Protein AF-A0A815Z3L0-F1 (afdb_monomer_lite)

Secondary structure (DSSP, 8-state):
------------SS--PPP-EEEPPSSEEEEESSGGGEEEEEES--SHHHHHHHHHHSTT--EEEEETTTTEEEEES--TTSEEEEE--TTEEEEEE---GGGGTTTTSBGGGSTT-TT-EEETTTTEEEPPTTEEE-SSSEEEPB-TT-B-SSGGGB-GGGTEEEETTEEEE--------------PPPP--STT-TT--SSEEEPPTTGGG-EEESEEEEEGGGS-TT-GGGGG-SSSSEEEEEGGGPPEEEE-TT---B--SEEEEEESSBSSEEEEEEEEETTEEEEEEEEEEBBTB-EEEE-TT--SBSEEEEEEEE-PBPTT-------EEEE---SS--S-TT-TTGGGGSTTGGGGGT--GGGEEEE--SSS---EEEETTEEEEEHHHHHHHTHHHHHHHHTT--SSHHHHHHHHHHHHHHHHHHHHHTTT--S-SHHHHHHHHHHHHHTHHHHHHHHHTT---

Organism: Adineta ricciae (NCBI:txid249248)

Foldseek 3Di:
DQPPPPPPQDDDDPDPPPFRKDKDAFQKDWFAPDPVFWDDKDFPAQDPVVLVVVQVVDLQFFKKKAFNVRRMIITGSDHCVRTPIDGHPRRMMMMGTDDDLVLCPQFFPALVVCVVRSQWHQDPVSRGTHGDPQWHDPPRGTDGAHEFFDFADFQSSHDVVQCWGQDPRGTHNDPDDPPPPPPPDPDADDFDAPQPQPPDDCAKAQRDDCVVQKGKDQKMKGQLVPDDPPWLSVLVDFDDRIWIKGHPLDKMKIFHPVLFWDFAQKKKKAWSFFQWWKKKKWFAHPNHTQDIDIDTHGRSDIDMDRGPRRGGGRMMIIDTDDGHGDPVDDDDGRMMIMGSDPLDDTHDDPLRVCSCLDVLLVVLVPQDSVLEEEDADPPDPDQWAADPSRIYGHVVVCCPPQVVVCPCVVVPNPPRHLVSVVVVSVVVLLVVLLRCLCVPDVDPDPVSVSSSSHSSSVSVVVSVVSSVSSVDD

Radius of gyration: 27.07 Å; chains: 1; bounding box: 58×69×71 Å

pLDDT: mean 82.39, std 17.9, range [27.69, 97.75]

Sequence (473 aa):
MKIIILLCYFLTTTSFQGEHFALSGQGNRFQPIDNIQLLSNFSNVDVTASCAMYCLQNTFCRTFDFDSISHQCHLYEGSVDTGMIIPANSSNIVGWIEIIPSMFHLYNASADQCKD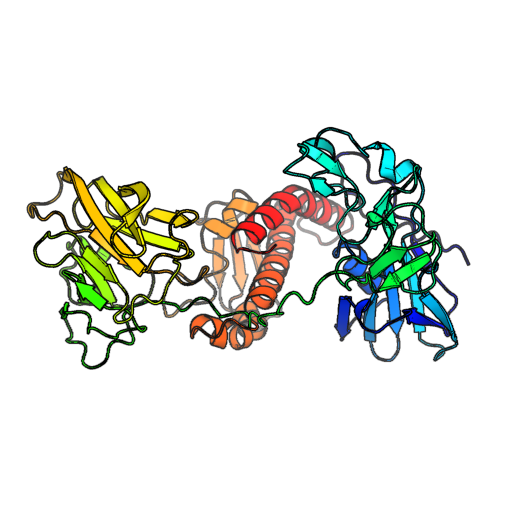NRYLSSDIVSNRCQCPDRTFWNGSMCLNQRFIGDTCQENNWCRNDLNIGCILSICSISPTTTISSTTTTATCTTLINYNDIENQTNTSGDIPNGYKNLLWTNAEYINVSSTPIDSGYRSAVSNGVFVMQNKNNNNITISTANGTRFSFDSLLLYSAWYDSLSVRVVTYRTGQFTSSGTFTTKFRIGLRISCNFCTNSDTMTFEITNGIMNNSRTQNTTQFLMKLPPFDAELNSKSNGVIFMDGTYLKVFAIPIETVHLFRDIESARIAFNSNGSLFYNLRYFEQVYWDDLKPFLNGNCSSSIEIVRRLINFYYMVTCHELSHNIDSNHDLNFINRLERVSARFMDQRDSFISTFGFQ

Structure (mmCIF, N/CA/C/O backbone):
data_AF-A0A815Z3L0-F1
#
_entry.id   AF-A0A815Z3L0-F1
#
loop_
_atom_site.group_PDB
_atom_site.id
_atom_site.type_symbol
_atom_site.label_atom_id
_atom_site.label_alt_id
_atom_site.label_comp_id
_atom_site.label_asym_id
_atom_site.label_entity_id
_atom_site.label_seq_id
_atom_site.pdbx_PDB_ins_code
_atom_site.Cartn_x
_atom_site.Cartn_y
_atom_site.Cartn_z
_atom_site.occupancy
_atom_site.B_iso_or_equiv
_atom_site.auth_seq_id
_atom_site.auth_comp_id
_atom_site.auth_asym_id
_atom_site.auth_atom_id
_atom_site.pdbx_PDB_model_num
ATOM 1 N N . MET A 1 1 ? 18.370 -14.194 -29.442 1.00 35.47 1 MET A N 1
ATOM 2 C CA . MET A 1 1 ? 19.555 -13.315 -29.327 1.00 35.47 1 MET A CA 1
ATOM 3 C C . MET A 1 1 ? 19.722 -13.003 -27.851 1.00 35.47 1 MET A C 1
ATOM 5 O O . MET A 1 1 ? 18.817 -12.400 -27.297 1.00 35.47 1 MET A O 1
ATOM 9 N N . LYS A 1 2 ? 20.782 -13.479 -27.180 1.00 27.69 2 LYS A N 1
ATOM 10 C CA . LYS A 1 2 ? 21.028 -13.111 -25.776 1.00 27.69 2 LYS A CA 1
ATOM 11 C C . LYS A 1 2 ? 21.555 -11.676 -25.762 1.00 27.69 2 LYS A C 1
ATOM 13 O O . LYS A 1 2 ? 22.752 -11.462 -25.919 1.00 27.69 2 LYS A O 1
ATOM 18 N N . ILE A 1 3 ? 20.655 -10.699 -25.688 1.00 31.17 3 ILE A N 1
ATOM 19 C CA . ILE A 1 3 ? 21.050 -9.320 -25.413 1.00 31.17 3 ILE A CA 1
ATOM 20 C C . ILE A 1 3 ? 21.353 -9.276 -23.920 1.00 31.17 3 ILE A C 1
ATOM 22 O O . ILE A 1 3 ? 20.440 -9.332 -23.103 1.00 31.17 3 ILE A O 1
ATOM 26 N N . ILE A 1 4 ? 22.632 -9.206 -23.561 1.00 32.22 4 ILE A N 1
ATOM 27 C CA . ILE A 1 4 ? 23.015 -8.782 -22.216 1.00 32.22 4 ILE A CA 1
ATOM 28 C C . ILE A 1 4 ? 22.717 -7.286 -22.176 1.00 32.22 4 ILE A C 1
ATOM 30 O O . ILE A 1 4 ? 23.525 -6.473 -22.623 1.00 32.22 4 ILE A O 1
ATOM 34 N N . ILE A 1 5 ? 21.522 -6.920 -21.715 1.00 38.50 5 ILE A N 1
ATOM 35 C CA . ILE A 1 5 ? 21.254 -5.538 -21.336 1.00 38.50 5 ILE A CA 1
ATOM 36 C C . ILE A 1 5 ? 22.027 -5.328 -20.037 1.00 38.50 5 ILE A C 1
ATOM 38 O O . ILE A 1 5 ? 21.557 -5.671 -18.955 1.00 38.50 5 ILE A O 1
ATOM 42 N N . LEU A 1 6 ? 23.253 -4.818 -20.153 1.00 34.31 6 LEU A N 1
ATOM 43 C CA . LEU A 1 6 ? 24.014 -4.332 -19.011 1.00 34.31 6 LEU A CA 1
ATOM 44 C C . LEU A 1 6 ? 23.365 -3.007 -18.575 1.00 34.31 6 LEU A C 1
ATOM 46 O O . LEU A 1 6 ? 23.805 -1.923 -18.952 1.00 34.31 6 LEU A O 1
ATOM 50 N N . LEU A 1 7 ? 22.245 -3.101 -17.858 1.00 41.03 7 LEU A N 1
ATOM 51 C CA . LEU A 1 7 ? 21.636 -1.972 -17.164 1.00 41.03 7 LEU A CA 1
ATOM 52 C C . LEU A 1 7 ? 22.566 -1.612 -16.000 1.00 41.03 7 LEU A C 1
ATOM 54 O O . LEU A 1 7 ? 22.437 -2.124 -14.893 1.00 41.03 7 LEU A O 1
ATOM 58 N N . CYS A 1 8 ? 23.557 -0.765 -16.278 1.00 32.06 8 CYS A N 1
ATOM 59 C CA . CYS A 1 8 ? 24.337 -0.088 -15.249 1.00 32.06 8 CYS A CA 1
ATOM 60 C C . CYS A 1 8 ? 23.432 0.929 -14.545 1.00 32.06 8 CYS A C 1
ATOM 62 O O . CYS A 1 8 ? 23.447 2.106 -14.884 1.00 32.06 8 CYS A O 1
ATOM 64 N N . TYR A 1 9 ? 22.637 0.454 -13.592 1.00 36.75 9 TYR A N 1
ATOM 65 C CA . TYR A 1 9 ? 22.062 1.267 -12.526 1.00 36.75 9 TYR A CA 1
ATOM 66 C C . TYR A 1 9 ? 22.705 0.769 -11.229 1.00 36.75 9 TYR A C 1
ATOM 68 O O . TYR A 1 9 ? 22.557 -0.399 -10.862 1.00 36.75 9 TYR A O 1
ATOM 76 N N . PHE A 1 10 ? 23.528 1.605 -10.593 1.00 32.66 10 PHE A N 1
ATOM 77 C CA . PHE A 1 10 ? 24.367 1.201 -9.461 1.00 32.66 10 PHE A CA 1
ATOM 78 C C . PHE A 1 10 ? 23.669 1.500 -8.135 1.00 32.66 10 PHE A C 1
ATOM 80 O O . PHE A 1 10 ? 23.742 2.625 -7.641 1.00 32.66 10 PHE A O 1
ATOM 87 N N . LEU A 1 11 ? 23.099 0.473 -7.495 1.00 35.62 11 LEU A N 1
ATOM 88 C CA . LEU A 1 11 ? 22.761 0.504 -6.068 1.00 35.62 11 LEU A CA 1
ATOM 89 C C . LEU A 1 11 ? 23.731 -0.382 -5.285 1.00 35.62 11 LEU A C 1
ATOM 91 O O . LEU A 1 11 ? 23.838 -1.587 -5.499 1.00 35.62 11 LEU A O 1
ATOM 95 N N . THR A 1 12 ? 24.479 0.247 -4.381 1.00 40.88 12 THR A N 1
ATOM 96 C CA . THR A 1 12 ? 25.428 -0.397 -3.474 1.00 40.88 12 THR A CA 1
ATOM 97 C C . THR A 1 12 ? 24.776 -0.636 -2.114 1.00 40.88 12 THR A C 1
ATOM 99 O O . THR A 1 12 ? 24.898 0.225 -1.252 1.00 40.88 12 THR A O 1
ATOM 102 N N . THR A 1 13 ? 24.150 -1.797 -1.918 1.00 35.72 13 THR A N 1
ATOM 103 C CA . THR A 1 13 ? 24.243 -2.625 -0.696 1.00 35.72 13 THR A CA 1
ATOM 104 C C . THR A 1 13 ? 23.710 -4.032 -0.998 1.00 35.72 13 THR A C 1
ATOM 106 O O . THR A 1 13 ? 22.662 -4.181 -1.607 1.00 35.72 13 THR A O 1
ATOM 109 N N . THR A 1 14 ? 24.505 -5.039 -0.613 1.00 33.41 14 THR A N 1
ATOM 110 C CA . THR A 1 14 ? 24.252 -6.497 -0.638 1.00 33.41 14 THR A CA 1
ATOM 111 C C . THR A 1 14 ? 23.728 -7.104 -1.949 1.00 33.41 14 THR A C 1
ATOM 113 O O . THR A 1 14 ? 22.535 -7.254 -2.164 1.00 33.41 14 THR A O 1
ATOM 116 N N . SER A 1 15 ? 24.669 -7.543 -2.795 1.00 32.59 15 SER A N 1
ATOM 117 C CA . SER A 1 15 ? 24.487 -8.606 -3.801 1.00 32.59 15 SER A CA 1
ATOM 118 C C . SER A 1 15 ? 23.242 -8.518 -4.695 1.00 32.59 15 SER A C 1
ATOM 120 O O . SER A 1 15 ? 22.457 -9.462 -4.748 1.00 32.59 15 SER A O 1
ATOM 122 N N . PHE A 1 16 ? 23.098 -7.449 -5.479 1.00 40.31 16 PHE A N 1
ATOM 123 C CA . PHE A 1 16 ? 22.273 -7.541 -6.685 1.00 40.31 16 PHE A CA 1
ATOM 124 C C . PHE A 1 16 ? 23.021 -8.429 -7.691 1.00 40.31 16 PHE A C 1
ATOM 126 O O . PHE A 1 16 ? 23.968 -7.994 -8.350 1.00 40.31 16 PHE A O 1
ATOM 133 N N . GLN A 1 17 ? 22.663 -9.713 -7.757 1.00 49.19 17 GLN A N 1
ATOM 134 C CA . GLN A 1 17 ? 22.981 -10.510 -8.938 1.00 49.19 17 GLN A CA 1
ATOM 135 C C . GLN A 1 17 ? 22.198 -9.872 -10.085 1.00 49.19 17 GLN A C 1
ATOM 137 O O . GLN A 1 17 ? 20.991 -9.693 -9.951 1.00 49.19 17 GLN A O 1
ATOM 142 N N . GLY A 1 18 ? 22.878 -9.441 -11.153 1.00 53.53 18 GLY A N 1
ATOM 143 C CA . GLY A 1 18 ? 22.206 -8.814 -12.290 1.00 53.53 18 GLY A CA 1
ATOM 144 C C . GLY A 1 18 ? 21.051 -9.700 -12.746 1.00 53.53 18 GLY A C 1
ATOM 145 O O . GLY A 1 18 ? 21.274 -10.859 -13.088 1.00 53.53 18 GLY A O 1
ATOM 146 N N . GLU A 1 19 ? 19.821 -9.191 -12.679 1.00 66.81 19 GLU A N 1
ATOM 147 C CA . GLU A 1 19 ? 18.673 -9.980 -13.106 1.00 66.81 19 GLU A CA 1
ATOM 148 C C . GLU A 1 19 ? 18.747 -10.154 -14.620 1.00 66.81 19 GLU A C 1
ATOM 150 O O . GLU A 1 19 ? 18.785 -9.192 -15.393 1.00 66.81 19 GLU A O 1
ATOM 155 N N . HIS A 1 20 ? 18.835 -11.409 -15.044 1.00 79.62 20 HIS A N 1
ATOM 156 C CA . HIS A 1 20 ? 18.948 -11.755 -16.445 1.00 79.62 20 HIS A CA 1
ATOM 157 C C . HIS A 1 20 ? 17.548 -11.795 -17.050 1.00 79.62 20 HIS A C 1
ATOM 159 O O . HIS A 1 20 ? 16.767 -12.708 -16.791 1.00 79.62 20 HIS A O 1
ATOM 165 N N . PHE A 1 21 ? 17.237 -10.803 -17.881 1.00 88.25 21 PHE A N 1
ATOM 166 C CA . PHE A 1 21 ? 16.103 -10.895 -18.788 1.00 88.25 21 PHE A CA 1
ATOM 167 C C . PHE A 1 21 ? 16.521 -11.599 -20.064 1.00 88.25 21 PHE A C 1
ATOM 169 O O . PHE A 1 21 ? 17.488 -11.210 -20.724 1.00 88.25 21 PHE A O 1
ATOM 176 N N . ALA A 1 22 ? 15.739 -12.593 -20.454 1.00 92.69 22 ALA A N 1
ATOM 177 C CA . ALA A 1 22 ? 15.764 -13.098 -21.810 1.00 92.69 22 ALA A CA 1
ATOM 178 C C . ALA A 1 22 ? 14.636 -12.433 -22.605 1.00 92.69 22 ALA A C 1
ATOM 180 O O . ALA A 1 22 ? 13.540 -12.214 -22.094 1.00 92.69 22 ALA A O 1
ATOM 181 N N . LEU A 1 23 ? 14.935 -12.075 -23.855 1.00 94.69 23 LEU A N 1
ATOM 182 C CA . LEU A 1 23 ? 13.984 -11.471 -24.783 1.00 94.69 23 LEU A CA 1
ATOM 183 C C . LEU A 1 23 ? 13.775 -12.401 -25.978 1.00 94.69 23 LEU A C 1
ATOM 185 O O . LEU A 1 23 ? 14.729 -12.986 -26.510 1.00 94.69 23 LEU A O 1
ATOM 189 N N . SER A 1 24 ? 12.530 -12.504 -26.432 1.00 94.81 24 SER A N 1
ATOM 190 C CA . SER A 1 24 ? 12.193 -13.139 -27.700 1.00 94.81 24 SER A CA 1
ATOM 191 C C . SER A 1 24 ? 12.707 -12.305 -28.878 1.00 94.81 24 SER A C 1
ATOM 193 O O . SER A 1 24 ? 13.133 -11.157 -28.736 1.00 94.81 24 SER A O 1
ATOM 195 N N . GLY A 1 25 ? 12.624 -12.862 -30.088 1.00 90.75 25 GLY A N 1
ATOM 196 C CA . GLY A 1 25 ? 12.634 -12.020 -31.285 1.00 90.75 25 GLY A CA 1
ATOM 197 C C . GLY A 1 25 ? 11.407 -11.101 -31.316 1.00 90.75 25 GLY A C 1
ATOM 198 O O . GLY A 1 25 ? 10.406 -11.377 -30.647 1.00 90.75 25 GLY A O 1
ATOM 199 N N . GLN A 1 26 ? 11.476 -10.043 -32.121 1.00 89.31 26 GLN A N 1
ATOM 200 C CA . GLN A 1 26 ? 10.295 -9.277 -32.528 1.00 89.31 26 GLN A CA 1
ATOM 201 C C . GLN A 1 26 ? 9.263 -10.185 -33.210 1.00 89.31 26 GLN A C 1
ATOM 203 O O . GLN A 1 26 ? 9.630 -11.211 -33.790 1.00 89.31 26 GLN A O 1
ATOM 208 N N . GLY A 1 27 ? 7.987 -9.805 -33.167 1.00 90.50 27 GLY A N 1
ATOM 209 C CA . GLY A 1 27 ? 6.928 -10.602 -33.784 1.00 90.50 27 GLY A CA 1
ATOM 210 C C . GLY A 1 27 ? 6.321 -11.654 -32.870 1.00 90.50 27 GLY A C 1
ATOM 211 O O . GLY A 1 27 ? 5.783 -12.628 -33.384 1.00 90.50 27 GLY A O 1
ATOM 212 N N . ASN A 1 28 ? 6.437 -11.520 -31.548 1.00 94.25 28 ASN A N 1
ATOM 213 C CA . ASN A 1 28 ? 5.967 -12.540 -30.610 1.00 94.25 28 ASN A CA 1
ATOM 214 C C . ASN A 1 28 ? 5.160 -11.933 -29.464 1.00 94.25 28 ASN A C 1
ATOM 216 O O . ASN A 1 28 ? 5.509 -10.867 -28.969 1.00 94.25 28 ASN A O 1
ATOM 220 N N . ARG A 1 29 ? 4.139 -12.654 -28.997 1.00 96.00 29 ARG A N 1
ATOM 221 C CA . ARG A 1 29 ? 3.380 -12.343 -27.776 1.00 96.00 29 ARG A CA 1
ATOM 222 C C . ARG A 1 29 ? 3.397 -13.527 -26.822 1.00 96.00 29 ARG A C 1
ATOM 224 O O . ARG A 1 29 ? 3.553 -14.673 -27.251 1.00 96.00 29 ARG A O 1
ATOM 231 N N . PHE A 1 30 ? 3.195 -13.253 -25.541 1.00 97.06 30 PHE A N 1
ATOM 232 C CA . PHE A 1 30 ? 3.001 -14.311 -24.564 1.00 97.06 30 PHE A CA 1
ATOM 233 C C . PHE A 1 30 ? 1.522 -14.696 -24.514 1.00 97.06 30 PHE A C 1
ATOM 235 O O . PHE A 1 30 ? 0.636 -13.842 -24.473 1.00 97.06 30 PHE A O 1
ATOM 242 N N . GLN A 1 31 ? 1.255 -15.995 -24.560 1.00 96.06 31 GLN A N 1
ATOM 243 C CA . GLN A 1 31 ? -0.065 -16.572 -24.372 1.00 96.06 31 GLN A CA 1
ATOM 244 C C . GLN A 1 31 ? -0.021 -17.411 -23.090 1.00 96.06 31 GLN A C 1
ATOM 246 O O . GLN A 1 31 ? 0.531 -18.517 -23.117 1.00 96.06 31 GLN A O 1
ATOM 251 N N . PRO A 1 32 ? -0.562 -16.908 -21.966 1.00 93.25 32 PRO A N 1
ATOM 252 C CA . PRO A 1 32 ? -0.678 -17.712 -20.757 1.00 93.25 32 PRO A CA 1
ATOM 253 C C . PRO A 1 32 ? -1.664 -18.868 -20.978 1.00 93.25 32 PRO A C 1
ATOM 255 O O . PRO A 1 32 ? -2.503 -18.816 -21.887 1.00 93.25 32 PRO A O 1
ATOM 258 N N . ILE A 1 33 ? -1.571 -19.903 -20.137 1.00 88.06 33 ILE A N 1
ATOM 259 C CA . ILE A 1 33 ? -2.471 -21.068 -20.202 1.00 88.06 33 ILE A CA 1
ATOM 260 C C . ILE A 1 33 ? -3.931 -20.684 -19.926 1.00 88.06 33 ILE A C 1
ATOM 262 O O . ILE A 1 33 ? -4.853 -21.321 -20.431 1.00 88.06 33 ILE A O 1
ATOM 266 N N . ASP A 1 34 ? -4.132 -19.618 -19.149 1.00 85.75 34 ASP A N 1
ATOM 267 C CA . ASP A 1 34 ? -5.424 -19.055 -18.803 1.00 85.75 34 ASP A CA 1
ATOM 268 C C . ASP A 1 34 ? -5.340 -17.530 -18.628 1.00 85.75 34 ASP A C 1
ATOM 270 O O . ASP A 1 34 ? -4.268 -16.924 -18.632 1.00 85.75 34 ASP A O 1
ATOM 274 N N . ASN A 1 35 ? -6.499 -16.894 -18.469 1.00 84.00 35 ASN A N 1
ATOM 275 C CA . ASN A 1 35 ? -6.591 -15.445 -18.293 1.00 84.00 35 ASN A CA 1
ATOM 276 C C . ASN A 1 35 ? -6.263 -14.982 -16.861 1.00 84.00 35 ASN A C 1
ATOM 278 O O . ASN A 1 35 ? -6.187 -13.779 -16.627 1.00 84.00 35 ASN A O 1
ATOM 282 N N . ILE A 1 36 ? -6.094 -15.902 -15.904 1.00 83.00 36 ILE A N 1
ATOM 283 C CA . ILE A 1 36 ? -5.847 -15.584 -14.488 1.00 83.00 36 ILE A CA 1
ATOM 284 C C . ILE A 1 36 ? -4.407 -15.098 -14.303 1.00 83.00 36 ILE A C 1
ATOM 286 O O . ILE A 1 36 ? -4.126 -14.299 -13.414 1.00 83.00 36 ILE A O 1
ATOM 290 N N . GLN A 1 37 ? -3.498 -15.528 -15.176 1.00 89.19 37 GLN A N 1
ATOM 291 C CA . GLN A 1 37 ? -2.089 -15.146 -15.113 1.00 89.19 37 GLN A CA 1
ATOM 292 C C . GLN A 1 37 ? -1.795 -13.700 -15.545 1.00 89.19 37 GLN A C 1
ATOM 294 O O . GLN A 1 37 ? -0.658 -13.264 -15.375 1.00 89.19 37 GLN A O 1
ATOM 299 N N . LEU A 1 38 ? -2.748 -12.953 -16.120 1.00 94.62 38 LEU A N 1
ATOM 300 C CA . LEU A 1 38 ? -2.538 -11.538 -16.447 1.00 94.62 38 LEU A CA 1
ATOM 301 C C . LEU A 1 38 ? -2.560 -10.705 -15.157 1.00 94.62 38 LEU A C 1
ATOM 303 O O . LEU A 1 38 ? -3.604 -10.538 -14.533 1.00 94.62 38 LEU A O 1
ATOM 307 N N . LEU A 1 39 ? -1.406 -10.156 -14.781 1.00 92.81 39 LEU A N 1
ATOM 308 C CA . LEU A 1 39 ? -1.241 -9.382 -13.550 1.00 92.81 39 LEU A CA 1
ATOM 309 C C . LEU A 1 39 ? -1.635 -7.918 -13.733 1.00 92.81 39 LEU A C 1
ATOM 311 O O . LEU A 1 39 ? -2.254 -7.320 -12.855 1.00 92.81 39 LEU A O 1
ATOM 315 N N . SER A 1 40 ? -1.215 -7.296 -14.834 1.00 94.50 40 SER A N 1
ATOM 316 C CA . SER A 1 40 ? -1.408 -5.862 -15.070 1.00 94.50 40 SER A CA 1
ATOM 317 C C . SER A 1 40 ? -1.289 -5.524 -16.551 1.00 94.50 40 SER A C 1
ATOM 319 O O . SER A 1 40 ? -0.588 -6.213 -17.293 1.00 94.50 40 SER A O 1
ATOM 321 N N . ASN A 1 41 ? -1.951 -4.440 -16.956 1.00 96.88 41 ASN A N 1
ATOM 322 C CA . ASN A 1 41 ? -1.832 -3.849 -18.283 1.00 96.88 41 ASN A CA 1
ATOM 323 C C . ASN A 1 41 ? -1.499 -2.358 -18.151 1.00 96.88 41 ASN A C 1
ATOM 325 O O . ASN A 1 41 ? -2.227 -1.620 -17.484 1.00 96.88 41 ASN A O 1
ATOM 329 N N . PHE A 1 42 ? -0.415 -1.926 -18.787 1.00 91.88 42 PHE A N 1
ATOM 330 C CA . PHE A 1 42 ? 0.052 -0.547 -18.788 1.00 91.88 42 PHE A CA 1
ATOM 331 C C . PHE A 1 42 ? 0.001 0.030 -20.201 1.00 91.88 42 PHE A C 1
ATOM 333 O O . PHE A 1 42 ? 0.519 -0.563 -21.144 1.00 91.88 42 PHE A O 1
ATOM 340 N N . SER A 1 43 ? -0.565 1.228 -20.322 1.00 95.94 43 SER A N 1
ATOM 341 C CA . SER A 1 43 ? -0.559 2.036 -21.544 1.00 95.94 43 SER A CA 1
ATOM 342 C C . SER A 1 43 ? 0.499 3.138 -21.484 1.00 95.94 43 SER A C 1
ATOM 344 O O . SER A 1 43 ? 0.855 3.583 -20.393 1.00 95.94 43 SER A O 1
ATOM 346 N N . ASN A 1 44 ? 0.896 3.666 -22.644 1.00 92.75 44 ASN A N 1
ATOM 347 C CA . ASN A 1 44 ? 1.896 4.736 -22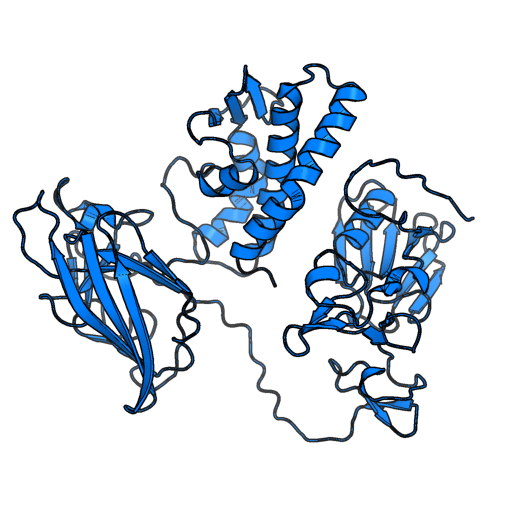.779 1.00 92.75 44 ASN A CA 1
ATOM 348 C C . ASN A 1 44 ? 3.280 4.322 -22.252 1.00 92.75 44 ASN A C 1
ATOM 350 O O . ASN A 1 44 ? 3.977 5.101 -21.607 1.00 92.75 44 ASN A O 1
ATOM 354 N N . VAL A 1 45 ? 3.661 3.067 -22.494 1.00 91.62 45 VAL A N 1
ATOM 355 C CA . VAL A 1 45 ? 4.998 2.562 -22.183 1.00 91.62 45 VAL A CA 1
ATOM 356 C C . VAL A 1 45 ? 5.900 2.799 -23.393 1.00 91.62 45 VAL A C 1
ATOM 358 O O . VAL A 1 45 ? 5.654 2.277 -24.479 1.00 91.62 45 VAL A O 1
ATOM 361 N N . ASP A 1 46 ? 6.939 3.615 -23.227 1.00 89.75 46 ASP A N 1
ATOM 362 C CA . ASP A 1 46 ? 7.749 4.075 -24.366 1.00 89.75 46 ASP A CA 1
ATOM 363 C C . ASP A 1 46 ? 8.737 3.022 -24.875 1.00 89.75 46 ASP A C 1
ATOM 365 O O . ASP A 1 46 ? 9.002 2.929 -26.073 1.00 89.75 46 ASP A O 1
ATOM 369 N N . VAL A 1 47 ? 9.299 2.219 -23.969 1.00 92.44 47 VAL A N 1
ATOM 370 C CA . VAL A 1 47 ? 10.374 1.274 -24.287 1.00 92.44 47 VAL A CA 1
ATOM 371 C C . VAL A 1 47 ? 10.207 -0.046 -23.542 1.00 92.44 47 VAL A C 1
ATOM 373 O O . VAL A 1 47 ? 9.733 -0.087 -22.407 1.00 92.44 47 VAL A O 1
ATOM 376 N N . THR A 1 48 ? 10.691 -1.133 -24.150 1.00 92.44 48 THR A N 1
ATOM 377 C CA . THR A 1 48 ? 10.678 -2.488 -23.569 1.00 92.44 48 THR A CA 1
ATOM 378 C C . THR A 1 48 ? 11.316 -2.533 -22.179 1.00 92.44 48 THR A C 1
ATOM 380 O O . THR A 1 48 ? 10.842 -3.258 -21.310 1.00 92.44 48 THR A O 1
ATOM 383 N N . ALA A 1 49 ? 12.360 -1.728 -21.945 1.00 89.56 49 ALA A N 1
ATOM 384 C CA . ALA A 1 49 ? 13.030 -1.641 -20.650 1.00 89.56 49 ALA A CA 1
ATOM 385 C C . ALA A 1 49 ? 12.083 -1.176 -19.530 1.00 89.56 49 ALA A C 1
ATOM 387 O O . ALA A 1 49 ? 12.131 -1.725 -18.435 1.00 89.56 49 ALA A O 1
ATOM 388 N N . SER A 1 50 ? 11.172 -0.238 -19.804 1.00 90.38 50 SER A N 1
ATOM 389 C CA . SER A 1 50 ? 10.170 0.207 -18.827 1.00 90.38 50 SER A CA 1
ATOM 390 C C . SER A 1 50 ? 9.195 -0.919 -18.476 1.00 90.38 50 SER A C 1
ATOM 392 O O . SER A 1 50 ? 8.866 -1.102 -17.309 1.00 90.38 50 SER A O 1
ATOM 394 N N . CYS A 1 51 ? 8.798 -1.729 -19.462 1.00 94.69 51 CYS A N 1
ATOM 395 C CA . CYS A 1 51 ? 7.950 -2.900 -19.229 1.00 94.69 51 CYS A CA 1
ATOM 396 C C . CYS A 1 51 ? 8.658 -3.961 -18.365 1.00 94.69 51 CYS A C 1
ATOM 398 O O . CYS A 1 51 ? 8.077 -4.482 -17.411 1.00 94.69 51 CYS A O 1
ATOM 400 N N . ALA A 1 52 ? 9.949 -4.203 -18.622 1.00 92.75 52 ALA A N 1
ATOM 401 C CA . ALA A 1 52 ? 10.779 -5.059 -17.776 1.00 92.75 52 ALA A CA 1
ATOM 402 C C . ALA A 1 52 ? 10.866 -4.529 -16.335 1.00 92.75 52 ALA A C 1
ATOM 404 O O . ALA A 1 52 ? 10.721 -5.302 -15.392 1.00 92.75 52 ALA A O 1
ATOM 405 N N . MET A 1 53 ? 11.023 -3.212 -16.151 1.00 85.75 53 MET A N 1
ATOM 406 C CA . MET A 1 53 ? 11.036 -2.583 -14.824 1.00 85.75 53 MET A CA 1
ATOM 407 C C . MET A 1 53 ? 9.707 -2.751 -14.082 1.00 85.75 53 MET A C 1
ATOM 409 O O . MET A 1 53 ? 9.718 -3.070 -12.895 1.00 85.75 53 MET A O 1
ATOM 413 N N . TYR A 1 54 ? 8.564 -2.605 -14.760 1.00 91.25 54 TYR A N 1
ATOM 414 C CA . TYR A 1 54 ? 7.268 -2.892 -14.139 1.00 91.25 54 TYR A CA 1
ATOM 415 C C . TYR A 1 54 ? 7.164 -4.358 -13.706 1.00 91.25 54 TYR A C 1
ATOM 417 O O . TYR A 1 54 ? 6.667 -4.648 -12.617 1.00 91.25 54 TYR A O 1
ATOM 425 N N . CYS A 1 55 ? 7.706 -5.285 -14.503 1.00 94.69 55 CYS A N 1
ATOM 426 C CA . CYS A 1 55 ? 7.801 -6.686 -14.107 1.00 94.69 55 CYS A CA 1
ATOM 427 C C . CYS A 1 55 ? 8.685 -6.865 -12.859 1.00 94.69 55 CYS A C 1
ATOM 429 O O . CYS A 1 55 ? 8.249 -7.494 -11.897 1.00 94.69 55 CYS A O 1
ATOM 431 N N . LEU A 1 56 ? 9.873 -6.247 -12.812 1.00 89.56 56 LEU A N 1
ATOM 432 C CA . LEU A 1 56 ? 10.786 -6.273 -11.655 1.00 89.56 56 LEU A CA 1
ATOM 433 C C . LEU A 1 56 ? 10.199 -5.699 -10.366 1.00 89.56 56 LEU A C 1
ATOM 435 O O . LEU A 1 56 ? 10.619 -6.084 -9.277 1.00 89.56 56 LEU A O 1
ATOM 439 N N . GLN A 1 57 ? 9.240 -4.787 -10.467 1.00 86.25 57 GLN A N 1
ATOM 440 C CA . GLN A 1 57 ? 8.576 -4.204 -9.303 1.00 86.25 57 GLN A CA 1
ATOM 441 C C . GLN A 1 57 ? 7.432 -5.081 -8.781 1.00 86.25 57 GLN A C 1
ATOM 443 O O . GLN A 1 57 ? 7.093 -5.014 -7.604 1.00 86.25 57 GLN A O 1
ATOM 448 N N . ASN A 1 58 ? 6.853 -5.940 -9.624 1.00 88.31 58 ASN A N 1
ATOM 449 C CA . ASN A 1 58 ? 5.785 -6.856 -9.232 1.00 88.31 58 ASN A CA 1
ATOM 450 C C . ASN A 1 58 ? 6.362 -8.241 -8.916 1.00 88.31 58 ASN A C 1
ATOM 452 O O . ASN A 1 58 ? 6.735 -8.951 -9.845 1.00 88.31 58 ASN A O 1
ATOM 456 N N . THR A 1 59 ? 6.447 -8.641 -7.644 1.00 88.06 59 THR A N 1
ATOM 457 C CA . THR A 1 59 ? 7.090 -9.898 -7.186 1.00 88.06 59 THR A CA 1
ATOM 458 C C . THR A 1 59 ? 6.532 -11.174 -7.828 1.00 88.06 59 THR A C 1
ATOM 460 O O . THR A 1 59 ? 7.258 -12.167 -7.939 1.00 88.06 59 THR A O 1
ATOM 463 N N . PHE A 1 60 ? 5.293 -11.147 -8.324 1.00 91.19 60 PHE A N 1
ATOM 464 C CA . PHE A 1 60 ? 4.654 -12.264 -9.025 1.00 91.19 60 PHE A CA 1
ATOM 465 C C . PHE A 1 60 ? 4.953 -12.296 -10.524 1.00 91.19 60 PHE A C 1
ATOM 467 O O . PHE A 1 60 ? 4.786 -13.337 -11.152 1.00 91.19 60 PHE A O 1
ATOM 474 N N . CYS A 1 61 ? 5.414 -11.193 -11.117 1.00 95.12 61 CYS A N 1
ATOM 475 C CA . CYS A 1 61 ? 5.693 -11.153 -12.548 1.00 95.12 61 CYS A CA 1
ATOM 476 C C . CYS A 1 61 ? 6.890 -12.043 -12.913 1.00 95.12 61 CYS A C 1
ATOM 478 O O . CYS A 1 61 ? 7.932 -12.047 -12.244 1.00 95.12 61 CYS A O 1
ATOM 480 N N . ARG A 1 62 ? 6.727 -12.812 -13.989 1.00 94.69 62 ARG A N 1
ATOM 481 C CA . ARG A 1 62 ? 7.747 -13.712 -14.547 1.00 94.69 62 ARG A CA 1
ATOM 482 C C . ARG A 1 62 ? 7.990 -13.446 -16.022 1.00 94.69 62 ARG A C 1
ATOM 484 O O . ARG A 1 62 ? 9.135 -13.515 -16.462 1.00 94.69 62 ARG A O 1
ATOM 491 N N . THR A 1 63 ? 6.934 -13.100 -16.749 1.00 97.00 63 THR A N 1
ATOM 492 C CA . THR A 1 63 ? 6.973 -12.789 -18.177 1.00 97.00 63 THR A CA 1
ATOM 493 C C . THR A 1 63 ? 6.233 -11.484 -18.423 1.00 97.00 63 THR A C 1
ATOM 495 O O . THR A 1 63 ? 5.263 -11.174 -17.740 1.00 97.00 63 THR A O 1
ATOM 498 N N . PHE A 1 64 ? 6.664 -10.719 -19.411 1.00 97.62 64 PHE A N 1
ATOM 499 C CA . PHE A 1 64 ? 5.946 -9.562 -19.915 1.00 97.62 64 PHE A CA 1
ATOM 500 C C . PHE A 1 64 ? 5.916 -9.598 -21.439 1.00 97.62 64 PHE A C 1
ATOM 502 O O . PHE A 1 64 ? 6.802 -10.176 -22.073 1.00 97.62 64 PHE A O 1
ATOM 509 N N . ASP A 1 65 ? 4.922 -8.956 -22.035 1.00 96.88 65 ASP A N 1
ATOM 510 C CA . ASP A 1 65 ? 4.956 -8.610 -23.448 1.00 96.88 65 ASP A CA 1
ATOM 511 C C . ASP A 1 65 ? 4.847 -7.092 -23.625 1.00 96.88 65 ASP A C 1
ATOM 513 O O . ASP A 1 65 ? 4.259 -6.374 -22.819 1.00 96.88 65 ASP A O 1
ATOM 517 N N . PHE A 1 66 ? 5.511 -6.586 -24.655 1.00 97.62 66 PHE A N 1
ATOM 518 C CA . PHE A 1 66 ? 5.550 -5.168 -24.971 1.00 97.62 66 PHE A CA 1
ATOM 519 C C . PHE A 1 66 ? 5.295 -4.973 -26.457 1.00 97.62 66 PHE A C 1
ATOM 521 O O . PHE A 1 66 ? 5.983 -5.575 -27.282 1.00 97.62 66 PHE A O 1
ATOM 528 N N . ASP A 1 67 ? 4.334 -4.119 -26.790 1.00 97.19 67 ASP A N 1
ATOM 529 C CA . ASP A 1 67 ? 4.041 -3.706 -28.158 1.00 97.19 67 ASP A CA 1
ATOM 530 C C . ASP A 1 67 ? 4.526 -2.274 -28.393 1.00 97.19 67 ASP A C 1
ATOM 532 O O . ASP A 1 67 ? 3.947 -1.310 -27.886 1.00 97.19 67 ASP A O 1
ATOM 536 N N . SER A 1 68 ? 5.567 -2.129 -29.214 1.00 95.69 68 SER A N 1
ATOM 537 C CA . SER A 1 68 ? 6.166 -0.825 -29.496 1.00 95.69 68 SER A CA 1
ATOM 538 C C . SER A 1 68 ? 5.294 0.107 -30.346 1.00 95.69 68 SER A C 1
ATOM 540 O O . SER A 1 68 ? 5.641 1.275 -30.470 1.00 95.69 68 SER A O 1
ATOM 542 N N . ILE A 1 69 ? 4.222 -0.382 -30.986 1.00 95.62 69 ILE A N 1
ATOM 543 C CA . ILE A 1 69 ? 3.311 0.458 -31.788 1.00 95.62 69 ILE A CA 1
ATOM 544 C C . ILE A 1 69 ? 2.172 0.990 -30.922 1.00 95.62 69 ILE A C 1
ATOM 546 O O . ILE A 1 69 ? 1.849 2.173 -30.985 1.00 95.62 69 ILE A O 1
ATOM 550 N N . SER A 1 70 ? 1.547 0.122 -30.125 1.00 96.31 70 SER A N 1
ATOM 551 C CA . SER A 1 70 ? 0.432 0.519 -29.256 1.00 96.31 70 SER A CA 1
ATOM 552 C C . SER A 1 70 ? 0.879 1.082 -27.904 1.00 96.31 70 SER A C 1
ATOM 554 O O . SER A 1 70 ? 0.038 1.557 -27.135 1.00 96.31 70 SER A O 1
ATOM 556 N N . HIS A 1 71 ? 2.185 1.041 -27.612 1.00 95.88 71 HIS A N 1
ATOM 557 C CA . HIS A 1 71 ? 2.766 1.436 -26.328 1.00 95.88 71 HIS A CA 1
ATOM 558 C C . HIS A 1 71 ? 2.101 0.716 -25.145 1.00 95.88 71 HIS A C 1
ATOM 560 O O . HIS A 1 71 ? 1.894 1.306 -24.081 1.00 95.88 71 HIS A O 1
ATOM 566 N N . GLN A 1 72 ? 1.718 -0.548 -25.351 1.00 97.75 72 GLN A N 1
ATOM 567 C CA . GLN A 1 72 ? 1.105 -1.400 -24.334 1.00 97.75 72 GLN A CA 1
ATOM 568 C C . GLN A 1 72 ? 2.138 -2.366 -23.756 1.00 97.75 72 GLN A C 1
ATOM 570 O O . GLN A 1 72 ? 2.984 -2.900 -24.477 1.00 97.75 72 GLN A O 1
ATOM 575 N N . CYS A 1 73 ? 2.036 -2.607 -22.456 1.00 97.75 73 CYS A N 1
ATOM 576 C CA . CYS A 1 73 ? 2.845 -3.559 -21.711 1.00 97.75 73 CYS A CA 1
ATOM 577 C C . CYS A 1 73 ? 1.926 -4.425 -20.852 1.00 97.75 73 CYS A C 1
ATOM 579 O O . CYS A 1 73 ? 1.241 -3.895 -19.973 1.00 97.75 73 CYS A O 1
ATOM 581 N N . HIS A 1 74 ? 1.941 -5.741 -21.055 1.00 97.69 74 HIS A N 1
ATOM 582 C CA . HIS A 1 74 ? 1.225 -6.668 -20.184 1.00 97.69 74 HIS A CA 1
ATOM 583 C C . HIS A 1 74 ? 2.212 -7.468 -19.341 1.00 97.69 74 HIS A C 1
ATOM 585 O O . HIS A 1 74 ? 3.231 -7.954 -19.832 1.00 97.69 74 HIS A O 1
ATOM 591 N N . LEU A 1 75 ? 1.896 -7.610 -18.057 1.00 97.56 75 LEU A N 1
ATOM 592 C CA . LEU A 1 75 ? 2.675 -8.400 -17.110 1.00 97.56 75 LEU A CA 1
ATOM 593 C C . LEU A 1 75 ? 1.954 -9.704 -16.800 1.00 97.56 75 LEU A C 1
ATOM 595 O O . LEU A 1 75 ? 0.753 -9.696 -16.527 1.00 97.56 75 LEU A O 1
ATOM 599 N N . TYR A 1 76 ? 2.696 -10.803 -16.765 1.00 96.88 76 TYR A N 1
ATOM 600 C CA . TYR A 1 76 ? 2.165 -12.137 -16.537 1.00 96.88 76 TYR A CA 1
ATOM 601 C C . TYR A 1 76 ? 2.872 -12.842 -15.380 1.00 96.88 76 TYR A C 1
ATOM 603 O O . TYR A 1 76 ? 4.095 -12.774 -15.225 1.00 96.88 76 TYR A O 1
ATOM 611 N N . GLU A 1 77 ? 2.081 -13.567 -14.591 1.00 94.38 77 GLU A N 1
ATOM 612 C CA . GLU A 1 77 ? 2.561 -14.490 -13.557 1.00 94.38 77 GLU A CA 1
ATOM 613 C C . GLU A 1 77 ? 3.252 -15.708 -14.186 1.00 94.38 77 GLU A C 1
ATOM 615 O O . GLU A 1 77 ? 4.225 -16.236 -13.652 1.00 94.38 77 GLU A O 1
ATOM 620 N N . GLY A 1 78 ? 2.768 -16.145 -15.352 1.00 91.50 78 GLY A N 1
ATOM 621 C CA . GLY A 1 78 ? 3.309 -17.284 -16.083 1.00 91.50 78 GLY A CA 1
ATOM 622 C C . GLY A 1 78 ? 4.756 -17.102 -16.508 1.00 91.50 78 GLY A C 1
ATOM 623 O O . GLY A 1 78 ? 5.147 -16.036 -16.978 1.00 91.50 78 GLY A O 1
ATOM 624 N N . SER A 1 79 ? 5.541 -18.170 -16.406 1.00 90.38 79 SER A N 1
ATOM 625 C CA . SER A 1 79 ? 6.821 -18.303 -17.096 1.00 90.38 79 SER A CA 1
ATOM 626 C C . SER A 1 79 ? 6.614 -18.934 -18.476 1.00 90.38 79 SER A C 1
ATOM 628 O O . SER A 1 79 ? 5.543 -19.470 -18.784 1.00 90.38 79 SER A O 1
ATOM 630 N N . VAL A 1 80 ? 7.674 -18.937 -19.283 1.00 90.19 80 VAL A N 1
ATOM 631 C CA . VAL A 1 80 ? 7.726 -19.644 -20.572 1.00 90.19 80 VAL A CA 1
ATOM 632 C C . VAL A 1 80 ? 7.473 -21.155 -20.468 1.00 90.19 80 VAL A C 1
ATOM 634 O O . VAL A 1 80 ? 7.135 -21.761 -21.476 1.00 90.19 80 VAL A O 1
ATOM 637 N N . ASP A 1 81 ? 7.572 -21.749 -19.273 1.00 85.75 81 ASP A N 1
ATOM 638 C CA . ASP A 1 81 ? 7.273 -23.171 -19.038 1.00 85.75 81 ASP A CA 1
ATOM 639 C C . ASP A 1 81 ? 5.785 -23.426 -18.743 1.00 85.75 81 ASP A C 1
ATOM 641 O O . ASP A 1 81 ? 5.303 -24.546 -18.878 1.00 85.75 81 ASP A O 1
ATOM 645 N N . THR A 1 82 ? 5.050 -22.387 -18.331 1.00 88.62 82 THR A N 1
ATOM 646 C CA . THR A 1 82 ? 3.615 -22.447 -17.981 1.00 88.62 82 THR A CA 1
ATOM 647 C C . THR A 1 82 ? 2.710 -21.784 -19.024 1.00 88.62 82 THR A C 1
ATOM 649 O O . THR A 1 82 ? 1.508 -21.640 -18.812 1.00 88.62 82 THR A O 1
ATOM 652 N N . GLY A 1 83 ? 3.284 -21.330 -20.137 1.00 91.38 83 GLY A N 1
ATOM 653 C CA . GLY A 1 83 ? 2.583 -20.665 -21.229 1.00 91.38 83 GLY A CA 1
ATOM 654 C C . GLY A 1 83 ? 3.293 -20.902 -22.556 1.00 91.38 83 GLY A C 1
ATOM 655 O O . GLY A 1 83 ? 4.168 -21.755 -22.665 1.00 91.38 83 GLY A O 1
ATOM 656 N N . MET A 1 84 ? 2.914 -20.150 -23.585 1.00 94.75 84 MET A N 1
ATOM 657 C CA . MET A 1 84 ? 3.533 -20.254 -24.906 1.00 94.75 84 MET A CA 1
ATOM 658 C C . MET A 1 84 ? 3.903 -18.880 -25.448 1.00 94.75 84 MET A C 1
ATOM 660 O O . MET A 1 84 ? 3.133 -17.927 -25.352 1.00 94.75 84 MET A O 1
ATOM 664 N N . ILE A 1 85 ? 5.070 -18.790 -26.082 1.00 95.88 85 ILE A N 1
ATOM 665 C CA . ILE A 1 85 ? 5.411 -17.657 -26.942 1.00 95.88 85 ILE A CA 1
ATOM 666 C C . ILE A 1 85 ? 4.854 -17.973 -28.328 1.00 95.88 85 ILE A C 1
ATOM 668 O O . ILE A 1 85 ? 5.282 -18.938 -28.962 1.00 95.88 85 ILE A O 1
ATOM 672 N N . ILE A 1 86 ? 3.888 -17.179 -28.785 1.00 95.75 86 ILE A N 1
ATOM 673 C CA . ILE A 1 86 ? 3.233 -17.371 -30.082 1.00 95.75 86 ILE A CA 1
ATOM 674 C C . ILE A 1 86 ? 3.544 -16.203 -31.026 1.00 95.75 86 ILE A C 1
ATOM 676 O O . ILE A 1 86 ? 3.748 -15.077 -30.556 1.00 95.75 86 ILE A O 1
ATOM 680 N N . PRO A 1 87 ? 3.552 -16.432 -32.353 1.00 96.06 87 PRO A N 1
ATOM 681 C CA . PRO A 1 87 ? 3.707 -15.357 -33.326 1.00 96.06 87 PRO A CA 1
ATOM 682 C C . PRO A 1 87 ? 2.636 -14.264 -33.165 1.00 96.06 87 PRO A C 1
ATOM 684 O O . PRO A 1 87 ? 1.467 -14.553 -32.904 1.00 96.06 87 PRO A O 1
ATOM 687 N N . ALA A 1 88 ? 3.038 -13.009 -33.340 1.00 94.19 88 ALA A N 1
ATOM 688 C CA . ALA A 1 88 ? 2.221 -11.801 -33.232 1.00 94.19 88 ALA A CA 1
ATOM 689 C C . ALA A 1 88 ? 2.657 -10.750 -34.271 1.00 94.19 88 ALA A C 1
ATOM 691 O O . ALA A 1 88 ? 3.405 -11.050 -35.204 1.00 94.19 88 ALA A O 1
ATOM 692 N N . ASN A 1 89 ? 2.201 -9.503 -34.113 1.00 85.62 89 ASN A N 1
ATOM 693 C CA . ASN A 1 89 ? 2.657 -8.393 -34.946 1.00 85.62 89 ASN A CA 1
ATOM 694 C C . ASN A 1 89 ? 4.152 -8.143 -34.730 1.00 85.62 89 ASN A C 1
ATOM 696 O O . ASN A 1 89 ? 4.668 -8.320 -33.627 1.00 85.62 89 ASN A O 1
ATOM 700 N N . SER A 1 90 ? 4.844 -7.667 -35.768 1.00 88.56 90 SER A N 1
ATOM 701 C CA . SER A 1 90 ? 6.295 -7.429 -35.750 1.00 88.56 90 SER A CA 1
ATOM 702 C C . SER A 1 90 ? 6.769 -6.441 -34.675 1.00 88.56 90 SER A C 1
ATOM 704 O O . SER A 1 90 ? 7.964 -6.366 -34.415 1.00 88.56 90 SER A O 1
ATOM 706 N N . SER A 1 91 ? 5.867 -5.684 -34.049 1.00 92.81 91 SER A N 1
ATOM 707 C CA . SER A 1 91 ? 6.167 -4.749 -32.960 1.00 92.81 91 SER A CA 1
ATOM 708 C C . SER A 1 91 ? 6.206 -5.383 -31.569 1.00 92.81 91 SER A C 1
ATOM 710 O O . SER A 1 91 ? 6.714 -4.756 -30.640 1.00 92.81 91 SER A O 1
ATOM 712 N N . ASN A 1 92 ? 5.689 -6.605 -31.404 1.00 96.00 92 ASN A N 1
ATOM 713 C CA . ASN A 1 92 ? 5.637 -7.257 -30.102 1.00 96.00 92 ASN A CA 1
ATOM 714 C C . ASN A 1 92 ? 6.966 -7.944 -29.750 1.00 96.00 92 ASN A C 1
ATOM 716 O O . ASN A 1 92 ? 7.561 -8.644 -30.578 1.00 96.00 92 ASN A O 1
ATOM 720 N N . ILE A 1 93 ? 7.401 -7.777 -28.502 1.00 96.56 93 ILE A N 1
ATOM 721 C CA . ILE A 1 93 ? 8.537 -8.473 -27.889 1.00 96.56 93 ILE A CA 1
ATOM 722 C C . ILE A 1 93 ? 8.067 -9.070 -26.563 1.00 96.56 93 ILE A C 1
ATOM 724 O O . ILE A 1 93 ? 7.434 -8.381 -25.767 1.00 96.56 93 ILE A O 1
ATOM 728 N N . VAL A 1 94 ? 8.422 -10.327 -26.306 1.00 97.69 94 VAL A N 1
ATOM 729 C CA . VAL A 1 94 ? 8.224 -10.988 -25.012 1.00 97.69 94 VAL A CA 1
ATOM 730 C C . VAL A 1 94 ? 9.538 -10.968 -24.247 1.00 97.69 94 VAL A C 1
ATOM 732 O O . VAL A 1 94 ? 10.578 -11.320 -24.806 1.00 97.69 94 VAL A O 1
ATOM 735 N N . GLY A 1 95 ? 9.503 -10.585 -22.976 1.00 96.62 95 GLY A N 1
ATOM 736 C CA . GLY A 1 95 ? 10.630 -10.728 -22.063 1.00 96.62 95 GLY A CA 1
ATOM 737 C C . GLY A 1 95 ? 10.266 -11.570 -20.850 1.00 96.62 95 GLY A C 1
ATOM 738 O O . GLY A 1 95 ? 9.120 -11.565 -20.417 1.00 96.62 95 GLY A O 1
ATOM 739 N N . TRP A 1 96 ? 11.225 -12.303 -20.296 1.00 96.50 96 TRP A N 1
ATOM 740 C CA . TRP A 1 96 ? 11.020 -13.084 -19.077 1.00 96.50 96 TRP A CA 1
ATOM 741 C C . TRP A 1 96 ? 12.257 -13.076 -18.187 1.00 96.50 96 TRP A C 1
ATOM 743 O O . TRP A 1 96 ? 13.383 -12.909 -18.665 1.00 96.50 96 TRP A O 1
ATOM 753 N N . ILE A 1 97 ? 12.026 -13.250 -16.888 1.00 92.88 97 ILE A N 1
ATOM 754 C CA . ILE A 1 97 ? 13.075 -13.350 -15.873 1.00 92.88 97 ILE A CA 1
ATOM 755 C C . ILE A 1 97 ? 13.659 -14.766 -15.932 1.00 92.88 97 ILE A C 1
ATOM 757 O O . ILE A 1 97 ? 12.934 -15.751 -15.771 1.00 92.88 97 ILE A O 1
ATOM 761 N N . GLU A 1 98 ? 14.964 -14.884 -16.177 1.00 91.56 98 GLU A N 1
ATOM 762 C CA . GLU A 1 98 ? 15.669 -16.167 -16.157 1.00 91.56 98 GLU A CA 1
ATOM 763 C C . GLU A 1 98 ? 15.927 -16.581 -14.702 1.00 91.56 98 GLU A C 1
ATOM 765 O O . GLU A 1 98 ? 16.834 -16.083 -14.037 1.00 91.56 98 GLU A O 1
ATOM 770 N N . ILE A 1 99 ? 15.093 -17.492 -14.198 1.00 89.88 99 ILE A N 1
ATOM 771 C CA . ILE A 1 99 ? 15.200 -18.022 -12.839 1.00 89.88 99 ILE A CA 1
ATOM 772 C C . ILE A 1 99 ? 16.246 -19.138 -12.814 1.00 89.88 99 ILE A C 1
ATOM 774 O O . ILE A 1 99 ? 16.099 -20.150 -13.500 1.00 89.88 99 ILE A O 1
ATOM 778 N N . ILE A 1 100 ? 17.288 -18.974 -11.995 1.00 91.75 100 ILE A N 1
ATOM 779 C CA . ILE A 1 100 ? 18.357 -19.969 -11.827 1.00 91.75 100 ILE A CA 1
ATOM 780 C C . ILE A 1 100 ? 18.498 -20.412 -10.360 1.00 91.75 100 ILE A C 1
ATOM 782 O O . ILE A 1 100 ? 18.289 -19.602 -9.454 1.00 91.75 100 ILE A O 1
ATOM 786 N N . PRO A 1 101 ? 18.920 -21.665 -10.084 1.00 94.94 101 PRO A N 1
ATOM 787 C CA . PRO A 1 101 ? 19.008 -22.194 -8.717 1.00 94.94 101 PRO A CA 1
ATOM 788 C C . PRO A 1 101 ? 19.838 -21.356 -7.733 1.00 94.94 101 PRO A C 1
ATOM 790 O O . PRO A 1 101 ? 19.508 -21.281 -6.553 1.00 94.94 101 PRO A O 1
ATOM 793 N N . SER A 1 102 ? 20.898 -20.679 -8.192 1.00 92.75 102 SER A N 1
ATOM 794 C CA . SER A 1 102 ? 21.765 -19.871 -7.317 1.00 92.75 102 SER A CA 1
ATOM 795 C C . SER A 1 102 ? 21.054 -18.679 -6.663 1.00 92.75 102 SER A C 1
ATOM 797 O O . SER A 1 102 ? 21.514 -18.185 -5.630 1.00 92.75 102 SER A O 1
ATOM 799 N N . MET A 1 103 ? 19.922 -18.235 -7.219 1.00 91.50 103 MET A N 1
ATOM 800 C CA . MET A 1 103 ? 19.113 -17.144 -6.663 1.00 91.50 103 MET A CA 1
ATOM 801 C C . MET A 1 103 ? 18.380 -17.547 -5.370 1.00 91.50 103 MET A C 1
ATOM 803 O O . MET A 1 103 ? 18.010 -16.680 -4.583 1.00 91.50 103 MET A O 1
ATOM 807 N N . PHE A 1 104 ? 18.234 -18.850 -5.094 1.00 95.06 104 PHE A N 1
ATOM 808 C CA . PHE A 1 104 ? 17.453 -19.382 -3.968 1.00 95.06 104 PHE A CA 1
ATOM 809 C C . PHE A 1 104 ? 18.310 -19.914 -2.814 1.00 95.06 104 PHE A C 1
ATOM 811 O O . PHE A 1 104 ? 17.843 -20.704 -1.996 1.00 95.06 104 PHE A O 1
ATOM 818 N N . HIS A 1 105 ? 19.567 -19.480 -2.708 1.00 95.12 105 HIS A N 1
ATOM 819 C CA . HIS A 1 105 ? 20.483 -19.927 -1.649 1.00 95.12 105 HIS A CA 1
ATOM 820 C C . HIS A 1 105 ? 20.012 -19.578 -0.222 1.00 95.12 105 HIS A C 1
ATOM 822 O O . HIS A 1 105 ? 20.525 -20.142 0.741 1.00 95.12 105 HIS A O 1
ATOM 828 N N . LEU A 1 106 ? 19.040 -18.668 -0.082 1.00 96.12 106 LEU A N 1
ATOM 829 C CA . LEU A 1 106 ? 18.412 -18.301 1.191 1.00 96.12 106 LEU A CA 1
ATOM 830 C C . LEU A 1 106 ? 17.143 -19.109 1.502 1.00 96.12 106 LEU A C 1
ATOM 832 O O . LEU A 1 106 ? 16.497 -18.842 2.511 1.00 96.12 106 LEU A O 1
ATOM 836 N N . TYR A 1 107 ? 16.742 -20.078 0.672 1.00 97.25 107 TYR A N 1
ATOM 837 C CA . TYR A 1 107 ? 15.579 -20.910 0.980 1.00 97.25 107 TYR A CA 1
ATOM 838 C C . TYR A 1 107 ? 15.780 -21.619 2.328 1.00 97.25 107 TYR A C 1
ATOM 840 O O . TYR A 1 107 ? 16.847 -22.174 2.592 1.00 97.25 107 TYR A O 1
ATOM 848 N N . ASN A 1 108 ? 14.757 -21.603 3.188 1.00 97.38 108 ASN A N 1
ATOM 849 C CA . ASN A 1 108 ? 14.782 -22.142 4.552 1.00 97.38 108 ASN A CA 1
ATOM 850 C C . ASN A 1 108 ? 15.729 -21.413 5.537 1.00 97.38 108 ASN A C 1
ATOM 852 O O . ASN A 1 108 ? 15.920 -21.889 6.660 1.00 97.38 108 ASN A O 1
ATOM 856 N N . ALA A 1 109 ? 16.309 -20.274 5.143 1.00 97.06 109 ALA A N 1
ATOM 857 C CA . ALA A 1 109 ? 17.058 -19.384 6.030 1.00 97.06 109 ALA A CA 1
ATOM 858 C C . ALA A 1 109 ? 16.114 -18.619 6.985 1.00 97.06 109 ALA A C 1
ATOM 860 O O . ALA A 1 109 ? 14.893 -18.767 6.905 1.00 97.06 109 ALA A O 1
ATOM 861 N N . SER A 1 110 ? 16.657 -17.816 7.908 1.00 97.12 110 SER A N 1
ATOM 862 C CA . SER A 1 110 ? 15.832 -16.992 8.812 1.00 97.12 110 SER A CA 1
ATOM 863 C C . SER A 1 110 ? 15.018 -15.975 8.010 1.00 97.12 110 SER A C 1
ATOM 865 O O . SER A 1 110 ? 15.573 -15.354 7.106 1.00 97.12 110 SER A O 1
ATOM 867 N N . ALA A 1 111 ? 13.743 -15.764 8.356 1.00 93.94 111 ALA A N 1
ATOM 868 C CA . ALA A 1 111 ? 12.840 -14.847 7.646 1.00 93.94 111 ALA A CA 1
ATOM 869 C C . ALA A 1 111 ? 13.425 -13.437 7.426 1.00 93.94 111 ALA A C 1
ATOM 871 O O . ALA A 1 111 ? 13.192 -12.828 6.385 1.00 93.94 111 ALA A O 1
ATOM 872 N N . ASP A 1 112 ? 14.235 -12.936 8.362 1.00 92.69 112 ASP A N 1
ATOM 873 C CA . ASP A 1 112 ? 14.898 -11.632 8.238 1.00 92.69 112 ASP A CA 1
ATOM 874 C C . ASP A 1 112 ? 15.889 -11.548 7.065 1.00 92.69 112 ASP A C 1
ATOM 876 O O . ASP A 1 112 ? 16.186 -10.454 6.597 1.00 92.69 112 ASP A O 1
ATOM 880 N N . GLN A 1 113 ? 16.406 -12.680 6.580 1.00 94.06 113 GLN A N 1
ATOM 881 C CA . GLN A 1 113 ? 17.433 -12.719 5.534 1.00 94.06 113 GLN A CA 1
ATOM 882 C C . GLN A 1 113 ? 16.860 -12.570 4.120 1.00 94.06 113 GLN A C 1
ATOM 884 O O . GLN A 1 113 ? 17.609 -12.236 3.208 1.00 94.06 113 GLN A O 1
ATOM 889 N N . CYS A 1 114 ? 15.561 -12.812 3.923 1.00 92.31 114 CYS A N 1
ATOM 890 C CA . CYS A 1 114 ? 14.892 -12.721 2.619 1.00 92.31 114 CYS A CA 1
ATOM 891 C C . CYS A 1 114 ? 13.854 -11.598 2.537 1.00 92.31 114 CYS A C 1
ATOM 893 O O . CYS A 1 114 ? 13.088 -11.579 1.581 1.00 92.31 114 CYS A O 1
ATOM 895 N N . LYS A 1 115 ? 13.823 -10.662 3.495 1.00 85.94 115 LYS A N 1
ATOM 896 C CA . LYS A 1 115 ? 12.873 -9.533 3.477 1.00 85.94 115 LYS A CA 1
ATOM 897 C C . LYS A 1 115 ? 12.915 -8.734 2.173 1.00 85.94 115 LYS A C 1
ATOM 899 O O . LYS A 1 115 ? 11.865 -8.355 1.669 1.00 85.94 115 LYS A O 1
ATOM 904 N N . ASP A 1 116 ? 14.107 -8.593 1.600 1.00 83.06 116 ASP A N 1
ATOM 905 C CA . ASP A 1 116 ? 14.337 -7.845 0.360 1.00 83.06 116 ASP A CA 1
ATOM 906 C C . ASP A 1 116 ? 14.556 -8.774 -0.851 1.00 83.06 116 ASP A C 1
ATOM 908 O O . ASP A 1 116 ? 15.028 -8.353 -1.908 1.00 83.06 116 ASP A O 1
ATOM 912 N N . ASN A 1 117 ? 14.264 -10.073 -0.710 1.00 86.88 117 ASN A N 1
ATOM 913 C CA . ASN A 1 117 ? 14.456 -11.049 -1.775 1.00 86.88 117 ASN A CA 1
ATOM 914 C C . ASN A 1 117 ? 13.171 -11.200 -2.599 1.00 86.88 117 ASN A C 1
ATOM 916 O O . ASN A 1 117 ? 12.135 -11.615 -2.100 1.00 86.88 117 ASN A O 1
ATOM 920 N N . ARG A 1 118 ? 13.242 -10.931 -3.902 1.00 89.88 118 ARG A N 1
ATOM 921 C CA . ARG A 1 118 ? 12.100 -11.091 -4.818 1.00 89.88 118 ARG A CA 1
ATOM 922 C C . ARG A 1 118 ? 11.663 -12.552 -5.017 1.00 89.88 118 ARG A C 1
ATOM 924 O O . ARG A 1 118 ? 10.507 -12.821 -5.338 1.00 89.88 118 ARG A O 1
ATOM 931 N N . TYR A 1 119 ? 12.594 -13.489 -4.887 1.00 92.94 119 TYR A N 1
ATOM 932 C CA . TYR A 1 119 ? 12.416 -14.909 -5.189 1.00 92.94 119 TYR A CA 1
ATOM 933 C C . TYR A 1 119 ? 11.962 -15.738 -3.986 1.00 92.94 119 TYR A C 1
ATOM 935 O O . TYR A 1 119 ? 11.598 -16.900 -4.161 1.00 92.94 119 TYR A O 1
ATOM 943 N N . LEU A 1 120 ? 12.000 -15.169 -2.780 1.00 95.06 120 LEU A N 1
ATOM 944 C CA . LEU A 1 120 ? 11.667 -15.833 -1.524 1.00 95.06 120 LEU A CA 1
ATOM 945 C C . LEU A 1 120 ? 10.818 -14.904 -0.658 1.00 95.06 120 LEU A C 1
ATOM 947 O O . LEU A 1 120 ? 11.124 -13.728 -0.542 1.00 95.06 120 LEU A O 1
ATOM 951 N N . SER A 1 121 ? 9.783 -15.431 -0.013 1.00 94.00 121 SER A N 1
ATOM 952 C CA . SER A 1 121 ? 8.957 -14.689 0.940 1.00 94.00 121 SER A CA 1
ATOM 953 C C . SER A 1 121 ? 9.329 -15.042 2.380 1.00 94.00 121 SER A C 1
ATOM 955 O O . SER A 1 121 ? 9.720 -16.171 2.690 1.00 94.00 121 SER A O 1
ATOM 957 N N . SER A 1 122 ? 9.199 -14.076 3.289 1.00 93.38 122 SER A N 1
ATOM 958 C CA . SER A 1 122 ? 9.299 -14.325 4.727 1.00 93.38 122 SER A CA 1
ATOM 959 C C . SER A 1 122 ? 7.985 -14.918 5.244 1.00 93.38 122 SER A C 1
ATOM 961 O O . SER A 1 122 ? 6.995 -14.195 5.375 1.00 93.38 122 SER A O 1
ATOM 963 N N . ASP A 1 123 ? 7.961 -16.211 5.568 1.00 90.44 123 ASP A N 1
ATOM 964 C CA . ASP A 1 123 ? 6.798 -16.821 6.214 1.00 90.44 123 ASP A CA 1
ATOM 965 C C . ASP A 1 123 ? 6.807 -16.508 7.716 1.00 90.44 123 ASP A C 1
ATOM 967 O O . ASP A 1 123 ? 7.693 -16.933 8.462 1.00 90.44 123 ASP A O 1
ATOM 971 N N . ILE A 1 124 ? 5.788 -15.772 8.160 1.00 83.75 124 ILE A N 1
ATOM 972 C CA . ILE A 1 124 ? 5.616 -15.330 9.548 1.00 83.75 124 ILE A CA 1
ATOM 973 C C . ILE A 1 124 ? 5.363 -16.524 10.480 1.00 83.75 124 ILE A C 1
ATOM 975 O O . ILE A 1 124 ? 5.734 -16.478 11.652 1.00 83.75 124 ILE A O 1
ATOM 979 N N . VAL A 1 125 ? 4.750 -17.602 9.978 1.00 88.62 125 VAL A N 1
ATOM 980 C CA . VAL A 1 125 ? 4.379 -18.763 10.796 1.00 88.62 125 VAL A CA 1
ATOM 981 C C . VAL A 1 125 ? 5.597 -19.631 11.085 1.00 88.62 125 VAL A C 1
ATOM 983 O O . VAL A 1 125 ? 5.854 -19.966 12.241 1.00 88.62 125 VAL A O 1
ATOM 986 N N . SER A 1 126 ? 6.368 -19.991 10.057 1.00 92.06 126 SER A N 1
ATOM 987 C CA . SER A 1 126 ? 7.597 -20.773 10.249 1.00 92.06 126 SER A CA 1
ATOM 988 C C . SER A 1 126 ? 8.801 -19.933 10.683 1.00 92.06 126 SER A C 1
ATOM 990 O O . SER A 1 126 ? 9.787 -20.501 11.158 1.00 92.06 126 SER A O 1
ATOM 992 N N . ASN A 1 127 ? 8.733 -18.605 10.536 1.00 94.88 127 ASN A N 1
ATOM 993 C CA . ASN A 1 127 ? 9.855 -17.676 10.679 1.00 94.88 127 ASN A CA 1
ATOM 994 C C . ASN A 1 127 ? 11.040 -18.035 9.759 1.00 94.88 127 ASN A C 1
ATOM 996 O O . ASN A 1 127 ? 12.211 -17.919 10.139 1.00 94.88 127 ASN A O 1
ATOM 1000 N N . ARG A 1 128 ? 10.739 -18.515 8.545 1.00 97.44 128 ARG A N 1
ATOM 1001 C CA . ARG A 1 128 ? 11.736 -18.917 7.546 1.00 97.44 128 ARG A CA 1
ATOM 1002 C C . ARG A 1 128 ? 11.441 -18.336 6.173 1.00 97.44 128 ARG A C 1
ATOM 1004 O O . ARG A 1 128 ? 10.302 -18.024 5.843 1.00 97.44 128 ARG A O 1
ATOM 1011 N N . CYS A 1 129 ? 12.486 -18.245 5.364 1.00 96.94 129 CYS A N 1
ATOM 1012 C CA . CYS A 1 129 ? 12.374 -17.933 3.948 1.00 96.94 129 CYS A CA 1
ATOM 1013 C C . CYS A 1 129 ? 11.754 -19.106 3.192 1.00 96.94 129 CYS A C 1
ATOM 1015 O O . CYS A 1 129 ? 12.288 -20.217 3.222 1.00 96.94 129 CYS A O 1
ATOM 1017 N N . GLN A 1 130 ? 10.644 -18.858 2.509 1.00 96.88 130 GLN A N 1
ATOM 1018 C CA . GLN A 1 130 ? 9.914 -19.845 1.725 1.00 96.88 130 GLN A CA 1
ATOM 1019 C C . GLN A 1 130 ? 9.691 -19.351 0.299 1.00 96.88 130 GLN A C 1
ATOM 1021 O O . GLN A 1 130 ? 10.075 -18.243 -0.069 1.00 96.88 130 GLN A O 1
ATOM 1026 N N . CYS A 1 131 ? 9.105 -20.208 -0.526 1.00 95.88 131 CYS A N 1
ATOM 1027 C CA . CYS A 1 131 ? 8.678 -19.803 -1.850 1.00 95.88 131 CYS A CA 1
ATOM 1028 C C . CYS A 1 131 ? 7.520 -18.794 -1.758 1.00 95.88 131 CYS A C 1
ATOM 1030 O O . CYS A 1 131 ? 6.632 -18.995 -0.929 1.00 95.88 131 CYS A O 1
ATOM 1032 N N . PRO A 1 132 ? 7.511 -17.735 -2.591 1.00 93.44 132 PRO A N 1
ATOM 1033 C CA . PRO A 1 132 ? 6.401 -16.792 -2.664 1.00 93.44 132 PRO A CA 1
ATOM 1034 C C . PRO A 1 132 ? 5.067 -17.485 -2.946 1.00 93.44 132 PRO A C 1
ATOM 1036 O O . PRO A 1 132 ? 5.030 -18.594 -3.492 1.00 93.44 132 PRO A O 1
ATOM 1039 N N . ASP A 1 133 ? 3.965 -16.802 -2.644 1.00 91.06 133 ASP A N 1
ATOM 1040 C CA . ASP A 1 133 ? 2.634 -17.314 -2.960 1.00 91.06 133 ASP A CA 1
ATOM 1041 C C . ASP A 1 133 ? 2.524 -17.701 -4.442 1.00 91.06 133 ASP A C 1
ATOM 1043 O O . ASP A 1 133 ? 3.115 -17.068 -5.320 1.00 91.06 133 ASP A O 1
ATOM 1047 N N . ARG A 1 134 ? 1.760 -18.768 -4.710 1.00 91.81 134 ARG A N 1
ATOM 1048 C CA . ARG A 1 134 ? 1.567 -19.370 -6.046 1.00 91.81 134 ARG A CA 1
ATOM 1049 C C . ARG A 1 134 ? 2.825 -19.968 -6.677 1.00 91.81 134 ARG A C 1
ATOM 1051 O O . ARG A 1 134 ? 2.846 -20.292 -7.865 1.00 91.81 134 ARG A O 1
ATOM 1058 N N . THR A 1 135 ? 3.862 -20.194 -5.878 1.00 94.19 135 THR A N 1
ATOM 1059 C CA . THR A 1 135 ? 5.044 -20.956 -6.282 1.00 94.19 135 THR A CA 1
ATOM 1060 C C . THR A 1 135 ? 5.273 -22.141 -5.342 1.00 94.19 135 THR A C 1
ATOM 1062 O O . THR A 1 135 ? 4.689 -22.220 -4.263 1.00 94.19 135 THR A O 1
ATOM 1065 N N . PHE A 1 136 ? 6.086 -23.107 -5.762 1.00 95.25 136 PHE A N 1
ATOM 1066 C CA . PHE A 1 136 ? 6.445 -24.275 -4.963 1.00 95.25 136 PHE A CA 1
ATOM 1067 C C . PHE A 1 136 ? 7.939 -24.565 -5.058 1.00 95.25 136 PHE A C 1
ATOM 1069 O O . PHE A 1 136 ? 8.580 -24.301 -6.077 1.00 95.25 136 PHE A O 1
ATOM 1076 N N . TRP A 1 137 ? 8.495 -25.143 -3.995 1.00 96.94 137 TRP A N 1
ATOM 1077 C CA . TRP A 1 137 ? 9.890 -25.564 -3.964 1.00 96.94 137 TRP A CA 1
ATOM 1078 C C . TRP A 1 137 ? 10.060 -26.909 -4.669 1.00 96.94 137 TRP A C 1
ATOM 1080 O O . TRP A 1 137 ? 9.501 -27.912 -4.232 1.00 96.94 137 TRP A O 1
ATOM 1090 N N . ASN A 1 138 ? 10.867 -26.959 -5.729 1.00 95.38 138 ASN A N 1
ATOM 1091 C CA . ASN A 1 138 ? 11.131 -28.205 -6.461 1.00 95.38 138 ASN A CA 1
ATOM 1092 C C . ASN A 1 138 ? 12.364 -28.982 -5.951 1.00 95.38 138 ASN A C 1
ATOM 1094 O O . ASN A 1 138 ? 12.824 -29.908 -6.617 1.00 95.38 138 ASN A O 1
ATOM 1098 N N . GLY A 1 139 ? 12.955 -28.561 -4.828 1.00 96.44 139 GLY A N 1
ATOM 1099 C CA . GLY A 1 139 ? 14.235 -29.073 -4.323 1.00 96.44 139 GLY A CA 1
ATOM 1100 C C . GLY A 1 139 ? 15.444 -28.181 -4.633 1.00 96.44 139 GLY A C 1
ATOM 1101 O O . GLY A 1 139 ? 16.477 -28.332 -3.987 1.00 96.44 139 GLY A O 1
ATOM 1102 N N . SER A 1 140 ? 15.322 -27.245 -5.580 1.00 96.56 140 SER A N 1
ATOM 1103 C CA . SER A 1 140 ? 16.424 -26.374 -6.026 1.00 96.56 140 SER A CA 1
ATOM 1104 C C . SER A 1 140 ? 16.049 -24.901 -6.199 1.00 96.56 140 SER A C 1
ATOM 1106 O O . SER A 1 140 ? 16.894 -24.032 -5.999 1.00 96.56 140 SER A O 1
ATOM 1108 N N . MET A 1 141 ? 14.806 -24.614 -6.581 1.00 95.88 141 MET A N 1
ATOM 1109 C CA . MET A 1 141 ? 14.287 -23.269 -6.805 1.00 95.88 141 MET A CA 1
ATOM 1110 C C . MET A 1 141 ? 12.770 -23.241 -6.626 1.00 95.88 141 MET A C 1
ATOM 1112 O O . MET A 1 141 ? 12.111 -24.288 -6.637 1.00 95.88 141 MET A O 1
ATOM 1116 N N . CYS A 1 142 ? 12.218 -22.038 -6.479 1.00 95.00 142 CYS A N 1
ATOM 1117 C CA . CYS A 1 142 ? 10.776 -21.840 -6.490 1.00 95.00 142 CYS A CA 1
ATOM 1118 C C . CYS A 1 142 ? 10.276 -21.731 -7.929 1.00 95.00 142 CYS A C 1
ATOM 1120 O O . CYS A 1 142 ? 10.698 -20.849 -8.677 1.00 95.00 142 CYS A O 1
ATOM 1122 N N . LEU A 1 143 ? 9.374 -22.632 -8.307 1.00 93.38 143 LEU A N 1
ATOM 1123 C CA . LEU A 1 143 ? 8.717 -22.652 -9.611 1.00 93.38 143 LEU A CA 1
ATOM 1124 C C . LEU A 1 143 ? 7.250 -22.263 -9.469 1.00 93.38 143 LEU A C 1
ATOM 1126 O O . LEU A 1 143 ? 6.654 -22.485 -8.420 1.00 93.38 143 LEU A O 1
ATOM 1130 N N . ASN A 1 144 ? 6.653 -21.727 -10.531 1.00 93.81 144 ASN A N 1
ATOM 1131 C CA . ASN A 1 144 ? 5.218 -21.459 -10.556 1.00 93.81 144 ASN A CA 1
ATOM 1132 C C . ASN A 1 144 ? 4.423 -22.738 -10.280 1.00 93.81 144 ASN A C 1
ATOM 1134 O O . ASN A 1 144 ? 4.749 -23.807 -10.801 1.00 93.81 144 ASN A O 1
ATOM 1138 N N . GLN A 1 145 ? 3.368 -22.616 -9.478 1.00 94.25 145 GLN A N 1
ATOM 1139 C CA . GLN A 1 145 ? 2.407 -23.692 -9.292 1.00 94.25 145 GLN A CA 1
ATOM 1140 C C . GLN A 1 145 ? 1.763 -24.089 -10.622 1.00 94.25 145 GLN A C 1
ATOM 1142 O O . GLN A 1 145 ? 1.567 -23.279 -11.528 1.00 94.25 145 GLN A O 1
ATOM 1147 N N . ARG A 1 146 ? 1.454 -25.375 -10.714 1.00 93.50 146 ARG A N 1
ATOM 1148 C CA . ARG A 1 146 ? 1.037 -26.086 -11.913 1.00 93.50 146 ARG A CA 1
ATOM 1149 C C . ARG A 1 146 ? -0.479 -26.084 -12.079 1.00 93.50 146 ARG A C 1
ATOM 1151 O O . ARG A 1 146 ? -1.231 -26.003 -11.100 1.00 93.50 146 ARG A O 1
ATOM 1158 N N . PHE A 1 147 ? -0.914 -26.186 -13.327 1.00 93.06 147 PHE A N 1
ATOM 1159 C CA . PHE A 1 147 ? -2.317 -26.120 -13.724 1.00 93.06 147 PHE A CA 1
ATOM 1160 C C . PHE A 1 147 ? -2.897 -27.517 -13.948 1.00 93.06 147 PHE A C 1
ATOM 1162 O O . PHE A 1 147 ? -2.214 -28.531 -13.810 1.00 93.06 147 PHE A O 1
ATOM 1169 N N . ILE A 1 148 ? -4.194 -27.587 -14.251 1.00 93.69 148 ILE A N 1
ATOM 1170 C CA . ILE A 1 148 ? -4.887 -28.859 -14.484 1.00 93.69 148 ILE A CA 1
ATOM 1171 C C . ILE A 1 148 ? -4.193 -29.640 -15.609 1.00 93.69 148 ILE A C 1
ATOM 1173 O O . ILE A 1 148 ? -3.987 -29.114 -16.698 1.00 93.69 148 ILE A O 1
ATOM 1177 N N . GLY A 1 149 ? -3.895 -30.915 -15.355 1.00 93.50 149 GLY A N 1
ATOM 1178 C CA . GLY A 1 149 ? -3.261 -31.832 -16.305 1.00 93.50 149 GLY A CA 1
ATOM 1179 C C . GLY A 1 149 ? -1.741 -31.941 -16.169 1.00 93.50 149 GLY A C 1
ATOM 1180 O O . GLY A 1 149 ? -1.166 -32.914 -16.657 1.00 93.50 149 GLY A O 1
ATOM 1181 N N . ASP A 1 150 ? -1.094 -31.015 -15.463 1.00 93.75 150 ASP A N 1
ATOM 1182 C CA . ASP A 1 150 ? 0.348 -31.070 -15.227 1.00 93.75 150 ASP A CA 1
ATOM 1183 C C . ASP A 1 150 ? 0.724 -32.159 -14.215 1.00 93.75 150 ASP A C 1
ATOM 1185 O O . ASP A 1 150 ? -0.030 -32.468 -13.293 1.00 93.75 150 ASP A O 1
ATOM 1189 N N . THR A 1 151 ? 1.930 -32.720 -14.330 1.00 95.75 151 THR A N 1
ATOM 1190 C CA . THR A 1 151 ? 2.436 -33.697 -13.353 1.00 95.75 151 THR A CA 1
ATOM 1191 C C . THR A 1 151 ? 2.785 -33.036 -12.021 1.00 95.75 151 THR A C 1
ATOM 1193 O O . THR A 1 151 ? 3.281 -31.913 -11.992 1.00 95.75 151 THR A O 1
ATOM 1196 N N . CYS A 1 152 ? 2.579 -33.720 -10.902 1.00 96.44 152 CYS A N 1
ATOM 1197 C CA . CYS A 1 152 ? 2.878 -33.189 -9.571 1.00 96.44 152 CYS A CA 1
ATOM 1198 C C . CYS A 1 152 ? 3.347 -34.286 -8.610 1.00 96.44 152 CYS A C 1
ATOM 1200 O O . CYS A 1 152 ? 3.060 -35.469 -8.806 1.00 96.44 152 CYS A O 1
ATOM 1202 N N . GLN A 1 153 ? 4.079 -33.888 -7.568 1.00 96.88 153 GLN A N 1
ATOM 1203 C CA . GLN A 1 153 ? 4.501 -34.788 -6.486 1.00 96.88 153 GLN A CA 1
ATOM 1204 C C . GLN A 1 153 ? 3.773 -34.495 -5.172 1.00 96.88 153 GLN A C 1
ATOM 1206 O O . GLN A 1 153 ? 3.438 -35.422 -4.440 1.00 96.88 153 GLN A O 1
ATOM 1211 N N . GLU A 1 154 ? 3.488 -33.224 -4.898 1.00 95.88 154 GLU A N 1
ATOM 1212 C CA . GLU A 1 154 ? 2.833 -32.766 -3.675 1.00 95.88 154 GLU A CA 1
ATOM 1213 C C . GLU A 1 154 ? 1.681 -31.808 -4.010 1.00 95.88 154 GLU A C 1
ATOM 1215 O O . GLU A 1 154 ? 1.664 -31.178 -5.068 1.00 95.88 154 GLU A O 1
ATOM 1220 N N . ASN A 1 155 ? 0.706 -31.673 -3.106 1.00 94.25 155 ASN A N 1
ATOM 1221 C CA . ASN A 1 155 ? -0.466 -30.813 -3.331 1.00 94.25 155 ASN A CA 1
ATOM 1222 C C . ASN A 1 155 ? -0.105 -29.338 -3.539 1.00 94.25 155 ASN A C 1
ATOM 1224 O O . ASN A 1 155 ? -0.713 -28.671 -4.364 1.00 94.25 155 ASN A O 1
ATOM 1228 N N . ASN A 1 156 ? 0.903 -28.836 -2.828 1.00 94.00 156 ASN A N 1
ATOM 1229 C CA . ASN A 1 156 ? 1.407 -27.467 -2.970 1.00 94.00 156 ASN A CA 1
ATOM 1230 C C . ASN A 1 156 ? 2.075 -27.189 -4.328 1.00 94.00 156 ASN A C 1
ATOM 1232 O O . ASN A 1 156 ? 2.382 -26.031 -4.593 1.00 94.00 156 ASN A O 1
ATOM 1236 N N . TRP A 1 157 ? 2.295 -28.199 -5.181 1.00 95.56 157 TRP A N 1
ATOM 1237 C CA . TRP A 1 157 ? 2.778 -27.988 -6.547 1.00 95.56 157 TRP A CA 1
ATOM 1238 C C . TRP A 1 157 ? 1.678 -27.486 -7.473 1.00 95.56 157 TRP A C 1
ATOM 1240 O O . TRP A 1 157 ? 1.999 -26.933 -8.517 1.00 95.56 157 TRP A O 1
ATOM 1250 N N . CYS A 1 158 ? 0.409 -27.683 -7.123 1.00 95.62 158 CYS A N 1
ATOM 1251 C CA . CYS A 1 158 ? -0.733 -27.267 -7.926 1.00 95.62 158 CYS A CA 1
ATOM 1252 C C . CYS A 1 158 ? -1.298 -25.926 -7.437 1.00 95.62 158 CYS A C 1
ATOM 1254 O O . CYS A 1 158 ? -1.073 -25.521 -6.295 1.00 95.62 158 CYS A O 1
ATOM 1256 N N . ARG A 1 159 ? -2.037 -25.233 -8.310 1.00 92.94 159 ARG A N 1
ATOM 1257 C CA . ARG A 1 159 ? -2.718 -23.961 -8.017 1.00 92.94 159 ARG A CA 1
ATOM 1258 C C . ARG A 1 159 ? -3.871 -24.141 -7.023 1.00 92.94 159 ARG A C 1
ATOM 1260 O O . ARG A 1 159 ? -5.043 -24.250 -7.393 1.00 92.94 159 ARG A O 1
ATOM 1267 N N . ASN A 1 160 ? -3.522 -24.165 -5.739 1.00 89.56 160 ASN A N 1
ATOM 1268 C CA . ASN A 1 160 ? -4.473 -24.334 -4.639 1.00 89.56 160 ASN A CA 1
ATOM 1269 C C . ASN A 1 160 ? -5.518 -23.207 -4.584 1.00 89.56 160 ASN A C 1
ATOM 1271 O O . ASN A 1 160 ? -6.657 -23.454 -4.200 1.00 89.56 160 ASN A O 1
ATOM 1275 N N . ASP A 1 161 ? -5.159 -21.992 -5.006 1.00 86.81 161 ASP A N 1
ATOM 1276 C CA . ASP A 1 161 ? -6.069 -20.845 -5.122 1.00 86.81 161 ASP A CA 1
ATOM 1277 C C . ASP A 1 161 ? -7.197 -21.069 -6.145 1.00 86.81 161 ASP A C 1
ATOM 1279 O O . ASP A 1 161 ? -8.245 -20.432 -6.066 1.00 86.81 161 ASP A O 1
ATOM 1283 N N . LEU A 1 162 ? -7.009 -22.017 -7.067 1.00 88.94 162 LEU A N 1
ATOM 1284 C CA . LEU A 1 162 ? -7.998 -22.451 -8.054 1.00 88.94 162 LEU A CA 1
ATOM 1285 C C . LEU A 1 162 ? -8.677 -23.775 -7.668 1.00 88.94 162 LEU A C 1
ATOM 1287 O O . LEU A 1 162 ? -9.336 -24.397 -8.502 1.00 88.94 162 LEU A O 1
ATOM 1291 N N . ASN A 1 163 ? -8.519 -24.226 -6.418 1.00 90.94 163 ASN A N 1
ATOM 1292 C CA . ASN A 1 163 ? -8.965 -25.538 -5.934 1.00 90.94 163 ASN A CA 1
ATOM 1293 C C . ASN A 1 163 ? -8.382 -26.723 -6.732 1.00 90.94 163 ASN A C 1
ATOM 1295 O O . ASN A 1 163 ? -9.021 -27.773 -6.865 1.00 90.94 163 ASN A O 1
ATOM 1299 N N . ILE A 1 164 ? -7.165 -26.576 -7.261 1.00 93.25 164 ILE A N 1
ATOM 1300 C CA . ILE A 1 164 ? -6.441 -27.644 -7.956 1.00 93.25 164 ILE A CA 1
ATOM 1301 C C . ILE A 1 164 ? -5.458 -28.275 -6.967 1.00 93.25 164 ILE A C 1
ATOM 1303 O O . ILE A 1 164 ? -4.640 -27.576 -6.380 1.00 93.25 164 ILE A O 1
ATOM 1307 N N . GLY A 1 165 ? -5.533 -29.594 -6.788 1.00 94.88 165 GLY A N 1
ATOM 1308 C CA . GLY A 1 165 ? -4.633 -30.376 -5.937 1.00 94.88 165 GLY A CA 1
ATOM 1309 C C . GLY A 1 165 ? -3.933 -31.492 -6.710 1.00 94.88 165 GLY A C 1
ATOM 1310 O O . GLY A 1 165 ? -4.274 -31.781 -7.857 1.00 94.88 165 GLY A O 1
ATOM 1311 N N . CYS A 1 166 ? -2.951 -32.138 -6.083 1.00 96.44 166 CYS A N 1
ATOM 1312 C CA . CYS A 1 166 ? -2.188 -33.211 -6.706 1.00 96.44 166 CYS A CA 1
ATOM 1313 C C . CYS A 1 166 ? -2.867 -34.568 -6.486 1.00 96.44 166 CYS A C 1
ATOM 1315 O O . CYS A 1 166 ? -2.823 -35.139 -5.397 1.00 96.44 166 CYS A O 1
ATOM 1317 N N . ILE A 1 167 ? -3.496 -35.106 -7.531 1.00 95.12 167 ILE A N 1
ATOM 1318 C CA . ILE A 1 167 ? -4.270 -36.350 -7.479 1.00 95.12 167 ILE A CA 1
ATOM 1319 C C . ILE A 1 167 ? -3.669 -37.339 -8.457 1.00 95.12 167 ILE A C 1
ATOM 1321 O O . ILE A 1 167 ? -3.613 -37.082 -9.654 1.00 95.12 167 ILE A O 1
ATOM 1325 N N . LEU A 1 168 ? -3.229 -38.492 -7.945 1.00 95.12 168 LEU A N 1
ATOM 1326 C CA . LEU A 1 168 ? -2.573 -39.522 -8.759 1.00 95.12 168 LEU A CA 1
ATOM 1327 C C . LEU A 1 168 ? -1.389 -38.950 -9.566 1.00 95.12 168 LEU A C 1
ATOM 1329 O O . LEU A 1 168 ? -1.201 -39.282 -10.733 1.00 95.12 168 LEU A O 1
ATOM 1333 N N . SER A 1 169 ? -0.609 -38.065 -8.933 1.00 96.56 169 SER A N 1
ATOM 1334 C CA . SER A 1 169 ? 0.537 -37.370 -9.538 1.00 96.56 169 SER A CA 1
ATOM 1335 C C . SER A 1 169 ? 0.200 -36.458 -10.723 1.00 96.56 169 SER A C 1
ATOM 1337 O O . SER A 1 169 ? 1.084 -36.123 -11.513 1.00 96.56 169 SER A O 1
ATOM 1339 N N . ILE A 1 170 ? -1.057 -36.027 -10.836 1.00 96.69 170 ILE A N 1
ATOM 1340 C CA . ILE A 1 170 ? -1.523 -35.044 -11.814 1.00 96.69 170 ILE A CA 1
ATOM 1341 C C . ILE A 1 170 ? -2.303 -33.949 -11.079 1.00 96.69 170 ILE A C 1
ATOM 1343 O O . ILE A 1 170 ? -3.120 -34.229 -10.202 1.00 96.69 170 ILE A O 1
ATOM 1347 N N . CYS A 1 171 ? -2.064 -32.689 -11.424 1.00 95.75 171 CYS A N 1
ATOM 1348 C CA . CYS A 1 171 ? -2.851 -31.576 -10.925 1.00 95.75 171 CYS A CA 1
ATOM 1349 C C . CYS A 1 171 ? -4.275 -31.680 -11.478 1.00 95.75 171 CYS A C 1
ATOM 1351 O O . CYS A 1 171 ? -4.504 -31.635 -12.685 1.00 95.75 171 CYS A O 1
ATOM 1353 N N . SER A 1 172 ? -5.245 -31.848 -10.591 1.00 95.88 172 SER A N 1
ATOM 1354 C CA . SER A 1 172 ? -6.659 -31.992 -10.926 1.00 95.88 172 SER A CA 1
ATOM 1355 C C . SER A 1 172 ? -7.490 -31.198 -9.931 1.00 95.88 172 SER A C 1
ATOM 1357 O O . SER A 1 172 ? -7.050 -30.923 -8.817 1.00 95.88 172 SER A O 1
ATOM 1359 N N . ILE A 1 173 ? -8.709 -30.833 -10.322 1.00 92.19 173 ILE A N 1
ATOM 1360 C CA . ILE A 1 173 ? -9.669 -30.217 -9.404 1.00 92.19 173 ILE A CA 1
ATOM 1361 C C . ILE A 1 173 ? -9.842 -31.164 -8.217 1.00 92.19 173 ILE A C 1
ATOM 1363 O O . ILE A 1 173 ? -10.194 -32.332 -8.408 1.00 92.19 173 ILE A O 1
ATOM 1367 N N . SER A 1 174 ? -9.546 -30.675 -7.012 1.00 81.25 174 SER A N 1
ATOM 1368 C CA . SER A 1 174 ? -9.631 -31.486 -5.803 1.00 81.25 174 SER A CA 1
ATOM 1369 C C . SER A 1 174 ? -11.092 -31.842 -5.523 1.00 81.25 174 SER A C 1
ATOM 1371 O O . SER A 1 174 ? -11.903 -30.936 -5.323 1.00 81.25 174 SER A O 1
ATOM 1373 N N . PRO A 1 175 ? -11.471 -33.134 -5.489 1.00 71.00 175 PRO A N 1
ATOM 1374 C CA . PRO A 1 175 ? -12.807 -33.560 -5.122 1.00 71.00 175 PRO A CA 1
ATOM 1375 C C . PRO A 1 175 ? -12.922 -33.510 -3.598 1.00 71.00 175 PRO A C 1
ATOM 1377 O O . PRO A 1 175 ? -12.991 -34.538 -2.932 1.00 71.00 175 PRO A O 1
ATOM 1380 N N . THR A 1 176 ? -12.922 -32.314 -3.017 1.00 53.38 176 THR A N 1
ATOM 1381 C CA . THR A 1 176 ? -13.171 -32.172 -1.584 1.00 53.38 176 THR A CA 1
ATOM 1382 C C . THR A 1 176 ? -14.027 -30.962 -1.289 1.00 53.38 176 THR A C 1
ATOM 1384 O O . THR A 1 176 ? -13.608 -29.819 -1.434 1.00 53.38 176 THR A O 1
ATOM 1387 N N . THR A 1 177 ? -15.213 -31.296 -0.776 1.00 43.50 177 THR A N 1
ATOM 1388 C CA . THR A 1 177 ? -16.159 -30.465 -0.030 1.00 43.50 177 THR A CA 1
ATOM 1389 C C . THR A 1 177 ? -16.657 -29.229 -0.761 1.00 43.50 177 THR A C 1
ATOM 1391 O O . THR A 1 177 ? -15.955 -28.242 -0.919 1.00 43.50 177 THR A O 1
ATOM 1394 N N . THR A 1 178 ? -17.945 -29.262 -1.101 1.00 38.75 178 THR A N 1
ATOM 1395 C CA . THR A 1 178 ? -18.826 -28.095 -1.194 1.00 38.75 178 THR A CA 1
ATOM 1396 C C . THR A 1 178 ? -18.641 -27.197 0.033 1.00 38.75 178 THR A C 1
ATOM 1398 O O . THR A 1 178 ? -19.387 -27.279 1.007 1.00 38.75 178 THR A O 1
ATOM 1401 N N . ILE A 1 179 ? -17.611 -26.362 0.013 1.00 43.28 179 ILE A N 1
ATOM 1402 C CA . ILE A 1 179 ? -17.506 -25.190 0.859 1.00 43.28 179 ILE A CA 1
ATOM 1403 C C . ILE A 1 179 ? -18.437 -24.192 0.189 1.00 43.28 179 ILE A C 1
ATOM 1405 O O . ILE A 1 179 ? -18.188 -23.768 -0.939 1.00 43.28 179 ILE A O 1
ATOM 1409 N N . SER A 1 180 ? -19.553 -23.885 0.852 1.00 39.72 180 SER A N 1
ATOM 1410 C CA . SER A 1 180 ? -20.416 -22.769 0.477 1.00 39.72 180 SER A CA 1
ATOM 1411 C C . SER A 1 180 ? -19.551 -21.521 0.369 1.00 39.72 180 SER A C 1
ATOM 1413 O O . SER A 1 180 ? -19.183 -20.921 1.377 1.00 39.72 180 SER A O 1
ATOM 1415 N N . SER A 1 181 ? -19.204 -21.149 -0.859 1.00 36.59 181 SER A N 1
ATOM 1416 C CA . SER A 1 181 ? -18.551 -19.893 -1.172 1.00 36.59 181 SER A CA 1
ATOM 1417 C C . SER A 1 181 ? -19.558 -18.781 -0.905 1.00 36.59 181 SER A C 1
ATOM 1419 O O . SER A 1 181 ? -20.327 -18.386 -1.782 1.00 36.59 181 SER A O 1
ATOM 1421 N N . THR A 1 182 ? -19.596 -18.280 0.326 1.00 35.66 182 THR A N 1
ATOM 1422 C CA . THR A 1 182 ? -20.110 -16.937 0.562 1.00 35.66 182 THR A CA 1
ATOM 1423 C C . THR A 1 182 ? -19.151 -15.998 -0.146 1.00 35.66 182 THR A C 1
ATOM 1425 O O . THR A 1 182 ? -18.039 -15.774 0.325 1.00 35.66 182 THR A O 1
ATOM 1428 N N . THR A 1 183 ? -19.561 -15.503 -1.310 1.00 31.36 183 THR A N 1
ATOM 1429 C CA . THR A 1 183 ? -18.958 -14.357 -1.984 1.00 31.36 183 THR A CA 1
ATOM 1430 C C . THR A 1 183 ? -18.861 -13.208 -0.986 1.00 31.36 183 THR A C 1
ATOM 1432 O O . THR A 1 183 ? -19.828 -12.479 -0.771 1.00 31.36 183 THR A O 1
ATOM 1435 N N . THR A 1 184 ? -17.706 -13.055 -0.344 1.00 34.97 184 THR A N 1
ATOM 1436 C CA . THR A 1 184 ? -17.349 -11.830 0.361 1.00 34.97 184 THR A CA 1
ATOM 1437 C C . THR A 1 184 ? -17.047 -10.795 -0.705 1.00 34.97 184 THR A C 1
ATOM 1439 O O . THR A 1 184 ? -15.918 -10.654 -1.168 1.00 34.97 184 THR A O 1
ATOM 1442 N N . THR A 1 185 ? -18.088 -10.090 -1.138 1.00 35.53 185 THR A N 1
ATOM 1443 C CA . THR A 1 185 ? -17.933 -8.768 -1.737 1.00 35.53 185 THR A CA 1
ATOM 1444 C C . THR A 1 185 ? -17.061 -7.945 -0.799 1.00 35.53 185 THR A C 1
ATOM 1446 O O . THR A 1 185 ? -17.413 -7.803 0.372 1.00 35.53 185 THR A O 1
ATOM 1449 N N . ALA A 1 186 ? -15.929 -7.443 -1.291 1.00 38.88 186 ALA A N 1
ATOM 1450 C CA . ALA A 1 186 ? -15.093 -6.501 -0.564 1.00 38.88 186 ALA A CA 1
ATOM 1451 C C . ALA A 1 186 ? -15.954 -5.295 -0.156 1.00 38.88 186 ALA A C 1
ATOM 1453 O O . ALA A 1 186 ? -16.310 -4.451 -0.979 1.00 38.88 186 ALA A O 1
ATOM 1454 N N . THR A 1 187 ? -16.374 -5.254 1.105 1.00 44.16 187 THR A N 1
ATOM 1455 C CA . THR A 1 187 ? -17.133 -4.138 1.659 1.00 44.16 187 THR A CA 1
ATOM 1456 C C . THR A 1 187 ? -16.147 -3.029 1.982 1.00 44.16 187 THR A C 1
ATOM 1458 O O . THR A 1 187 ? -15.298 -3.206 2.852 1.00 44.16 187 THR A O 1
ATOM 1461 N N . CYS A 1 188 ? -16.246 -1.899 1.278 1.00 49.09 188 CYS A N 1
ATOM 1462 C CA . CYS A 1 188 ? -15.482 -0.700 1.607 1.00 49.09 188 CYS A CA 1
ATOM 1463 C C . CYS A 1 188 ? -15.713 -0.317 3.074 1.00 49.09 188 CYS A C 1
ATOM 1465 O O . CYS A 1 188 ? -16.860 -0.166 3.512 1.00 49.09 188 CYS A O 1
ATOM 1467 N N . THR A 1 189 ? -14.623 -0.124 3.812 1.00 63.47 189 THR A N 1
ATOM 1468 C CA . THR A 1 189 ? -14.645 0.452 5.155 1.00 63.47 189 THR A CA 1
ATOM 1469 C C . THR A 1 189 ? -15.397 1.778 5.112 1.00 63.47 189 THR A C 1
ATOM 1471 O O . THR A 1 189 ? -15.057 2.690 4.359 1.00 63.47 189 THR A O 1
ATOM 1474 N N . THR A 1 190 ? -16.467 1.879 5.897 1.00 73.44 190 THR A N 1
ATOM 1475 C CA . THR A 1 190 ? -17.309 3.076 5.927 1.00 73.44 190 THR A CA 1
ATOM 1476 C C . THR A 1 190 ? -16.688 4.125 6.842 1.00 73.44 190 THR A C 1
ATOM 1478 O O . THR A 1 190 ? -16.522 3.892 8.038 1.00 73.44 190 THR A O 1
ATOM 1481 N N . LEU A 1 191 ? -16.386 5.302 6.291 1.00 78.69 191 LEU A N 1
ATOM 1482 C CA . LEU A 1 191 ? -15.920 6.449 7.064 1.00 78.69 191 LEU A CA 1
ATOM 1483 C C . LEU A 1 191 ? -17.038 7.026 7.951 1.00 78.69 191 LEU A C 1
ATOM 1485 O O . LEU A 1 191 ? -18.133 7.317 7.464 1.00 78.69 191 LEU A O 1
ATOM 1489 N N . ILE A 1 192 ? -16.729 7.289 9.225 1.00 84.69 192 I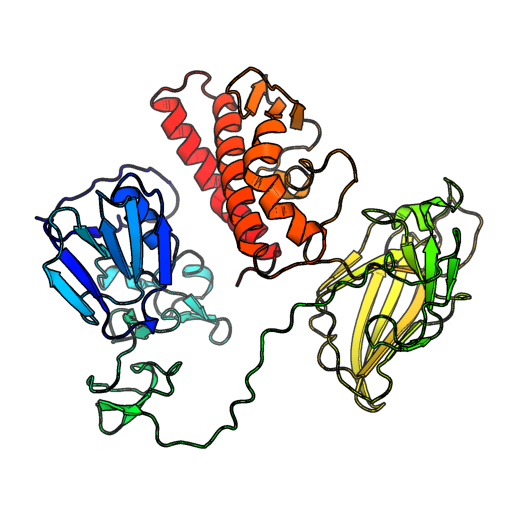LE A N 1
ATOM 1490 C CA . ILE A 1 192 ? -17.603 8.013 10.158 1.00 84.69 192 ILE A CA 1
ATOM 1491 C C . ILE A 1 192 ? -16.911 9.309 10.602 1.00 84.69 192 ILE A C 1
ATOM 1493 O O . ILE A 1 192 ? -16.068 9.323 11.500 1.00 84.69 192 ILE A O 1
ATOM 1497 N N . ASN A 1 193 ? -17.270 10.415 9.948 1.00 81.75 193 ASN A N 1
ATOM 1498 C CA . ASN A 1 193 ? -16.691 11.738 10.203 1.00 81.75 193 ASN A CA 1
ATOM 1499 C C . ASN A 1 193 ? -17.692 12.749 10.791 1.00 81.75 193 ASN A C 1
ATOM 1501 O O . ASN A 1 193 ? -17.329 13.908 10.964 1.00 81.75 193 ASN A O 1
ATOM 1505 N N . TYR A 1 194 ? -18.925 12.314 11.073 1.00 87.81 194 TYR A N 1
ATOM 1506 C CA . TYR A 1 194 ? -20.020 13.076 11.688 1.00 87.81 194 TYR A CA 1
ATOM 1507 C C . TYR A 1 194 ? -20.500 14.315 10.929 1.00 87.81 194 TYR A C 1
ATOM 1509 O O . TYR A 1 194 ? -21.505 14.883 11.339 1.00 87.81 194 TYR A O 1
ATOM 1517 N N . ASN A 1 195 ? -19.847 14.723 9.834 1.00 82.75 195 ASN A N 1
ATOM 1518 C CA . ASN A 1 195 ? -20.234 15.902 9.055 1.00 82.75 195 ASN A CA 1
ATOM 1519 C C . ASN A 1 195 ? -21.502 15.660 8.220 1.00 82.75 195 ASN A C 1
ATOM 1521 O O . ASN A 1 195 ? -22.122 16.620 7.784 1.00 82.75 195 ASN A O 1
ATOM 1525 N N . ASP A 1 196 ? -21.911 14.407 8.034 1.00 84.88 196 ASP A N 1
ATOM 1526 C CA . ASP A 1 196 ? -23.098 13.978 7.287 1.00 84.88 196 ASP A CA 1
ATOM 1527 C C . ASP A 1 196 ? -24.303 13.629 8.184 1.00 84.88 196 ASP A C 1
ATOM 1529 O O . ASP A 1 196 ? -25.250 12.991 7.730 1.00 84.88 196 ASP A O 1
ATOM 1533 N N . ILE A 1 197 ? -24.289 14.033 9.460 1.00 86.50 197 ILE A N 1
ATOM 1534 C CA . ILE A 1 197 ? -25.474 13.942 10.325 1.00 86.50 197 ILE A CA 1
ATOM 1535 C C . ILE A 1 197 ? -26.509 14.980 9.860 1.00 86.50 197 ILE A C 1
ATOM 1537 O O . ILE A 1 197 ? -26.243 16.180 9.829 1.00 86.50 197 ILE A O 1
ATOM 1541 N N . GLU A 1 198 ? -27.713 14.528 9.514 1.00 75.50 198 GLU A N 1
ATOM 1542 C CA . GLU A 1 198 ? -28.818 15.419 9.150 1.00 75.50 198 GLU A CA 1
ATOM 1543 C C . GLU A 1 198 ? -29.269 16.274 10.349 1.00 75.50 198 GLU A C 1
ATOM 1545 O O . GLU A 1 198 ? -29.300 15.805 11.486 1.00 75.50 198 GLU A O 1
ATOM 1550 N N . ASN A 1 199 ? -29.667 17.526 10.095 1.00 63.28 199 ASN A N 1
ATOM 1551 C CA . ASN A 1 199 ? -30.142 18.479 11.113 1.00 63.28 199 ASN A CA 1
ATOM 1552 C C . ASN A 1 199 ? -29.113 18.842 12.199 1.00 63.28 199 ASN A C 1
ATOM 1554 O O . ASN A 1 199 ? -29.478 19.102 13.349 1.00 63.28 199 ASN A O 1
ATOM 1558 N N . GLN A 1 200 ? -27.829 18.896 11.843 1.00 71.06 200 GLN A N 1
ATOM 1559 C CA . GLN A 1 200 ? -26.800 19.431 12.731 1.00 71.06 200 GLN A CA 1
ATOM 1560 C C . GLN A 1 200 ? -27.141 20.851 13.196 1.00 71.06 200 GLN A C 1
ATOM 1562 O O . GLN A 1 200 ? -27.420 21.741 12.389 1.00 71.06 200 GLN A O 1
ATOM 1567 N N . THR A 1 201 ? -27.066 21.085 14.506 1.00 78.44 201 THR A N 1
ATOM 1568 C CA . THR A 1 201 ? -27.000 22.451 15.028 1.00 78.44 201 THR A CA 1
ATOM 1569 C C . THR A 1 201 ? -25.596 23.014 14.801 1.00 78.44 201 THR A C 1
ATOM 1571 O O . THR A 1 201 ? -24.621 22.277 14.638 1.00 78.44 201 THR A O 1
ATOM 1574 N N . ASN A 1 202 ? -25.456 24.340 14.851 1.00 77.81 202 ASN A N 1
ATOM 1575 C CA . ASN A 1 202 ? -24.147 24.979 14.710 1.00 77.81 202 ASN A CA 1
ATOM 1576 C C . ASN A 1 202 ? -23.197 24.707 15.893 1.00 77.81 202 ASN A C 1
ATOM 1578 O O . ASN A 1 202 ? -22.056 25.153 15.820 1.00 77.81 202 ASN A O 1
ATOM 1582 N N . THR A 1 203 ? -23.628 24.017 16.958 1.00 85.19 203 THR A N 1
ATOM 1583 C CA . THR A 1 203 ? -22.872 23.868 18.213 1.00 85.19 203 THR A CA 1
ATOM 1584 C C . THR A 1 203 ? -22.644 22.419 18.632 1.00 85.19 203 THR A C 1
ATOM 1586 O O . THR A 1 203 ? -21.503 21.975 18.636 1.00 85.19 203 THR A O 1
ATOM 1589 N N . SER A 1 204 ? -23.683 21.674 18.998 1.00 90.69 204 SER A N 1
ATOM 1590 C CA . SER A 1 204 ? -23.590 20.273 19.432 1.00 90.69 204 SER A CA 1
ATOM 1591 C C . SER A 1 204 ? -24.968 19.612 19.449 1.00 90.69 204 SER A C 1
ATOM 1593 O O . SER A 1 204 ? -25.994 20.297 19.501 1.00 90.69 204 SER A O 1
ATOM 1595 N N . GLY A 1 205 ? -25.007 18.282 19.453 1.00 92.50 205 GLY A N 1
ATOM 1596 C CA . GLY A 1 205 ? -26.248 17.527 19.602 1.00 92.50 205 GLY A CA 1
ATOM 1597 C C . GLY A 1 205 ? -26.024 16.024 19.701 1.00 92.50 205 GLY A C 1
ATOM 1598 O O . GLY A 1 205 ? -24.922 15.532 19.476 1.00 92.50 205 GLY A O 1
ATOM 1599 N N . ASP A 1 206 ? -27.078 15.287 20.037 1.00 93.94 206 ASP A N 1
ATOM 1600 C CA . ASP A 1 206 ? -27.020 13.827 20.111 1.00 93.94 206 ASP A CA 1
ATOM 1601 C C . ASP A 1 206 ? -26.745 13.216 18.729 1.00 93.94 206 ASP A C 1
ATOM 1603 O O . ASP A 1 206 ? -27.287 13.672 17.719 1.00 93.94 206 ASP A O 1
ATOM 1607 N N . ILE A 1 207 ? -25.919 12.165 18.680 1.00 93.69 207 ILE A N 1
ATOM 1608 C CA . ILE A 1 207 ? -25.743 11.382 17.451 1.00 93.69 207 ILE A CA 1
ATOM 1609 C C . ILE A 1 207 ? -27.001 10.520 17.254 1.00 93.69 207 ILE A C 1
ATOM 1611 O O . ILE A 1 207 ? -27.332 9.735 18.146 1.00 93.69 207 ILE A O 1
ATOM 1615 N N . PRO A 1 208 ? -27.718 10.630 16.118 1.00 93.88 208 PRO A N 1
ATOM 1616 C CA . PRO A 1 208 ? -28.948 9.874 15.914 1.00 93.88 208 PRO A CA 1
ATOM 1617 C C . PRO A 1 208 ? -28.712 8.360 15.912 1.00 93.88 208 PRO A C 1
ATOM 1619 O O . PRO A 1 208 ? -27.820 7.851 15.230 1.00 93.88 208 PRO A O 1
ATOM 1622 N N . ASN A 1 209 ? -29.569 7.616 16.611 1.00 93.69 209 ASN A N 1
ATOM 1623 C CA . ASN A 1 209 ? -29.611 6.162 16.483 1.00 93.69 209 ASN A CA 1
ATOM 1624 C C . ASN A 1 209 ? -29.969 5.773 15.043 1.00 93.69 209 ASN A C 1
ATOM 1626 O O . ASN A 1 209 ? -30.943 6.269 14.483 1.00 93.69 209 ASN A O 1
ATOM 1630 N N . GLY A 1 210 ? -29.171 4.885 14.452 1.00 89.12 210 GLY A N 1
ATOM 1631 C CA . GLY A 1 210 ? -29.238 4.527 13.036 1.00 89.12 210 GLY A CA 1
ATOM 1632 C C . GLY A 1 210 ? -28.200 5.245 12.170 1.00 89.12 210 GLY A C 1
ATOM 1633 O O . GLY A 1 210 ? -27.966 4.812 11.041 1.00 89.12 210 GLY A O 1
ATOM 1634 N N . TYR A 1 211 ? -27.514 6.277 12.681 1.00 91.06 211 TYR A N 1
ATOM 1635 C CA . TYR A 1 211 ? -26.398 6.894 11.965 1.00 91.06 211 TYR A CA 1
ATOM 1636 C C . TYR A 1 211 ? -25.315 5.844 11.680 1.00 91.06 211 TYR A C 1
ATOM 1638 O O . TYR A 1 211 ? -24.788 5.209 12.597 1.00 91.06 211 TYR A O 1
ATOM 1646 N N . LYS A 1 212 ? -25.036 5.631 10.385 1.00 88.50 212 LYS A N 1
ATOM 1647 C CA . LYS A 1 212 ? -24.157 4.568 9.859 1.00 88.50 212 LYS A CA 1
ATOM 1648 C C . LYS A 1 212 ? -24.545 3.154 10.319 1.00 88.50 212 LYS A C 1
ATOM 1650 O O . LYS A 1 212 ? -23.681 2.303 10.490 1.00 88.50 212 LYS A O 1
ATOM 1655 N N . ASN A 1 213 ? -25.846 2.895 10.482 1.00 89.25 213 ASN A N 1
ATOM 1656 C CA . ASN A 1 213 ? -26.409 1.624 10.959 1.00 89.25 213 ASN A CA 1
ATOM 1657 C C . ASN A 1 213 ? -25.970 1.232 12.383 1.00 89.25 213 ASN A C 1
ATOM 1659 O O . ASN A 1 213 ? -26.040 0.060 12.757 1.00 89.25 213 ASN A O 1
ATOM 1663 N N . LEU A 1 214 ? -25.538 2.211 13.180 1.00 93.31 214 LEU A N 1
ATOM 1664 C CA . LEU A 1 214 ? -25.110 2.028 14.561 1.00 93.31 214 LEU A CA 1
ATOM 1665 C C . LEU A 1 214 ? -26.072 2.731 15.525 1.00 93.31 214 LEU A C 1
ATOM 1667 O O . LEU A 1 214 ? -26.712 3.732 15.198 1.00 93.31 214 LEU A O 1
ATOM 1671 N N . LEU A 1 215 ? -26.170 2.181 16.726 1.00 96.06 215 LEU A N 1
ATOM 1672 C CA . LEU A 1 215 ? -26.816 2.770 17.886 1.00 96.06 215 LEU A CA 1
ATOM 1673 C C . LEU A 1 215 ? -25.752 3.416 18.767 1.00 96.06 215 LEU A C 1
ATOM 1675 O O . LEU A 1 215 ? -24.696 2.824 19.006 1.00 96.06 215 LEU A O 1
ATOM 1679 N N . TRP A 1 216 ? -26.060 4.603 19.272 1.00 95.81 216 TRP A N 1
ATOM 1680 C CA . TRP A 1 216 ? -25.136 5.476 19.976 1.00 95.81 216 TRP A CA 1
ATOM 1681 C C . TRP A 1 216 ? -25.720 5.838 21.342 1.00 95.81 216 TRP A C 1
ATOM 1683 O O . TRP A 1 216 ? -26.760 6.487 21.441 1.00 95.81 216 TRP A O 1
ATOM 1693 N N . THR A 1 217 ? -25.039 5.435 22.412 1.00 96.75 217 THR A N 1
ATOM 1694 C CA . THR A 1 217 ? -25.438 5.743 23.791 1.00 96.75 217 THR A CA 1
ATOM 1695 C C . THR A 1 217 ? -24.370 6.604 24.446 1.00 96.75 217 THR A C 1
ATOM 1697 O O . THR A 1 217 ? -23.188 6.258 24.419 1.00 96.75 217 THR A O 1
ATOM 1700 N N . ASN A 1 218 ? -24.795 7.712 25.064 1.00 96.38 218 ASN A N 1
ATOM 1701 C CA . ASN A 1 218 ? -23.927 8.730 25.669 1.00 96.38 218 ASN A CA 1
ATOM 1702 C C . ASN A 1 218 ? -22.912 9.359 24.697 1.00 96.38 218 ASN A C 1
ATOM 1704 O O . ASN A 1 218 ? -21.862 9.825 25.133 1.00 96.38 218 ASN A O 1
ATOM 1708 N N . ALA A 1 219 ? -23.216 9.389 23.401 1.00 94.31 219 ALA A N 1
ATOM 1709 C CA . ALA A 1 219 ? -22.385 10.028 22.390 1.00 94.31 219 ALA A CA 1
ATOM 1710 C C . ALA A 1 219 ? -23.109 11.233 21.786 1.00 94.31 219 ALA A C 1
ATOM 1712 O O . ALA A 1 219 ? -24.271 11.141 21.388 1.00 94.31 219 ALA A O 1
ATOM 1713 N N . GLU A 1 220 ? -22.406 12.353 21.693 1.00 94.00 220 GLU A N 1
ATOM 1714 C CA . GLU A 1 220 ? -22.896 13.575 21.062 1.00 94.00 220 GLU A CA 1
ATOM 1715 C C . GLU A 1 220 ? -21.859 14.076 20.054 1.00 94.00 220 GLU A C 1
ATOM 1717 O O . GLU A 1 220 ? -20.660 13.857 20.224 1.00 94.00 220 GLU A O 1
ATOM 1722 N N . TYR A 1 221 ? -22.307 14.718 18.979 1.00 92.44 221 TYR A N 1
ATOM 1723 C CA . TYR A 1 221 ? -21.417 15.441 18.084 1.00 92.44 221 TYR A CA 1
ATOM 1724 C C . TYR A 1 221 ? -21.215 16.867 18.607 1.00 92.44 221 TYR A C 1
ATOM 1726 O O . TYR A 1 221 ? -22.125 17.473 19.177 1.00 92.44 221 TYR A O 1
ATOM 1734 N N . ILE A 1 222 ? -20.039 17.440 18.364 1.00 90.25 222 ILE A N 1
ATOM 1735 C CA . ILE A 1 222 ? -19.735 18.840 18.670 1.00 90.25 222 ILE A CA 1
ATOM 1736 C C . ILE A 1 222 ? -19.084 19.527 17.473 1.00 90.25 222 ILE A C 1
ATOM 1738 O O . ILE A 1 222 ? -18.136 19.005 16.886 1.00 90.25 222 ILE A O 1
ATOM 1742 N N . ASN A 1 223 ? -19.591 20.712 17.127 1.00 89.31 223 ASN A N 1
ATOM 1743 C CA . ASN A 1 223 ? -18.982 21.613 16.164 1.00 89.31 223 ASN A CA 1
ATOM 1744 C C . ASN A 1 223 ? -17.797 22.333 16.805 1.00 89.31 223 ASN A C 1
ATOM 1746 O O . ASN A 1 223 ? -17.934 23.393 17.423 1.00 89.31 223 ASN A O 1
ATOM 1750 N N . VAL A 1 224 ? -16.608 21.799 16.599 1.00 85.31 224 VAL A N 1
ATOM 1751 C CA . VAL A 1 224 ? -15.351 22.333 17.130 1.00 85.31 224 VAL A CA 1
ATOM 1752 C C . VAL A 1 224 ? -15.082 23.786 16.731 1.00 85.31 224 VAL A C 1
ATOM 1754 O O . VAL A 1 224 ? -14.491 24.533 17.510 1.00 85.31 224 VAL A O 1
ATOM 1757 N N . SER A 1 225 ? -15.546 24.231 15.557 1.00 83.25 225 SER A N 1
ATOM 1758 C CA . SER A 1 225 ? -15.342 25.612 15.097 1.00 83.25 225 SER A CA 1
ATOM 1759 C C . SER A 1 225 ? -16.178 26.629 15.870 1.00 83.25 225 SER A C 1
ATOM 1761 O O . SER A 1 225 ? -15.770 27.787 15.975 1.00 83.25 225 SER A O 1
ATOM 1763 N N . SER A 1 226 ? -17.301 26.187 16.441 1.00 85.81 226 SER A N 1
ATOM 1764 C CA . SER A 1 226 ? -18.189 27.010 17.266 1.00 85.81 226 SER A CA 1
ATOM 1765 C C . SER A 1 226 ? -17.703 27.146 18.711 1.00 85.81 226 SER A C 1
ATOM 1767 O O . SER A 1 226 ? -18.137 28.040 19.435 1.00 85.81 226 SER A O 1
ATOM 1769 N N . THR A 1 227 ? -16.784 26.276 19.140 1.00 84.25 227 THR A N 1
ATOM 1770 C CA . THR A 1 227 ? -16.250 26.292 20.506 1.00 84.25 227 THR A CA 1
ATOM 1771 C C . THR A 1 227 ? -15.280 27.464 20.716 1.00 84.25 227 THR A C 1
ATOM 1773 O O . THR A 1 227 ? -14.643 27.910 19.753 1.00 84.25 227 THR A O 1
ATOM 1776 N N . PRO A 1 228 ? -15.112 27.984 21.947 1.00 84.62 228 PRO A N 1
ATOM 1777 C CA . PRO A 1 228 ? -14.112 29.014 22.244 1.00 84.62 228 PRO A CA 1
ATOM 1778 C C . PRO A 1 228 ? -12.705 28.650 21.739 1.00 84.62 228 PRO A C 1
ATOM 1780 O O . PRO A 1 228 ? -12.349 27.475 21.667 1.00 84.62 228 PRO A O 1
ATOM 1783 N N . ILE A 1 229 ? -11.890 29.646 21.366 1.00 77.38 229 ILE A N 1
ATOM 1784 C CA . ILE A 1 229 ? -10.523 29.430 20.834 1.00 77.38 229 ILE A CA 1
ATOM 1785 C C . ILE A 1 229 ? -9.630 28.646 21.799 1.00 77.38 229 ILE A C 1
ATOM 1787 O O . ILE A 1 229 ? -8.759 27.882 21.386 1.00 77.38 229 ILE A O 1
ATOM 1791 N N . ASP A 1 230 ? -9.853 28.825 23.090 1.00 76.81 230 ASP A N 1
ATOM 1792 C CA . ASP A 1 230 ? -9.131 28.162 24.160 1.00 76.81 230 ASP A CA 1
ATOM 1793 C C . ASP A 1 230 ? -9.729 26.798 24.542 1.00 76.81 230 ASP A C 1
ATOM 1795 O O . ASP A 1 230 ? -9.155 26.096 25.380 1.00 76.81 230 ASP A O 1
ATOM 1799 N N . SER A 1 231 ? -10.823 26.389 23.898 1.00 82.75 231 SER A N 1
ATOM 1800 C CA . SER A 1 231 ? -11.470 25.117 24.164 1.00 82.75 231 SER A CA 1
ATOM 1801 C C . SER A 1 231 ? -10.595 23.925 23.785 1.00 82.75 231 SER A C 1
ATOM 1803 O O . SER A 1 231 ? -9.945 23.891 22.739 1.00 82.75 231 SER A O 1
ATOM 1805 N N . GLY A 1 232 ? -10.633 22.901 24.630 1.00 79.06 232 GLY A N 1
ATOM 1806 C CA . GLY A 1 232 ? -9.951 21.637 24.449 1.00 79.06 232 GLY A CA 1
ATOM 1807 C C . GLY A 1 232 ? -10.420 20.878 23.216 1.00 79.06 232 GLY A C 1
ATOM 1808 O O . GLY A 1 232 ? -9.637 20.172 22.582 1.00 79.06 232 GLY A O 1
ATOM 1809 N N . TYR A 1 233 ? -11.665 21.113 22.800 1.00 83.38 233 TYR A N 1
ATOM 1810 C CA . TYR A 1 233 ? -12.258 20.515 21.607 1.00 83.38 233 TYR A CA 1
ATOM 1811 C C . TYR A 1 233 ? -11.590 20.949 20.308 1.00 83.38 233 TYR A C 1
ATOM 1813 O O . TYR A 1 233 ? -11.502 20.157 19.372 1.00 83.38 233 TYR A O 1
ATOM 1821 N N . ARG A 1 234 ? -11.036 22.168 20.256 1.00 78.94 234 ARG A N 1
ATOM 1822 C CA . ARG A 1 234 ? -10.313 22.656 19.070 1.00 78.94 234 ARG A CA 1
ATOM 1823 C C . ARG A 1 234 ? -9.051 21.868 18.762 1.00 78.94 234 ARG A C 1
ATOM 1825 O O . ARG A 1 234 ? -8.524 21.969 17.661 1.00 78.94 234 ARG A O 1
ATOM 1832 N N . SER A 1 235 ? -8.567 21.097 19.726 1.00 69.25 235 SER A N 1
ATOM 1833 C CA . SER A 1 235 ? -7.397 20.256 19.534 1.00 69.25 235 SER A CA 1
ATOM 1834 C C . SER A 1 235 ? -7.681 18.962 18.767 1.00 69.25 235 SER A C 1
ATOM 1836 O O . SER A 1 235 ? -6.748 18.374 18.231 1.00 69.25 235 SER A O 1
ATOM 1838 N N . ALA A 1 236 ? -8.951 18.557 18.651 1.00 64.00 236 ALA A N 1
ATOM 1839 C CA . ALA A 1 236 ? -9.368 17.383 17.880 1.00 64.00 236 ALA A CA 1
ATOM 1840 C C . ALA A 1 236 ? -9.661 17.684 16.401 1.00 64.00 236 ALA A C 1
ATOM 1842 O O . ALA A 1 236 ? -10.277 16.876 15.709 1.00 64.00 236 ALA A O 1
ATOM 1843 N N . VAL A 1 237 ? -9.259 18.861 15.912 1.00 59.03 237 VAL A N 1
ATOM 1844 C CA . VAL A 1 237 ? -9.602 19.341 14.570 1.00 59.03 237 VAL A CA 1
ATOM 1845 C C . VAL A 1 237 ? -8.405 19.221 13.653 1.00 59.03 237 VAL A C 1
ATOM 1847 O O . VAL A 1 237 ? -7.435 19.963 13.766 1.00 59.03 237 VAL A O 1
ATOM 1850 N N . SER A 1 238 ? -8.516 18.307 12.708 1.00 52.91 238 SER A N 1
ATOM 1851 C CA . SER A 1 238 ? -7.556 18.080 11.626 1.00 52.91 238 SER A CA 1
ATOM 1852 C C . SER A 1 238 ? -8.229 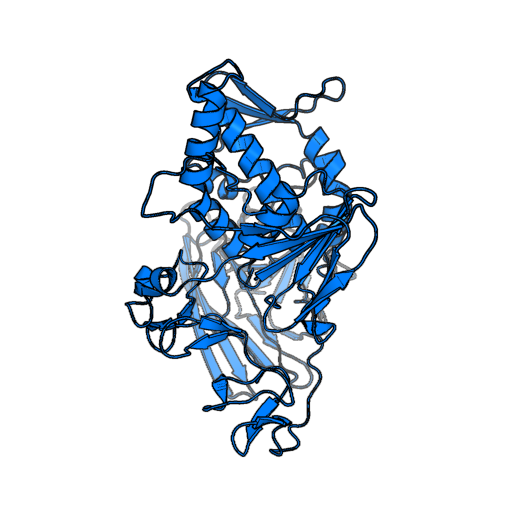18.166 10.245 1.00 52.91 238 SER A C 1
ATOM 1854 O O . SER A 1 238 ? -7.612 18.615 9.280 1.00 52.91 238 SER A O 1
ATOM 1856 N N . ASN A 1 239 ? -9.512 17.778 10.147 1.00 47.00 239 ASN A N 1
ATOM 1857 C CA . ASN A 1 239 ? -10.375 17.930 8.969 1.00 47.00 239 ASN A CA 1
ATOM 1858 C C . ASN A 1 239 ? -11.861 17.739 9.356 1.00 47.00 239 ASN A C 1
ATOM 1860 O O . ASN A 1 239 ? -12.183 16.763 10.039 1.00 47.00 239 ASN A O 1
ATOM 1864 N N . GLY A 1 240 ? -12.756 18.626 8.910 1.00 59.62 240 GLY A N 1
ATOM 1865 C CA . GLY A 1 240 ? -14.176 18.651 9.301 1.00 59.62 240 GLY A CA 1
ATOM 1866 C C . GLY A 1 240 ? -14.471 19.515 10.533 1.00 59.62 240 GLY A C 1
ATOM 1867 O O . GLY A 1 240 ? -13.567 19.908 11.269 1.00 59.62 240 GLY A O 1
ATOM 1868 N N . VAL A 1 241 ? -15.748 19.843 10.733 1.00 77.56 241 VAL A N 1
ATOM 1869 C CA . VAL A 1 241 ? -16.207 20.695 11.844 1.00 77.56 241 VAL A CA 1
ATOM 1870 C C . VAL A 1 241 ? -16.769 19.886 13.003 1.00 77.56 241 VAL A C 1
ATOM 1872 O O . VAL A 1 241 ? -16.832 20.398 14.115 1.00 77.56 241 VAL A O 1
ATOM 1875 N N . PHE A 1 242 ? -17.136 18.628 12.772 1.00 86.56 242 PHE A N 1
ATOM 1876 C CA . PHE A 1 242 ? -17.811 17.809 13.767 1.00 86.56 242 PHE A CA 1
ATOM 1877 C C . PHE A 1 242 ? -16.956 16.629 14.226 1.00 86.56 242 PHE A C 1
ATOM 1879 O O . PHE A 1 242 ? -16.358 15.916 13.422 1.00 86.56 242 PHE A O 1
ATOM 1886 N N . VAL A 1 243 ? -16.918 16.419 15.539 1.00 88.56 243 VAL A N 1
ATOM 1887 C CA . VAL A 1 243 ? -16.306 15.247 16.185 1.00 88.56 243 VAL A CA 1
ATOM 1888 C C . VAL A 1 243 ? -17.290 14.654 17.188 1.00 88.56 243 VAL A C 1
ATOM 1890 O O . VAL A 1 243 ? -18.156 15.374 17.683 1.00 88.56 243 VAL A O 1
ATOM 1893 N N . MET A 1 244 ? -17.160 13.365 17.506 1.00 92.00 244 MET A N 1
ATOM 1894 C CA . MET A 1 244 ? -17.910 12.764 18.610 1.00 92.00 244 MET A CA 1
ATOM 1895 C C . MET A 1 244 ? -17.228 13.086 19.935 1.00 92.00 244 MET A C 1
ATOM 1897 O O . MET A 1 244 ? -16.006 12.991 20.030 1.00 92.00 244 MET A O 1
ATOM 1901 N N . GLN A 1 245 ? -18.018 13.373 20.963 1.00 91.94 245 GLN A N 1
ATOM 1902 C CA . GLN A 1 245 ? -17.599 13.410 22.357 1.00 91.94 245 GLN A CA 1
ATOM 1903 C C . GLN A 1 245 ? -18.534 12.582 23.239 1.00 91.94 245 GLN A C 1
ATOM 1905 O O . GLN A 1 245 ? -19.660 12.250 22.857 1.00 91.94 245 GLN A O 1
ATOM 1910 N N . ASN A 1 246 ? -18.071 12.258 24.441 1.00 92.44 246 ASN A N 1
ATOM 1911 C CA . ASN A 1 246 ? -18.908 11.622 25.445 1.00 92.44 246 ASN A CA 1
ATOM 1912 C C . ASN A 1 246 ? -19.811 12.638 26.157 1.00 92.44 246 ASN A C 1
ATOM 1914 O O . ASN A 1 246 ? -19.355 13.626 26.739 1.00 92.44 246 ASN A O 1
ATOM 1918 N N . LYS A 1 247 ? -21.108 12.339 26.159 1.00 91.44 247 LYS A N 1
ATOM 1919 C CA . LYS A 1 247 ? -22.146 13.146 26.793 1.00 91.44 247 LYS A CA 1
ATOM 1920 C C . LYS A 1 247 ? -22.049 13.035 28.311 1.00 91.44 247 LYS A C 1
ATOM 1922 O O . LYS A 1 247 ? -22.023 11.932 28.861 1.00 91.44 247 LYS A O 1
ATOM 1927 N N . ASN A 1 248 ? -22.046 14.178 28.996 1.00 87.56 248 ASN A N 1
ATOM 1928 C CA . ASN A 1 248 ? -22.069 14.270 30.462 1.00 87.56 248 ASN A CA 1
ATOM 1929 C C . ASN A 1 248 ? -20.979 13.443 31.173 1.00 87.56 248 ASN A C 1
ATOM 1931 O O . ASN A 1 248 ? -21.233 12.899 32.244 1.00 87.56 248 ASN A O 1
ATOM 1935 N N . ASN A 1 249 ? -19.779 13.331 30.591 1.00 84.50 249 ASN A N 1
ATOM 1936 C CA . ASN A 1 249 ? -18.666 12.540 31.139 1.00 84.50 249 ASN A CA 1
ATOM 1937 C C . ASN A 1 249 ? -18.933 11.025 31.265 1.00 84.50 249 ASN A C 1
ATOM 1939 O O . ASN A 1 249 ? -18.141 10.318 31.885 1.00 84.50 249 ASN A O 1
ATOM 1943 N N . ASN A 1 250 ? -20.014 10.507 30.678 1.00 91.94 250 ASN A N 1
ATOM 1944 C CA . ASN A 1 250 ? -20.352 9.088 30.757 1.00 91.94 250 ASN A CA 1
ATOM 1945 C C . ASN A 1 250 ? -19.510 8.243 29.790 1.00 91.94 250 ASN A C 1
ATOM 1947 O O . ASN A 1 250 ? -18.918 8.755 28.841 1.00 91.94 250 ASN A O 1
ATOM 1951 N N . ASN A 1 251 ? -19.501 6.928 30.000 1.00 94.19 251 ASN A N 1
ATOM 1952 C CA . ASN A 1 251 ? -18.934 5.982 29.040 1.00 94.19 251 ASN A CA 1
ATOM 1953 C C . ASN A 1 251 ? -19.800 5.922 27.777 1.00 94.19 251 ASN A C 1
ATOM 1955 O O . ASN A 1 251 ? -21.033 5.912 27.868 1.00 94.19 251 ASN A O 1
ATOM 1959 N N . ILE A 1 252 ? -19.157 5.826 26.613 1.00 96.31 252 ILE A N 1
ATOM 1960 C CA . ILE A 1 252 ? -19.847 5.693 25.325 1.00 96.31 252 ILE A CA 1
ATOM 1961 C C . ILE A 1 252 ? -20.094 4.220 25.038 1.00 96.31 252 ILE A C 1
ATOM 1963 O O . ILE A 1 252 ? -19.222 3.387 25.275 1.00 96.31 252 ILE A O 1
ATOM 1967 N N . THR A 1 253 ? -21.268 3.899 24.499 1.00 96.88 253 THR A N 1
ATOM 1968 C CA . THR A 1 253 ? -21.550 2.576 23.930 1.00 96.88 253 THR A CA 1
ATOM 1969 C C . THR A 1 253 ? -22.003 2.720 22.487 1.00 96.88 253 THR A C 1
ATOM 1971 O O . THR A 1 253 ? -22.902 3.507 22.193 1.00 96.88 253 THR A O 1
ATOM 1974 N N . ILE A 1 254 ? -21.386 1.939 21.606 1.00 96.38 254 ILE A N 1
ATOM 1975 C CA . ILE A 1 254 ? -21.738 1.798 20.196 1.00 96.38 254 ILE A CA 1
ATOM 1976 C C . ILE A 1 254 ? -22.216 0.367 19.997 1.00 96.38 254 ILE A C 1
ATOM 1978 O O . ILE A 1 254 ? -21.534 -0.570 20.405 1.00 96.38 254 ILE A O 1
ATOM 1982 N N . SER A 1 255 ? -23.382 0.176 19.394 1.00 96.50 255 SER A N 1
ATOM 1983 C CA . SER A 1 255 ? -23.934 -1.164 19.157 1.00 96.50 255 SER A CA 1
ATOM 1984 C C . SER A 1 255 ? -24.722 -1.225 17.857 1.00 96.50 255 SER A C 1
ATOM 1986 O O . SER A 1 255 ? -24.918 -0.209 17.196 1.00 96.50 255 SER A O 1
ATOM 1988 N N . THR A 1 256 ? -25.180 -2.407 17.465 1.00 93.69 256 THR A N 1
ATOM 1989 C CA . THR A 1 256 ? -26.119 -2.567 16.349 1.00 93.69 256 THR A CA 1
ATOM 1990 C C . THR A 1 256 ? -27.507 -2.931 16.860 1.00 93.69 256 THR A C 1
ATOM 1992 O O . THR A 1 256 ? -27.657 -3.646 17.848 1.00 93.69 256 THR A O 1
ATOM 1995 N N . ALA A 1 257 ? -28.552 -2.468 16.170 1.00 82.50 257 ALA A N 1
ATOM 1996 C CA . ALA A 1 257 ? -29.933 -2.701 16.601 1.00 82.50 257 ALA A CA 1
ATOM 1997 C C . ALA A 1 257 ? -30.365 -4.177 16.540 1.00 82.50 257 ALA A C 1
ATOM 1999 O O . ALA A 1 257 ? -31.215 -4.601 17.315 1.00 82.50 257 ALA A O 1
ATOM 2000 N N . ASN A 1 258 ? -29.761 -4.962 15.642 1.00 85.50 258 ASN A N 1
ATOM 2001 C CA . ASN A 1 258 ? -30.175 -6.337 15.348 1.00 85.50 258 ASN A CA 1
ATOM 2002 C C . ASN A 1 258 ? -29.123 -7.386 15.749 1.00 85.50 258 ASN A C 1
ATOM 2004 O O . ASN A 1 258 ? -29.186 -8.522 15.284 1.00 85.50 258 ASN A O 1
ATOM 2008 N N . GLY A 1 259 ? -28.106 -7.007 16.533 1.00 82.75 259 GLY A N 1
ATOM 2009 C CA . GLY A 1 259 ? -26.966 -7.886 16.830 1.00 82.75 259 GLY A CA 1
ATOM 2010 C C . GLY A 1 259 ? -26.106 -8.210 15.601 1.00 82.75 259 GLY A C 1
ATOM 2011 O O . GLY A 1 259 ? -25.312 -9.154 15.616 1.00 82.75 259 GLY A O 1
ATOM 2012 N N . THR A 1 260 ? -26.261 -7.447 14.512 1.00 89.06 260 THR A N 1
ATOM 2013 C CA . THR A 1 260 ? -25.356 -7.520 13.364 1.00 89.06 260 THR A CA 1
ATOM 2014 C C . THR A 1 260 ? -23.957 -7.128 13.805 1.00 89.06 260 THR A C 1
ATOM 2016 O O . THR A 1 260 ? -23.769 -6.298 14.692 1.00 89.06 260 THR A O 1
ATOM 2019 N N . ARG A 1 261 ? -22.952 -7.733 13.190 1.00 91.06 261 ARG A N 1
ATOM 2020 C CA . ARG A 1 261 ? -21.573 -7.536 13.622 1.00 91.06 261 ARG A CA 1
ATOM 2021 C C . ARG A 1 261 ? -20.930 -6.415 12.827 1.00 91.06 261 ARG A C 1
ATOM 2023 O O . ARG A 1 261 ? -21.215 -6.253 11.643 1.00 91.06 261 ARG A O 1
ATOM 2030 N N . PHE A 1 262 ? -20.054 -5.677 13.484 1.00 90.00 262 PHE A N 1
ATOM 2031 C CA . PHE A 1 262 ? -19.210 -4.670 12.871 1.00 90.00 262 PHE A CA 1
ATOM 2032 C C . PHE A 1 262 ? -17.769 -4.839 13.347 1.00 90.00 262 PHE A C 1
ATOM 2034 O O . PHE A 1 262 ? -17.486 -5.512 14.345 1.00 90.00 262 PHE A O 1
ATOM 2041 N N . SER A 1 263 ? -16.866 -4.225 12.596 1.00 88.75 263 SER A N 1
ATOM 2042 C CA . SER A 1 263 ? -15.457 -4.104 12.935 1.00 88.75 263 SER A CA 1
ATOM 2043 C C . SER A 1 263 ? -15.050 -2.650 12.742 1.00 88.75 263 SER A C 1
ATOM 2045 O O . SER A 1 263 ? -15.545 -1.993 11.824 1.00 88.75 263 SER A O 1
ATOM 2047 N N . PHE A 1 264 ? -14.152 -2.153 13.586 1.00 86.31 264 PHE A N 1
ATOM 2048 C CA . PHE A 1 264 ? -13.427 -0.920 13.291 1.00 86.31 264 PHE A CA 1
ATOM 2049 C C . PHE A 1 264 ? -12.006 -1.268 12.877 1.00 86.31 264 PHE A C 1
ATOM 2051 O O . PHE A 1 264 ? -11.323 -1.988 13.599 1.00 86.31 264 PHE A O 1
ATOM 2058 N N . ASP A 1 265 ? -11.557 -0.716 11.752 1.00 82.44 265 ASP A N 1
ATOM 2059 C CA . ASP A 1 265 ? -10.178 -0.892 11.288 1.00 82.44 265 ASP A CA 1
ATOM 2060 C C . ASP A 1 265 ? -9.224 0.001 12.088 1.00 82.44 265 ASP A C 1
ATOM 2062 O O . ASP A 1 265 ? -8.149 -0.423 12.518 1.00 82.44 265 ASP A O 1
ATOM 2066 N N . SER A 1 266 ? -9.636 1.247 12.351 1.00 82.75 266 SER A N 1
ATOM 2067 C CA . SER A 1 266 ? -8.894 2.162 13.215 1.00 82.75 266 SER A CA 1
ATOM 2068 C C . SER A 1 266 ? -9.775 3.216 13.889 1.00 82.75 266 SER A C 1
ATOM 2070 O O . SER A 1 266 ? -10.887 3.502 13.446 1.00 82.75 266 SER A O 1
ATOM 2072 N N . LEU A 1 267 ? -9.254 3.796 14.972 1.00 86.25 267 LEU A N 1
ATOM 2073 C CA . LEU A 1 267 ? -9.861 4.885 15.743 1.00 86.25 267 LEU A CA 1
ATOM 2074 C C . LEU A 1 267 ? -8.846 6.020 15.894 1.00 86.25 267 LEU A C 1
ATOM 2076 O O . LEU A 1 267 ? -7.646 5.759 15.986 1.00 86.25 267 LEU A O 1
ATOM 2080 N N . LEU A 1 268 ? -9.313 7.261 16.003 1.00 85.25 268 LEU A N 1
ATOM 2081 C CA . LEU A 1 268 ? -8.494 8.407 16.389 1.00 85.25 268 LEU A CA 1
ATOM 2082 C C . LEU A 1 268 ? -9.091 9.064 17.635 1.00 85.25 268 LEU A C 1
ATOM 2084 O O . LEU A 1 268 ? -10.224 9.549 17.599 1.00 85.25 268 LEU A O 1
ATOM 2088 N N . LEU A 1 269 ? -8.338 9.056 18.736 1.00 89.25 269 LEU A N 1
ATOM 2089 C CA . LEU A 1 269 ? -8.776 9.568 20.035 1.00 89.25 269 LEU A CA 1
ATOM 2090 C C . LEU A 1 269 ? -7.990 10.812 20.453 1.00 89.25 269 LEU A C 1
ATOM 2092 O O . LEU A 1 269 ? -6.767 10.847 20.338 1.00 89.25 269 LEU A O 1
ATOM 2096 N N . TYR A 1 270 ? -8.681 11.788 21.033 1.00 87.81 270 TYR A N 1
ATOM 2097 C CA . TYR A 1 270 ? -8.082 12.959 21.675 1.00 87.81 270 TYR A CA 1
ATOM 2098 C C . TYR A 1 270 ? -8.647 13.125 23.083 1.00 87.81 270 TYR A C 1
ATOM 2100 O O . TYR A 1 270 ? -9.829 12.878 23.316 1.00 87.81 270 TYR A O 1
ATOM 2108 N N . SER A 1 271 ? -7.844 13.624 24.016 1.00 88.06 271 SER A N 1
ATOM 2109 C CA . SER A 1 271 ? -8.361 14.177 25.270 1.00 88.06 271 SER A CA 1
ATOM 2110 C C . SER A 1 271 ? -8.581 15.675 25.115 1.00 88.06 271 SER A C 1
ATOM 2112 O O . SER A 1 271 ? -7.680 16.394 24.683 1.00 88.06 271 SER A O 1
ATOM 2114 N N . ALA A 1 272 ? -9.758 16.165 25.511 1.00 85.75 272 ALA A N 1
ATOM 2115 C CA . ALA A 1 272 ? -10.045 17.596 25.449 1.00 85.75 272 ALA A CA 1
ATOM 2116 C C . ALA A 1 272 ? -9.229 18.384 26.490 1.00 85.75 272 ALA A C 1
ATOM 2118 O O . ALA A 1 272 ? -8.749 19.472 26.197 1.00 85.75 272 ALA A O 1
ATOM 2119 N N . TRP A 1 273 ? -9.030 17.835 27.694 1.00 86.00 273 TRP A N 1
ATOM 2120 C CA . TRP A 1 273 ? -8.505 18.606 28.838 1.00 86.00 273 TRP A CA 1
ATOM 2121 C C . TRP A 1 273 ? -7.394 17.910 29.638 1.00 86.00 273 TRP A C 1
ATOM 2123 O O . TRP A 1 273 ? -6.906 18.447 30.629 1.00 86.00 273 TRP A O 1
ATOM 2133 N N . TYR A 1 274 ? -6.989 16.710 29.224 1.00 86.75 274 TYR A N 1
ATOM 2134 C CA . TYR A 1 274 ? -6.103 15.831 29.991 1.00 86.75 274 TYR A CA 1
ATOM 2135 C C . TYR A 1 274 ? -4.822 15.525 29.221 1.00 86.75 274 TYR A C 1
ATOM 2137 O O . TYR A 1 274 ? -4.876 15.206 28.034 1.00 86.75 274 TYR A O 1
ATOM 2145 N N . ASP A 1 275 ? -3.683 15.537 29.907 1.00 84.62 275 ASP A N 1
ATOM 2146 C CA . ASP A 1 275 ? -2.383 15.172 29.327 1.00 84.62 275 ASP A CA 1
ATOM 2147 C C . ASP A 1 275 ? -2.142 13.657 29.312 1.00 84.62 275 ASP A C 1
ATOM 2149 O O . ASP A 1 275 ? -1.223 13.186 28.644 1.00 84.62 275 ASP A O 1
ATOM 2153 N N . SER A 1 276 ? -2.958 12.892 30.040 1.00 87.88 276 SER A N 1
ATOM 2154 C CA . SER A 1 276 ? -2.860 11.431 30.118 1.00 87.88 276 SER A CA 1
ATOM 2155 C C . SER A 1 276 ? -4.207 10.766 30.425 1.00 87.88 276 SER A C 1
ATOM 2157 O O . SER A 1 276 ? -4.349 10.068 31.427 1.00 87.88 276 SER A O 1
ATOM 2159 N N . LEU A 1 277 ? -5.228 10.984 29.591 1.00 90.12 277 LEU A N 1
ATOM 2160 C CA . LEU A 1 277 ? -6.531 10.336 29.793 1.00 90.12 277 LEU A CA 1
ATOM 2161 C C . LEU A 1 277 ? -6.470 8.868 29.368 1.00 90.12 277 LEU A C 1
ATOM 2163 O O . LEU A 1 277 ? -6.133 8.562 28.228 1.00 90.12 277 LEU A O 1
ATOM 2167 N N . SER A 1 278 ? -6.820 7.963 30.274 1.00 93.31 278 SER A N 1
ATOM 2168 C CA . SER A 1 278 ? -6.869 6.530 30.018 1.00 93.31 278 SER A CA 1
ATOM 2169 C C . SER A 1 278 ? -8.270 6.104 29.582 1.00 93.31 278 SER A C 1
ATOM 2171 O O . SER A 1 278 ? -9.225 6.153 30.365 1.00 93.31 278 SER A O 1
ATOM 2173 N N . VAL A 1 279 ? -8.372 5.672 28.327 1.00 94.12 279 VAL A N 1
ATOM 2174 C CA . VAL A 1 279 ? -9.588 5.175 27.683 1.00 94.12 279 VAL A CA 1
ATOM 2175 C C . VAL A 1 279 ? -9.441 3.673 27.459 1.00 94.12 279 VAL A C 1
ATOM 2177 O O . VAL A 1 279 ? -8.553 3.225 26.732 1.00 94.12 279 VAL A O 1
ATOM 2180 N N . ARG A 1 280 ? -10.314 2.883 28.081 1.00 95.31 280 ARG A N 1
ATOM 2181 C CA . ARG A 1 280 ? -10.424 1.441 27.866 1.00 95.31 280 ARG A CA 1
ATOM 2182 C C . ARG A 1 280 ? -11.514 1.167 26.836 1.00 95.31 280 ARG A C 1
ATOM 2184 O O . ARG A 1 280 ? -12.676 1.478 27.062 1.00 95.31 280 ARG A O 1
ATOM 2191 N N . VAL A 1 281 ? -11.133 0.588 25.705 1.00 95.31 281 VAL A N 1
ATOM 2192 C CA . VAL A 1 281 ? -12.046 0.128 24.655 1.00 95.31 281 VAL A CA 1
ATOM 2193 C C . VAL A 1 281 ? -12.356 -1.336 24.929 1.00 95.31 281 VAL A C 1
ATOM 2195 O O . VAL A 1 281 ? -11.433 -2.147 24.986 1.00 95.31 281 VAL A O 1
ATOM 2198 N N . VAL A 1 282 ? -13.627 -1.682 25.106 1.00 96.56 282 VAL A N 1
ATOM 2199 C CA . VAL A 1 282 ? -14.078 -3.055 25.366 1.00 96.56 282 VAL A CA 1
ATOM 2200 C C . VAL A 1 282 ? -15.046 -3.472 24.273 1.00 96.56 282 VAL A C 1
ATOM 2202 O O . VAL A 1 282 ? -15.913 -2.697 23.883 1.00 96.56 282 VAL A O 1
ATOM 2205 N N . THR A 1 283 ? -14.915 -4.695 23.774 1.00 96.44 283 THR A N 1
ATOM 2206 C CA . THR A 1 283 ? -15.841 -5.258 22.793 1.00 96.44 283 THR A CA 1
ATOM 2207 C C . THR A 1 283 ? -16.626 -6.416 23.382 1.00 96.44 283 THR A C 1
ATOM 2209 O O . THR A 1 283 ? -16.134 -7.158 24.239 1.00 96.44 283 THR A O 1
ATOM 2212 N N . TYR A 1 284 ? -17.856 -6.564 22.898 1.00 95.94 284 TYR A N 1
ATOM 2213 C CA . TYR A 1 284 ? -18.746 -7.651 23.258 1.00 95.94 284 TYR A CA 1
ATOM 2214 C C . TYR A 1 284 ? -19.350 -8.294 22.009 1.00 95.94 284 TYR A C 1
ATOM 2216 O O . TYR A 1 284 ? -19.478 -7.682 20.940 1.00 95.94 284 TYR A O 1
ATOM 2224 N N . ARG A 1 285 ? -19.755 -9.550 22.180 1.00 94.81 285 ARG A N 1
ATOM 2225 C CA . ARG A 1 285 ? -20.582 -10.301 21.243 1.00 94.81 285 ARG A CA 1
ATOM 2226 C C . ARG A 1 285 ? -21.696 -10.979 22.018 1.00 94.81 285 ARG A C 1
ATOM 2228 O O . ARG A 1 285 ? -21.441 -11.784 22.912 1.00 94.81 285 ARG A O 1
ATOM 2235 N N . THR A 1 286 ? -22.939 -10.685 21.671 1.00 93.06 286 THR A N 1
ATOM 2236 C CA . THR A 1 286 ? -24.151 -11.234 22.291 1.00 93.06 286 THR A CA 1
ATOM 2237 C C . THR A 1 286 ? -24.147 -11.053 23.812 1.00 93.06 286 THR A C 1
ATOM 2239 O O . THR A 1 286 ? -24.477 -11.961 24.569 1.00 93.06 286 THR A O 1
ATOM 2242 N N . GLY A 1 287 ? -23.677 -9.885 24.265 1.00 92.38 287 GLY A N 1
ATOM 2243 C CA . GLY A 1 287 ? -23.516 -9.545 25.683 1.00 92.38 287 GLY A CA 1
ATOM 2244 C C . GLY A 1 287 ? -22.323 -10.201 26.392 1.00 92.38 287 GLY A C 1
ATOM 2245 O O . GLY A 1 287 ? -22.075 -9.895 27.554 1.00 92.38 287 GLY A O 1
ATOM 2246 N N . GLN A 1 288 ? -21.561 -11.071 25.724 1.00 94.81 288 GLN A N 1
ATOM 2247 C CA . GLN A 1 288 ? -20.345 -11.679 26.269 1.00 94.81 288 GLN A CA 1
ATOM 2248 C C . GLN A 1 288 ? -19.121 -10.843 25.909 1.00 94.81 288 GLN A C 1
ATOM 2250 O O . GLN A 1 288 ? -18.984 -10.401 24.770 1.00 94.81 288 GLN A O 1
ATOM 2255 N N . PHE A 1 289 ? -18.220 -10.650 26.869 1.00 96.19 289 PHE A N 1
ATOM 2256 C CA . PHE A 1 289 ? -16.934 -9.992 26.641 1.00 96.19 289 PHE A CA 1
ATOM 2257 C C . PHE A 1 289 ? -16.118 -10.746 25.581 1.00 96.19 289 PHE A C 1
ATOM 2259 O O . PHE A 1 289 ? -15.988 -11.969 25.656 1.00 96.19 289 PHE A O 1
ATOM 2266 N N . THR A 1 290 ? -15.541 -10.020 24.619 1.00 93.94 290 THR A N 1
ATOM 2267 C CA . THR A 1 290 ? -14.655 -10.598 23.596 1.00 93.94 290 THR A CA 1
ATOM 2268 C C . THR A 1 290 ? -13.212 -10.136 23.737 1.00 93.94 290 THR A C 1
ATOM 2270 O O . THR A 1 290 ? -12.304 -10.965 23.732 1.00 93.94 290 THR A O 1
ATOM 2273 N N . SER A 1 291 ? -12.975 -8.832 23.860 1.00 94.94 291 SER A N 1
ATOM 2274 C CA . SER A 1 291 ? -11.624 -8.274 23.960 1.00 94.94 291 SER A CA 1
ATOM 2275 C C . SER A 1 291 ? -11.645 -6.886 24.597 1.00 94.94 291 SER A C 1
ATOM 2277 O O . SER A 1 291 ? -12.686 -6.231 24.670 1.00 94.94 291 SER A O 1
ATOM 2279 N N . SER A 1 292 ? -10.481 -6.407 25.038 1.00 95.69 292 SER A N 1
ATOM 2280 C CA . SER A 1 292 ? -10.312 -5.013 25.446 1.00 95.69 292 SER A CA 1
ATOM 2281 C C . SER A 1 292 ? -8.893 -4.513 25.220 1.00 95.69 292 SER A C 1
ATOM 2283 O O . SER A 1 292 ? -7.947 -5.294 25.316 1.00 95.69 292 SER A O 1
ATOM 2285 N N . GLY A 1 293 ? -8.745 -3.205 25.029 1.00 92.88 293 GLY A N 1
ATOM 2286 C CA . GLY A 1 293 ? -7.465 -2.500 25.031 1.00 92.88 293 GLY A CA 1
ATOM 2287 C C . GLY A 1 293 ? -7.559 -1.210 25.842 1.00 92.88 293 GLY A C 1
ATOM 2288 O O . GLY A 1 293 ? -8.599 -0.556 25.840 1.00 92.88 293 GLY A O 1
ATOM 2289 N N . THR A 1 294 ? -6.484 -0.839 26.535 1.00 94.44 294 THR A N 1
ATOM 2290 C CA . THR A 1 294 ? -6.406 0.420 27.292 1.00 94.44 294 THR A CA 1
ATOM 2291 C C . THR A 1 294 ? -5.391 1.345 26.644 1.00 94.44 294 THR A C 1
ATOM 2293 O O . THR A 1 294 ? -4.252 0.951 26.397 1.00 94.44 294 THR A O 1
ATOM 2296 N N . PHE A 1 295 ? -5.801 2.585 26.404 1.00 92.62 295 PHE A N 1
ATOM 2297 C CA . PHE A 1 295 ? -5.043 3.580 25.660 1.00 92.62 295 PHE A CA 1
ATOM 2298 C C . PHE A 1 295 ? -4.927 4.864 26.465 1.00 92.62 295 PHE A C 1
ATOM 2300 O O . PHE A 1 295 ? -5.885 5.275 27.112 1.00 92.62 295 PHE A O 1
ATOM 2307 N N . THR A 1 296 ? -3.770 5.515 26.404 1.00 92.62 296 THR A N 1
ATOM 2308 C CA . THR A 1 296 ? -3.542 6.790 27.091 1.00 92.62 296 THR A CA 1
ATOM 2309 C C . THR A 1 296 ? -3.427 7.902 26.060 1.00 92.62 296 THR A C 1
ATOM 2311 O O . THR A 1 296 ? -2.439 7.968 25.330 1.00 92.62 296 THR A O 1
ATOM 2314 N N . THR A 1 297 ? -4.430 8.775 25.991 1.00 87.81 297 THR A N 1
ATOM 2315 C CA . THR A 1 297 ? -4.442 9.934 25.091 1.00 87.81 297 THR A CA 1
ATOM 2316 C C . THR A 1 297 ? -3.724 11.119 25.728 1.00 87.81 297 THR A C 1
ATOM 2318 O O . THR A 1 297 ? -3.619 11.214 26.954 1.00 87.81 297 THR A O 1
ATOM 2321 N N . LYS A 1 298 ? -3.260 12.054 24.895 1.00 83.88 298 LYS A N 1
ATOM 2322 C CA . LYS A 1 298 ? -2.664 13.315 25.348 1.00 83.88 298 LYS A CA 1
ATOM 2323 C C . LYS A 1 298 ? -3.403 14.502 24.748 1.00 83.88 298 LYS A C 1
ATOM 2325 O O . LYS A 1 298 ? -3.903 14.435 23.625 1.00 83.88 298 LYS A O 1
ATOM 2330 N N . PHE A 1 299 ? -3.429 15.607 25.484 1.00 81.38 299 PHE A N 1
ATOM 2331 C CA . PHE A 1 299 ? -4.000 16.854 25.001 1.00 81.38 299 PHE A CA 1
ATOM 2332 C C . PHE A 1 299 ? -3.289 17.291 23.712 1.00 81.38 299 PHE A C 1
ATOM 2334 O O . PHE A 1 299 ? -2.060 17.273 23.645 1.00 81.38 299 PHE A O 1
ATOM 2341 N N . ARG A 1 300 ? -4.059 17.679 22.685 1.00 75.94 300 ARG A N 1
ATOM 2342 C CA . ARG A 1 300 ? -3.565 18.105 21.354 1.00 75.94 300 ARG A CA 1
ATOM 2343 C C . ARG A 1 300 ? -2.810 17.071 20.524 1.00 75.94 300 ARG A C 1
ATOM 2345 O O . ARG A 1 300 ? -2.350 17.418 19.440 1.00 75.94 300 ARG A O 1
ATOM 2352 N N . ILE A 1 301 ? -2.709 15.825 20.971 1.00 76.31 301 ILE A N 1
ATOM 2353 C CA . ILE A 1 301 ? -2.051 14.765 20.206 1.00 76.31 301 ILE A CA 1
ATOM 2354 C C . ILE A 1 301 ? -3.074 13.661 19.966 1.00 76.31 301 ILE A C 1
ATOM 2356 O O . ILE A 1 301 ? -3.466 12.957 20.897 1.00 76.31 301 ILE A O 1
ATOM 2360 N N . GLY A 1 302 ? -3.498 13.523 18.709 1.00 80.56 302 GLY A N 1
ATOM 2361 C CA . GLY A 1 302 ? -4.383 12.443 18.290 1.00 80.56 302 GLY A CA 1
ATOM 2362 C C . GLY A 1 302 ? -3.680 11.098 18.430 1.00 80.56 302 GLY A C 1
ATOM 2363 O O . GLY A 1 302 ? -2.604 10.891 17.870 1.00 80.56 302 GLY A O 1
ATOM 2364 N N . LEU A 1 303 ? -4.281 10.184 19.186 1.00 83.94 303 LEU A N 1
ATOM 2365 C CA . LEU A 1 303 ? -3.824 8.808 19.304 1.00 83.94 303 LEU A CA 1
ATOM 2366 C C . LEU A 1 303 ? -4.575 7.947 18.291 1.00 83.94 303 LEU A C 1
ATOM 2368 O O . LEU A 1 303 ? -5.765 7.675 18.468 1.00 83.94 303 LEU A O 1
ATOM 2372 N N . ARG A 1 304 ? -3.875 7.510 17.241 1.00 82.56 304 ARG A N 1
ATOM 2373 C CA . ARG A 1 304 ? -4.402 6.526 16.291 1.00 82.56 304 ARG A CA 1
ATOM 2374 C C . ARG A 1 304 ? -4.270 5.126 16.885 1.00 82.56 304 ARG A C 1
ATOM 2376 O O . ARG A 1 304 ? -3.201 4.747 17.357 1.00 82.56 304 ARG A O 1
ATOM 2383 N N . ILE A 1 305 ? -5.353 4.361 16.844 1.00 83.31 305 ILE A N 1
ATOM 2384 C CA . ILE A 1 305 ? -5.410 2.979 17.319 1.00 83.31 305 ILE A CA 1
ATOM 2385 C C . ILE A 1 305 ? -5.749 2.090 16.130 1.00 83.31 305 ILE A C 1
ATOM 2387 O O . ILE A 1 305 ? -6.866 2.161 15.618 1.00 83.31 305 ILE A O 1
ATOM 2391 N N . SER A 1 306 ? -4.812 1.235 15.721 1.00 83.44 306 SER A N 1
ATOM 2392 C CA . SER A 1 306 ? -5.095 0.123 14.808 1.00 83.44 306 SER A CA 1
ATOM 2393 C C . SER A 1 306 ? -5.855 -0.957 15.565 1.00 83.44 306 SER A C 1
ATOM 2395 O O . SER A 1 306 ? -5.400 -1.471 16.590 1.00 83.44 306 SER A O 1
ATOM 2397 N N . CYS A 1 307 ? -7.053 -1.266 15.097 1.00 78.12 307 CYS A N 1
ATOM 2398 C CA . CYS A 1 307 ? -8.064 -1.938 15.892 1.00 78.12 307 CYS A CA 1
ATOM 2399 C C . CYS A 1 307 ? -8.120 -3.447 15.634 1.00 78.12 307 CYS A C 1
ATOM 2401 O O . CYS A 1 307 ? -9.172 -4.029 15.389 1.00 78.12 307 CYS A O 1
ATOM 2403 N N . ASN A 1 308 ? -6.975 -4.112 15.790 1.00 81.94 308 ASN A N 1
ATOM 2404 C CA . ASN A 1 308 ? -6.835 -5.555 15.552 1.00 81.94 308 ASN A CA 1
ATOM 2405 C C . ASN A 1 308 ? -7.728 -6.410 16.476 1.00 81.94 308 ASN A C 1
ATOM 2407 O O . ASN A 1 308 ? -8.067 -7.544 16.147 1.00 81.94 308 ASN A O 1
ATOM 2411 N N . PHE A 1 309 ? -8.121 -5.869 17.635 1.00 82.62 309 PHE A N 1
ATOM 2412 C CA . PHE A 1 309 ? -8.993 -6.525 18.614 1.00 82.62 309 PHE A CA 1
ATOM 2413 C C . PHE A 1 309 ? -10.468 -6.106 18.496 1.00 82.62 309 PHE A C 1
ATOM 2415 O O . PHE A 1 309 ? -11.309 -6.695 19.174 1.00 82.62 309 PHE A O 1
ATOM 2422 N N . CYS A 1 310 ? -10.798 -5.124 17.652 1.00 83.69 310 CYS A N 1
ATOM 2423 C CA . CYS A 1 310 ? -12.148 -4.573 17.500 1.00 83.69 310 CYS A CA 1
ATOM 2424 C C . CYS A 1 310 ? -12.903 -5.197 16.327 1.00 83.69 310 CYS A C 1
ATOM 2426 O O . CYS A 1 310 ? -13.514 -4.490 15.522 1.00 83.69 310 CYS A O 1
ATOM 2428 N N . THR A 1 311 ? -12.807 -6.513 16.182 1.00 86.75 311 THR A N 1
ATOM 2429 C CA . THR A 1 311 ? -13.354 -7.214 15.026 1.00 86.75 311 THR A CA 1
ATOM 2430 C C . THR A 1 311 ? -14.546 -8.071 15.417 1.00 86.75 311 THR A C 1
ATOM 2432 O O . THR A 1 311 ? -14.564 -8.722 16.465 1.00 86.75 311 THR A O 1
ATOM 2435 N N . ASN A 1 312 ? -15.546 -8.120 14.532 1.00 88.94 312 ASN A N 1
ATOM 2436 C CA . ASN A 1 312 ? -16.649 -9.076 14.618 1.00 88.94 312 ASN A CA 1
ATOM 2437 C C . ASN A 1 312 ? -17.423 -8.979 15.959 1.00 88.94 312 ASN A C 1
ATOM 2439 O O . ASN A 1 312 ? -17.805 -10.004 16.542 1.00 88.94 312 ASN A O 1
ATOM 2443 N N . SER A 1 313 ? -17.617 -7.752 16.455 1.00 91.88 313 SER A N 1
ATOM 2444 C CA . SER A 1 313 ? -18.370 -7.409 17.672 1.00 91.88 313 SER A CA 1
ATOM 2445 C C . SER A 1 313 ? -19.753 -6.863 17.321 1.00 91.88 313 SER A C 1
ATOM 2447 O O . SER A 1 313 ? -19.936 -6.313 16.240 1.00 91.88 313 SER A O 1
ATOM 2449 N N . ASP A 1 314 ? -20.728 -6.986 18.219 1.00 94.56 314 ASP A N 1
ATOM 2450 C CA . ASP A 1 314 ? -22.031 -6.308 18.077 1.00 94.56 314 ASP A CA 1
ATOM 2451 C C . ASP A 1 314 ? -22.181 -5.102 19.010 1.00 94.56 314 ASP A C 1
ATOM 2453 O O . ASP A 1 314 ? -23.064 -4.270 18.802 1.00 94.56 314 ASP A O 1
ATOM 2457 N N . THR A 1 315 ? -21.291 -4.979 19.998 1.00 96.88 315 THR A N 1
ATOM 2458 C CA . THR A 1 315 ? -21.247 -3.871 20.949 1.00 96.88 315 THR A CA 1
ATOM 2459 C C . THR A 1 315 ? -19.801 -3.508 21.275 1.00 96.88 315 THR A C 1
ATOM 2461 O O . THR A 1 315 ? -18.950 -4.382 21.449 1.00 96.88 315 THR A O 1
ATOM 2464 N N . MET A 1 316 ? -19.527 -2.214 21.403 1.00 96.69 316 MET A N 1
ATOM 2465 C CA . MET A 1 316 ? -18.252 -1.657 21.837 1.00 96.69 316 MET A CA 1
ATOM 2466 C C . MET A 1 316 ? -18.485 -0.549 22.861 1.00 96.69 316 MET A C 1
ATOM 2468 O O . MET A 1 316 ? -19.311 0.336 22.638 1.00 96.69 316 MET A O 1
ATOM 2472 N N . THR A 1 317 ? -17.747 -0.574 23.968 1.00 96.88 317 THR A N 1
ATOM 2473 C CA . THR A 1 317 ? -17.788 0.461 25.003 1.00 96.88 317 THR A CA 1
ATOM 2474 C C . THR A 1 317 ? -16.451 1.184 25.106 1.00 96.88 317 THR A C 1
ATOM 2476 O O . THR A 1 317 ? -15.384 0.587 24.964 1.00 96.88 317 THR A O 1
ATOM 2479 N N . PHE A 1 318 ? -16.516 2.489 25.356 1.00 95.81 318 PHE A N 1
ATOM 2480 C CA . PHE A 1 318 ? -15.366 3.342 25.633 1.00 95.81 318 PHE A CA 1
ATOM 2481 C C . PHE A 1 318 ? -15.484 3.827 27.067 1.00 95.81 318 PHE A C 1
ATOM 2483 O O . PHE A 1 318 ? -16.371 4.616 27.404 1.00 95.81 318 PHE A O 1
ATOM 2490 N N . GLU A 1 319 ? -14.600 3.318 27.909 1.00 95.56 319 GLU A N 1
ATOM 2491 C CA . GLU A 1 319 ? -14.641 3.503 29.346 1.00 95.56 319 GLU A CA 1
ATOM 2492 C C . GLU A 1 319 ? -13.501 4.406 29.787 1.00 95.56 319 GLU A C 1
ATOM 2494 O O . GLU A 1 319 ? -12.325 4.118 29.559 1.00 95.56 319 GLU A O 1
ATOM 2499 N N . ILE A 1 320 ? -13.847 5.509 30.435 1.00 90.56 320 ILE A N 1
ATOM 2500 C CA . ILE A 1 320 ? -12.854 6.446 30.947 1.00 90.56 320 ILE A CA 1
ATOM 2501 C C . ILE A 1 320 ? -12.484 5.994 32.348 1.00 90.56 320 ILE A C 1
ATOM 2503 O O . ILE A 1 320 ? -13.345 5.890 33.218 1.00 90.56 320 ILE A O 1
ATOM 2507 N N . THR A 1 321 ? -11.208 5.691 32.561 1.00 83.25 321 THR A N 1
ATOM 2508 C CA . THR A 1 321 ? -10.775 5.048 33.809 1.00 83.25 321 THR A CA 1
ATOM 2509 C C . THR A 1 321 ? -10.007 5.984 34.727 1.00 83.25 321 THR A C 1
ATOM 2511 O O . THR A 1 321 ? -10.256 5.954 35.923 1.00 83.25 321 THR A O 1
ATOM 2514 N N . ASN A 1 322 ? -9.103 6.816 34.195 1.00 83.12 322 ASN A N 1
ATOM 2515 C CA . ASN A 1 322 ? -8.267 7.755 34.956 1.00 83.12 322 ASN A CA 1
ATOM 2516 C C . ASN A 1 322 ? -7.675 8.836 34.037 1.00 83.12 322 ASN A C 1
ATOM 2518 O O . ASN A 1 322 ? -7.623 8.648 32.825 1.00 83.12 322 ASN A O 1
ATOM 2522 N N . GLY A 1 323 ? -7.147 9.929 34.597 1.00 84.00 323 GLY A N 1
ATOM 2523 C CA . GLY A 1 323 ? -6.254 10.823 33.856 1.00 84.00 323 GLY A CA 1
ATOM 2524 C C . GLY A 1 323 ? -5.663 11.964 34.680 1.00 84.00 323 GLY A C 1
ATOM 2525 O O . GLY A 1 323 ? -6.194 12.318 35.731 1.00 84.00 323 GLY A O 1
ATOM 2526 N N . ILE A 1 324 ? -4.569 12.557 34.189 1.00 84.00 324 ILE A N 1
ATOM 2527 C CA . ILE A 1 324 ? -3.976 13.778 34.758 1.00 84.00 324 ILE A CA 1
ATOM 2528 C C . ILE A 1 324 ? -4.493 14.991 33.978 1.00 84.00 324 ILE A C 1
ATOM 2530 O O . ILE A 1 324 ? -4.310 15.074 32.759 1.00 84.00 324 ILE A O 1
ATOM 2534 N N . MET A 1 325 ? -5.162 15.913 34.676 1.00 80.81 325 MET A N 1
ATOM 2535 C CA . MET A 1 325 ? -5.625 17.170 34.085 1.00 80.81 325 MET A CA 1
ATOM 2536 C C . MET A 1 325 ? -4.447 18.023 33.622 1.00 80.81 325 MET A C 1
ATOM 2538 O O . MET A 1 325 ? -3.416 18.089 34.290 1.00 80.81 325 MET A O 1
ATOM 2542 N N . ASN A 1 326 ? -4.622 18.717 32.501 1.00 76.69 326 ASN A N 1
ATOM 2543 C CA . ASN A 1 326 ? -3.649 19.700 32.059 1.00 76.69 326 ASN A CA 1
ATOM 2544 C C . ASN A 1 326 ? -3.737 20.953 32.954 1.00 76.69 326 ASN A C 1
ATOM 2546 O O . ASN A 1 326 ? -4.763 21.634 32.994 1.00 76.69 326 ASN A O 1
ATOM 2550 N N . ASN A 1 327 ? -2.638 21.286 33.641 1.00 75.50 327 ASN A N 1
ATOM 2551 C CA . ASN A 1 327 ? -2.561 22.378 34.627 1.00 75.50 327 ASN A CA 1
ATOM 2552 C C . ASN A 1 327 ? -2.845 23.785 34.061 1.00 75.50 327 ASN A C 1
ATOM 2554 O O . ASN A 1 327 ? -2.963 24.740 34.825 1.00 75.50 327 ASN A O 1
ATOM 2558 N N . SER A 1 328 ? -2.935 23.945 32.737 1.00 69.75 328 SER A N 1
ATOM 2559 C CA . SER A 1 328 ? -3.217 25.232 32.090 1.00 69.75 328 SER A CA 1
ATOM 2560 C C . SER A 1 328 ? -4.711 25.573 31.980 1.00 69.75 328 SER A C 1
ATOM 2562 O O . SER A 1 328 ? -5.052 26.611 31.406 1.00 69.75 328 SER A O 1
ATOM 2564 N N . ARG A 1 329 ? -5.619 24.726 32.493 1.00 67.12 329 ARG A N 1
ATOM 2565 C CA . ARG A 1 329 ? -7.074 24.862 32.295 1.00 67.12 329 ARG A CA 1
ATOM 2566 C C . ARG A 1 329 ? -7.882 24.734 33.590 1.00 67.12 329 ARG A C 1
ATOM 2568 O O . ARG A 1 329 ? -7.483 24.066 34.533 1.00 67.12 329 ARG A O 1
ATOM 2575 N N . THR A 1 330 ? -9.042 25.397 33.609 1.00 58.28 330 THR A N 1
ATOM 2576 C CA . THR A 1 330 ? -9.954 25.496 34.766 1.00 58.28 330 THR A CA 1
ATOM 2577 C C . THR A 1 330 ? -11.193 24.597 34.665 1.00 58.28 330 THR A C 1
ATOM 2579 O O . THR A 1 330 ? -11.962 24.525 35.621 1.00 58.28 330 THR A O 1
ATOM 2582 N N . GLN A 1 331 ? -11.410 23.909 33.536 1.00 62.44 331 GLN A N 1
ATOM 2583 C CA . GLN A 1 331 ? -12.540 22.988 33.356 1.00 62.44 331 GLN A CA 1
ATOM 2584 C C . GLN A 1 331 ? -12.136 21.550 33.705 1.00 62.44 331 GLN A C 1
ATOM 2586 O O . GLN A 1 331 ? -11.159 21.039 33.169 1.00 62.44 331 GLN A O 1
ATOM 2591 N N . ASN A 1 332 ? -12.902 20.910 34.596 1.00 57.88 332 ASN A N 1
ATOM 2592 C CA . ASN A 1 332 ? -12.666 19.554 35.105 1.00 57.88 332 ASN A CA 1
ATOM 2593 C C . ASN A 1 332 ? -13.699 18.560 34.551 1.00 57.88 332 ASN A C 1
ATOM 2595 O O . ASN A 1 332 ? -14.514 18.016 35.297 1.00 57.88 332 ASN A O 1
ATOM 2599 N N . THR A 1 333 ? -13.724 18.379 33.230 1.00 66.06 333 THR A N 1
ATOM 2600 C CA . THR A 1 333 ? -14.597 17.395 32.576 1.00 66.06 333 THR A CA 1
ATOM 2601 C C . THR A 1 333 ? -13.761 16.312 31.908 1.00 66.06 333 THR A C 1
ATOM 2603 O O . THR A 1 333 ? -12.853 16.597 31.131 1.00 66.06 333 THR A O 1
ATOM 2606 N N . THR A 1 334 ? -14.052 15.046 32.198 1.00 58.88 334 THR A N 1
ATOM 2607 C CA . THR A 1 334 ? -13.385 13.881 31.602 1.00 58.88 334 THR A CA 1
ATOM 2608 C C . THR A 1 334 ? -13.937 13.613 30.204 1.00 58.88 334 THR A C 1
ATOM 2610 O O . THR A 1 334 ? -14.571 12.586 29.955 1.00 58.88 334 THR A O 1
ATOM 2613 N N . GLN A 1 335 ? -13.742 14.564 29.292 1.00 69.00 335 GLN A N 1
ATOM 2614 C CA . GLN A 1 335 ? -14.209 14.443 27.917 1.00 69.00 335 GLN A CA 1
ATOM 2615 C C . GLN A 1 335 ? -13.098 13.978 26.981 1.00 69.00 335 GLN A C 1
ATOM 2617 O O . GLN A 1 335 ? -11.988 14.527 26.977 1.00 69.00 335 GLN A O 1
ATOM 2622 N N . PHE A 1 336 ? -13.413 12.969 26.172 1.00 68.31 336 PHE A N 1
ATOM 2623 C CA . PHE A 1 336 ? -12.586 12.541 25.051 1.00 68.31 336 PHE A CA 1
ATOM 2624 C C . PHE A 1 336 ? -13.342 12.742 23.747 1.00 68.31 336 PHE A C 1
ATOM 2626 O O . PHE A 1 336 ? -14.571 12.751 23.707 1.00 68.31 336 PHE A O 1
ATOM 2633 N N . LEU A 1 337 ? -12.572 12.919 22.685 1.00 70.00 337 LEU A N 1
ATOM 2634 C CA . LEU A 1 337 ? -13.071 13.158 21.347 1.00 70.00 337 LEU A CA 1
ATOM 2635 C C . LEU A 1 337 ? -12.646 11.984 20.489 1.00 70.00 337 LEU A C 1
ATOM 2637 O O . LEU A 1 337 ? -11.506 11.523 20.584 1.00 70.00 337 LEU A O 1
ATOM 2641 N N . MET A 1 338 ? -13.557 11.505 19.658 1.00 67.44 338 MET A N 1
ATOM 2642 C CA . MET A 1 338 ? -13.284 10.415 18.741 1.00 67.44 338 MET A CA 1
ATOM 2643 C C . MET A 1 338 ? -13.648 10.823 17.328 1.00 67.44 338 MET A C 1
ATOM 2645 O O . MET A 1 338 ? -14.736 11.338 17.058 1.00 67.44 338 MET A O 1
ATOM 2649 N N . LYS A 1 339 ? -12.749 10.492 16.414 1.00 63.59 339 LYS A N 1
ATOM 2650 C CA . LYS A 1 339 ? -13.002 10.459 14.984 1.00 63.59 339 LYS A CA 1
ATOM 2651 C C . LYS A 1 339 ? -12.668 9.058 14.493 1.00 63.59 339 LYS A C 1
ATOM 2653 O O . LYS A 1 339 ? -11.708 8.454 14.963 1.00 63.59 339 LYS A O 1
ATOM 2658 N N . LEU A 1 340 ? -13.467 8.524 13.579 1.00 47.12 340 LEU A N 1
ATOM 2659 C CA . LEU A 1 340 ? -13.081 7.333 12.834 1.00 47.12 340 LEU A CA 1
ATOM 2660 C C . LEU A 1 340 ? -12.427 7.880 11.572 1.00 47.12 340 LEU A C 1
ATOM 2662 O O . LEU A 1 340 ? -13.137 8.437 10.736 1.00 47.12 340 LEU A O 1
ATOM 2666 N N . PRO A 1 341 ? -11.087 7.917 11.491 1.00 40.12 341 PRO A N 1
ATOM 2667 C CA . PRO A 1 341 ? -10.441 8.528 10.346 1.00 40.12 341 PRO A CA 1
ATOM 2668 C C . PRO A 1 341 ? -10.750 7.679 9.107 1.00 40.12 341 PRO A C 1
ATOM 2670 O O . PRO A 1 341 ? -10.924 6.460 9.223 1.00 40.12 341 PRO A O 1
ATOM 2673 N N . PRO A 1 342 ? -10.803 8.279 7.905 1.00 36.47 342 PRO A N 1
ATOM 2674 C CA . PRO A 1 342 ? -10.579 7.466 6.732 1.00 36.47 342 PRO A CA 1
ATOM 2675 C C . PRO A 1 342 ? -9.163 6.939 6.842 1.00 36.47 342 PRO A C 1
ATOM 2677 O O . PRO A 1 342 ? -8.314 7.501 7.539 1.00 36.47 342 PRO A O 1
ATOM 2680 N N . PHE A 1 343 ? -8.919 5.864 6.123 1.00 35.53 343 PHE A N 1
ATOM 2681 C CA . PHE A 1 343 ? -7.573 5.511 5.767 1.00 35.53 343 PHE A CA 1
ATOM 2682 C C . PHE A 1 343 ? -6.908 6.758 5.116 1.00 35.53 343 PHE A C 1
ATOM 2684 O O . PHE A 1 343 ? -7.304 7.160 4.030 1.00 35.53 343 PHE A O 1
ATOM 2691 N N . ASP A 1 344 ? -6.057 7.444 5.892 1.00 37.75 344 ASP A N 1
ATOM 2692 C CA . ASP A 1 344 ? -5.287 8.683 5.671 1.00 37.75 344 ASP A CA 1
ATOM 2693 C C . ASP A 1 344 ? -5.859 9.774 4.734 1.00 37.75 344 ASP A C 1
ATOM 2695 O O . ASP A 1 344 ? -5.579 9.822 3.539 1.00 37.75 344 ASP A O 1
ATOM 2699 N N . ALA A 1 345 ? -6.576 10.749 5.315 1.00 33.31 345 ALA A N 1
ATOM 2700 C CA . ALA A 1 345 ? -6.795 12.075 4.715 1.00 33.31 345 ALA A CA 1
ATOM 2701 C C . ALA A 1 345 ? -7.026 13.165 5.793 1.00 33.31 345 ALA A C 1
ATOM 2703 O O . ALA A 1 345 ? -8.121 13.723 5.939 1.00 33.31 345 ALA A O 1
ATOM 2704 N N . GLU A 1 346 ? -5.995 13.475 6.585 1.00 35.81 346 GLU A N 1
ATOM 2705 C CA . GLU A 1 346 ? -5.954 14.663 7.453 1.00 35.81 346 GLU A CA 1
ATOM 2706 C C . GLU A 1 346 ? -4.977 15.709 6.898 1.00 35.81 346 GLU A C 1
ATOM 2708 O O . GLU A 1 346 ? -3.785 15.443 6.878 1.00 35.81 346 GLU A O 1
ATOM 2713 N N . LEU A 1 347 ? -5.485 16.878 6.459 1.00 32.22 347 LEU A N 1
ATOM 2714 C CA . LEU A 1 347 ? -5.020 18.252 6.782 1.00 32.22 347 LEU A CA 1
ATOM 2715 C C . LEU A 1 347 ? -5.473 19.309 5.739 1.00 32.22 347 LEU A C 1
ATOM 2717 O O . LEU A 1 347 ? -5.003 19.350 4.608 1.00 32.22 347 LEU A O 1
ATOM 2721 N N . ASN A 1 348 ? -6.341 20.217 6.209 1.00 32.03 348 ASN A N 1
ATOM 2722 C CA . ASN A 1 348 ? -6.679 21.576 5.739 1.00 32.03 348 ASN A CA 1
ATOM 2723 C C . ASN A 1 348 ? -7.230 21.849 4.323 1.00 32.03 348 ASN A C 1
ATOM 2725 O O . ASN A 1 348 ? -6.516 22.010 3.336 1.00 32.03 348 ASN A O 1
ATOM 2729 N N . SER A 1 349 ? -8.523 22.192 4.324 1.00 38.56 349 SER A N 1
ATOM 2730 C CA . SER A 1 349 ? -9.233 22.937 3.287 1.00 38.56 349 SER A CA 1
ATOM 2731 C C . SER A 1 349 ? -8.498 24.222 2.866 1.00 38.56 349 SER A C 1
ATOM 2733 O O . SER A 1 349 ? -8.283 25.112 3.689 1.00 38.56 349 SER A O 1
ATOM 2735 N N . LYS A 1 350 ? -8.250 24.331 1.552 1.00 34.44 350 LYS A N 1
ATOM 2736 C CA . LYS A 1 350 ? -7.695 25.455 0.757 1.00 34.44 350 LYS A CA 1
ATOM 2737 C C . LYS A 1 350 ? -6.209 25.389 0.377 1.00 34.44 350 LYS A C 1
ATOM 2739 O O . LYS A 1 350 ? -5.791 26.206 -0.436 1.00 34.44 350 LYS A O 1
ATOM 2744 N N . SER A 1 351 ? -5.457 24.379 0.809 1.00 39.34 351 SER A N 1
ATOM 2745 C CA . SER A 1 351 ? -4.090 24.119 0.313 1.00 39.34 351 SER A CA 1
ATOM 2746 C C . SER A 1 351 ? -3.847 22.620 0.109 1.00 39.34 351 SER A C 1
ATOM 2748 O O . SER A 1 351 ? -2.898 22.047 0.629 1.00 39.34 351 SER A O 1
ATOM 2750 N N . ASN A 1 352 ? -4.732 21.956 -0.631 1.00 43.19 352 ASN A N 1
ATOM 2751 C CA . ASN A 1 352 ? -4.823 20.492 -0.668 1.00 43.19 352 ASN A CA 1
ATOM 2752 C C . ASN A 1 352 ? -3.703 19.765 -1.453 1.00 43.19 352 ASN A C 1
ATOM 2754 O O . ASN A 1 352 ? -3.785 18.554 -1.619 1.00 43.19 352 ASN A O 1
ATOM 2758 N N . GLY A 1 353 ? -2.642 20.459 -1.885 1.00 39.47 353 GLY A N 1
ATOM 2759 C CA . GLY A 1 353 ? -1.370 19.818 -2.266 1.00 39.47 353 GLY A CA 1
ATOM 2760 C C . GLY A 1 353 ? -0.473 19.456 -1.079 1.00 39.47 353 GLY A C 1
ATOM 2761 O O . GLY A 1 353 ? 0.558 18.819 -1.260 1.00 39.47 353 GLY A O 1
ATOM 2762 N N . VAL A 1 354 ? -0.863 19.847 0.141 1.00 43.91 354 VAL A N 1
ATOM 2763 C CA . VAL A 1 354 ? -0.098 19.636 1.381 1.00 43.91 354 VAL A CA 1
ATOM 2764 C C . VAL A 1 354 ? -0.226 18.208 1.927 1.00 43.91 354 VAL A C 1
ATOM 2766 O O . VAL A 1 354 ? 0.608 17.811 2.723 1.00 43.91 354 VAL A O 1
ATOM 2769 N N . ILE A 1 355 ? -1.186 17.394 1.468 1.00 46.06 355 ILE A N 1
ATOM 2770 C CA . ILE A 1 355 ? -1.382 16.017 1.978 1.00 46.06 355 ILE A CA 1
ATOM 2771 C C . ILE A 1 355 ? -0.127 15.142 1.780 1.00 46.06 355 ILE A C 1
ATOM 2773 O O . ILE A 1 355 ? 0.172 14.302 2.618 1.00 46.06 355 ILE A O 1
ATOM 2777 N N . PHE A 1 356 ? 0.652 15.379 0.719 1.00 51.78 356 PHE A N 1
ATOM 2778 C CA . PHE A 1 356 ? 1.890 14.633 0.439 1.00 51.78 356 PHE A CA 1
ATOM 2779 C C . PHE A 1 356 ? 3.142 15.291 1.006 1.00 51.78 356 PHE A C 1
ATOM 2781 O O . PHE A 1 356 ? 4.209 14.694 0.990 1.00 51.78 356 PHE A O 1
ATOM 2788 N N . MET A 1 357 ? 3.019 16.515 1.510 1.00 51.66 357 MET A N 1
ATOM 2789 C CA . MET A 1 357 ? 4.099 17.244 2.169 1.00 51.66 357 MET A CA 1
ATOM 2790 C C . MET A 1 357 ? 3.706 17.599 3.597 1.00 51.66 357 MET A C 1
ATOM 2792 O O . MET A 1 357 ? 4.122 18.622 4.139 1.00 51.66 357 MET A O 1
ATOM 2796 N N . ASP A 1 358 ? 2.890 16.746 4.215 1.00 58.34 358 ASP A N 1
ATOM 2797 C CA . ASP A 1 358 ? 2.850 16.697 5.658 1.00 58.34 358 ASP A CA 1
ATOM 2798 C C . ASP A 1 358 ? 4.240 16.237 6.139 1.00 58.34 358 ASP A C 1
ATOM 2800 O O . ASP A 1 358 ? 5.031 15.629 5.406 1.00 58.34 358 ASP A O 1
ATOM 2804 N N . GLY A 1 359 ? 4.586 16.549 7.384 1.00 58.75 359 GLY A N 1
ATOM 2805 C CA . GLY A 1 359 ? 5.884 16.150 7.924 1.00 58.75 359 GLY A CA 1
ATOM 2806 C C . GLY A 1 359 ? 6.106 14.629 7.938 1.00 58.75 359 GLY A C 1
ATOM 2807 O O . GLY A 1 359 ? 7.202 14.202 8.279 1.00 58.75 359 GLY A O 1
ATOM 2808 N N . THR A 1 360 ? 5.108 13.799 7.615 1.00 68.69 360 THR A N 1
ATOM 2809 C CA . THR A 1 360 ? 5.195 12.338 7.645 1.00 68.69 360 THR A CA 1
ATOM 2810 C C . THR A 1 360 ? 5.887 11.789 6.406 1.00 68.69 360 THR A C 1
ATOM 2812 O O . THR A 1 360 ? 6.829 11.017 6.566 1.00 68.69 360 THR A O 1
ATOM 2815 N N . TYR A 1 361 ? 5.526 12.235 5.200 1.00 80.31 361 TYR A N 1
ATOM 2816 C CA . TYR A 1 361 ? 6.270 11.865 3.985 1.00 80.31 361 TYR A CA 1
ATOM 2817 C C . TYR A 1 361 ? 7.731 12.343 4.055 1.00 80.31 361 TYR A C 1
ATOM 2819 O O . TYR A 1 361 ? 8.655 11.608 3.713 1.00 80.31 361 TYR A O 1
ATOM 2827 N N . LEU A 1 362 ? 7.977 13.535 4.608 1.00 83.50 362 LEU A N 1
ATOM 2828 C CA . LEU A 1 362 ? 9.338 14.067 4.757 1.00 83.50 362 LEU A CA 1
ATOM 2829 C C . LEU A 1 362 ? 10.224 13.256 5.718 1.00 83.50 362 LEU A C 1
ATOM 2831 O O . LEU A 1 362 ? 11.453 13.315 5.609 1.00 83.50 362 LEU A O 1
ATOM 2835 N N . LYS A 1 363 ? 9.636 12.439 6.608 1.00 83.56 363 LYS A N 1
ATOM 2836 C CA . LYS A 1 363 ? 10.399 11.501 7.453 1.00 83.56 363 LYS A CA 1
ATOM 2837 C C . LYS A 1 363 ? 11.110 10.430 6.639 1.00 83.56 363 LYS A C 1
ATOM 2839 O O . LYS A 1 363 ? 12.146 9.966 7.105 1.00 83.56 363 LYS A O 1
ATOM 2844 N N . VAL A 1 364 ? 10.620 10.092 5.439 1.00 87.31 364 VAL A N 1
ATOM 2845 C CA . VAL A 1 364 ? 11.317 9.183 4.508 1.00 87.31 364 VAL A CA 1
ATOM 2846 C C . VAL A 1 364 ? 12.754 9.658 4.290 1.00 87.31 364 VAL A C 1
ATOM 2848 O O . VAL A 1 364 ? 13.679 8.856 4.309 1.00 87.31 364 VAL A O 1
ATOM 2851 N N . PHE A 1 365 ? 12.945 10.974 4.183 1.00 91.94 365 PHE A N 1
ATOM 2852 C CA . PHE A 1 365 ? 14.229 11.612 3.897 1.00 91.94 365 PHE A CA 1
ATOM 2853 C C . PHE A 1 365 ? 14.905 12.238 5.122 1.00 91.94 365 PHE A C 1
ATOM 2855 O O . PHE A 1 365 ? 15.985 12.814 4.993 1.00 91.94 365 PHE A O 1
ATOM 2862 N N . ALA A 1 366 ? 14.270 12.164 6.297 1.00 91.12 366 ALA A N 1
ATOM 2863 C CA . ALA A 1 366 ? 14.648 12.920 7.491 1.00 91.12 366 ALA A CA 1
ATOM 2864 C C . ALA A 1 366 ? 14.796 14.438 7.233 1.00 91.12 366 ALA A C 1
ATOM 2866 O O . ALA A 1 366 ? 15.680 15.089 7.791 1.00 91.12 366 ALA A O 1
ATOM 2867 N N . ILE A 1 367 ? 13.933 15.001 6.377 1.00 89.75 367 ILE A N 1
ATOM 2868 C CA . ILE A 1 367 ? 13.925 16.434 6.061 1.00 89.75 367 ILE A CA 1
ATOM 2869 C C . ILE A 1 367 ? 13.025 17.167 7.065 1.00 89.75 367 ILE A C 1
ATOM 2871 O O . ILE A 1 367 ? 11.876 16.757 7.256 1.00 89.75 367 ILE A O 1
ATOM 2875 N N . PRO A 1 368 ? 13.497 18.256 7.692 1.00 87.00 368 PRO A N 1
ATOM 2876 C CA . PRO A 1 368 ? 12.642 19.101 8.514 1.00 87.00 368 PRO A CA 1
ATOM 2877 C C . PRO A 1 368 ? 11.573 19.803 7.665 1.00 87.00 368 PRO A C 1
ATOM 2879 O O . PRO A 1 368 ? 11.861 20.328 6.592 1.00 87.00 368 PRO A O 1
ATOM 2882 N N . ILE A 1 369 ? 10.330 19.844 8.145 1.00 84.06 369 ILE A N 1
ATOM 2883 C CA . ILE A 1 369 ? 9.204 20.443 7.405 1.00 84.06 369 ILE A CA 1
ATOM 2884 C C . ILE A 1 369 ? 9.440 21.928 7.086 1.00 84.06 369 ILE A C 1
ATOM 2886 O O . ILE A 1 369 ? 8.989 22.425 6.060 1.00 84.06 369 ILE A O 1
ATOM 2890 N N . GLU A 1 370 ? 10.190 22.633 7.931 1.00 86.56 370 GLU A N 1
ATOM 2891 C CA . GLU A 1 370 ? 10.536 24.045 7.774 1.00 86.56 370 GLU A CA 1
ATOM 2892 C C . GLU A 1 370 ? 11.437 24.349 6.569 1.00 86.56 370 GLU A C 1
ATOM 2894 O O . GLU A 1 370 ? 11.486 25.502 6.140 1.00 86.56 370 GLU A O 1
ATOM 2899 N N . THR A 1 371 ? 12.123 23.350 6.004 1.00 91.62 371 THR A N 1
ATOM 2900 C CA . THR A 1 371 ? 12.950 23.522 4.796 1.00 91.62 371 THR A CA 1
ATOM 2901 C C . THR A 1 371 ? 12.182 23.208 3.517 1.00 91.62 371 THR A C 1
ATOM 2903 O O . THR A 1 371 ? 12.777 23.128 2.443 1.00 91.62 371 THR A O 1
ATOM 2906 N N . VAL A 1 372 ? 10.875 22.973 3.614 1.00 91.62 372 VAL A N 1
ATOM 2907 C CA . VAL A 1 372 ? 10.028 22.574 2.497 1.00 91.62 372 VAL A CA 1
ATOM 2908 C C . VAL A 1 372 ? 8.947 23.620 2.262 1.00 91.62 372 VAL A C 1
ATOM 2910 O O . VAL A 1 372 ? 8.222 24.034 3.164 1.00 91.62 372 VAL A O 1
ATOM 2913 N N . HIS A 1 373 ? 8.829 24.049 1.012 1.00 90.19 373 HIS A N 1
ATOM 2914 C CA . HIS A 1 373 ? 7.957 25.132 0.596 1.00 90.19 373 HIS A CA 1
ATOM 2915 C C . HIS A 1 373 ? 7.111 24.717 -0.604 1.00 90.19 373 HIS A C 1
ATOM 2917 O O . HIS A 1 373 ? 7.541 23.969 -1.484 1.00 90.19 373 HIS A O 1
ATOM 2923 N N . LEU A 1 374 ? 5.902 25.264 -0.665 1.00 89.19 374 LEU A N 1
ATOM 2924 C CA . LEU A 1 374 ? 5.047 25.192 -1.840 1.00 89.19 374 LEU A CA 1
ATOM 2925 C C . LEU A 1 374 ? 5.055 26.545 -2.538 1.00 89.19 374 LEU A C 1
ATOM 2927 O O . LEU A 1 374 ? 4.913 27.587 -1.901 1.00 89.19 374 LEU A O 1
ATOM 2931 N N . PHE A 1 375 ? 5.175 26.522 -3.856 1.00 91.12 375 PHE A N 1
ATOM 2932 C CA . PHE A 1 375 ? 4.940 27.686 -4.699 1.00 91.12 375 PHE A CA 1
ATOM 2933 C C . PHE A 1 375 ? 3.973 27.310 -5.815 1.00 91.12 375 PHE A C 1
ATOM 2935 O O . PHE A 1 375 ? 3.676 26.135 -6.027 1.00 91.12 375 PHE A O 1
ATOM 2942 N N . ARG A 1 376 ? 3.448 28.303 -6.527 1.00 90.94 376 ARG A N 1
ATOM 2943 C CA . ARG A 1 376 ? 2.567 28.070 -7.670 1.00 90.94 376 ARG A CA 1
ATOM 2944 C C . ARG A 1 376 ? 3.044 28.910 -8.837 1.00 90.94 376 ARG A C 1
ATOM 2946 O O . ARG A 1 376 ? 2.891 30.126 -8.824 1.00 90.94 376 ARG A O 1
ATOM 2953 N N . ASP A 1 377 ? 3.618 28.243 -9.825 1.00 91.31 377 ASP A N 1
ATOM 2954 C CA . ASP A 1 377 ? 4.073 28.850 -11.071 1.00 91.31 377 ASP A CA 1
ATOM 2955 C C . ASP A 1 377 ? 3.288 28.231 -12.227 1.00 91.31 377 ASP A C 1
ATOM 2957 O O . ASP A 1 377 ? 3.316 27.014 -12.439 1.00 91.31 377 ASP A O 1
ATOM 2961 N N . ILE A 1 378 ? 2.533 29.081 -12.923 1.00 90.31 378 ILE A N 1
ATOM 2962 C CA . ILE A 1 378 ? 1.662 28.689 -14.031 1.00 90.31 378 ILE A CA 1
ATOM 2963 C C . ILE A 1 378 ? 2.323 28.840 -15.398 1.00 90.31 378 ILE A C 1
ATOM 2965 O O . ILE A 1 378 ? 1.793 28.296 -16.364 1.00 90.31 378 ILE A O 1
ATOM 2969 N N . GLU A 1 379 ? 3.463 29.521 -15.478 1.00 93.31 379 GLU A N 1
ATOM 2970 C CA . GLU A 1 379 ? 4.108 29.885 -16.739 1.00 93.31 379 GLU A CA 1
ATOM 2971 C C . GLU A 1 379 ? 5.251 28.930 -17.078 1.00 93.31 379 GLU A C 1
ATOM 2973 O O . GLU A 1 379 ? 5.393 28.522 -18.230 1.00 93.31 379 GLU A O 1
ATOM 2978 N N . SER A 1 380 ? 6.048 28.521 -16.086 1.00 92.88 380 SER A N 1
ATOM 2979 C CA . SER A 1 380 ? 7.211 27.669 -16.343 1.00 92.88 380 SER A CA 1
ATOM 2980 C C . SER A 1 380 ? 6.891 26.169 -16.347 1.00 92.88 380 SER A C 1
ATOM 2982 O O . SER A 1 380 ? 5.837 25.711 -15.897 1.00 92.88 380 SER A O 1
ATOM 2984 N N . ALA A 1 381 ? 7.838 25.372 -16.848 1.00 90.69 381 ALA A N 1
ATOM 2985 C CA . ALA A 1 381 ? 7.823 23.909 -16.761 1.00 90.69 381 ALA A CA 1
ATOM 2986 C C . ALA A 1 381 ? 8.462 23.374 -15.458 1.00 90.69 381 ALA A C 1
ATOM 2988 O O . ALA A 1 381 ? 8.801 22.195 -15.364 1.00 90.69 381 ALA A O 1
ATOM 2989 N N . ARG A 1 382 ? 8.692 24.235 -14.457 1.00 94.06 382 ARG A N 1
ATOM 2990 C CA . ARG A 1 382 ? 9.409 23.869 -13.231 1.00 94.06 382 ARG A CA 1
ATOM 2991 C C . ARG A 1 382 ? 8.504 23.080 -12.284 1.00 94.06 382 ARG A C 1
ATOM 2993 O O . ARG A 1 382 ? 7.519 23.621 -11.778 1.00 94.06 382 ARG A O 1
ATOM 3000 N N . ILE A 1 383 ? 8.859 21.819 -12.033 1.00 94.19 383 ILE A N 1
ATOM 3001 C CA . ILE A 1 383 ? 8.147 20.915 -11.110 1.00 94.19 383 ILE A CA 1
ATOM 3002 C C . ILE A 1 383 ? 8.550 21.199 -9.663 1.00 94.19 383 ILE A C 1
ATOM 3004 O O . ILE A 1 383 ? 7.694 21.339 -8.791 1.00 94.19 383 ILE A O 1
ATOM 3008 N N . ALA A 1 384 ? 9.850 21.316 -9.418 1.00 96.12 384 ALA A N 1
ATOM 3009 C CA . ALA A 1 384 ? 10.427 21.679 -8.138 1.00 96.12 384 ALA A CA 1
ATOM 3010 C C . ALA A 1 384 ? 11.768 22.392 -8.361 1.00 96.12 384 ALA A C 1
ATOM 3012 O O . ALA A 1 384 ? 12.219 22.538 -9.502 1.00 96.12 384 ALA A O 1
ATOM 3013 N N . PHE A 1 385 ? 12.342 22.929 -7.290 1.00 96.94 385 PHE A N 1
ATOM 3014 C CA . PHE A 1 385 ? 13.735 23.353 -7.262 1.00 96.94 385 PHE A CA 1
ATOM 3015 C C . PHE A 1 385 ? 14.293 23.318 -5.839 1.00 96.94 385 PHE A C 1
ATOM 3017 O O . PHE A 1 385 ? 13.569 23.515 -4.859 1.00 96.94 385 PHE A O 1
ATOM 3024 N N . ASN A 1 386 ? 15.605 23.147 -5.743 1.00 97.19 386 ASN A N 1
ATOM 3025 C CA . ASN A 1 386 ? 16.367 23.303 -4.517 1.00 97.19 386 ASN A CA 1
ATOM 3026 C C . ASN A 1 386 ? 17.098 24.652 -4.494 1.00 97.19 386 ASN A C 1
A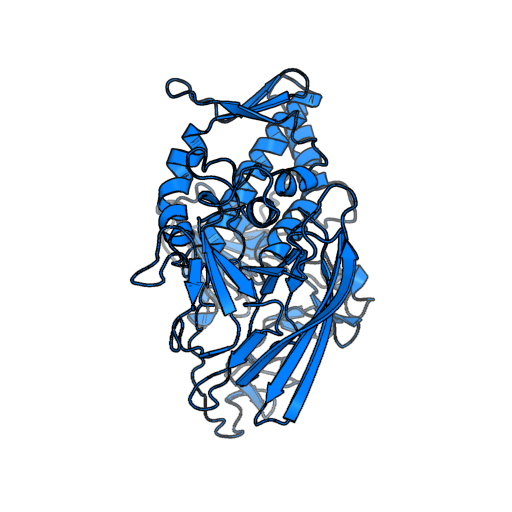TOM 3028 O O . ASN A 1 386 ? 17.796 25.013 -5.441 1.00 97.19 386 ASN A O 1
ATOM 3032 N N . SER A 1 387 ? 16.966 25.387 -3.394 1.00 96.50 387 SER A N 1
ATOM 3033 C CA . SER A 1 387 ? 17.743 26.592 -3.120 1.00 96.50 387 SER A CA 1
ATOM 3034 C C . SER A 1 387 ? 18.421 26.468 -1.759 1.00 96.50 387 SER A C 1
ATOM 3036 O O . SER A 1 387 ? 17.798 26.707 -0.724 1.00 96.50 387 SER A O 1
ATOM 3038 N N . ASN A 1 388 ? 19.716 26.135 -1.763 1.00 93.31 388 ASN A N 1
ATOM 3039 C CA . ASN A 1 388 ? 20.559 26.022 -0.566 1.00 93.31 388 ASN A CA 1
ATOM 3040 C C . ASN A 1 388 ? 19.972 25.103 0.525 1.00 93.31 388 ASN A C 1
ATOM 3042 O O . ASN A 1 388 ? 19.959 25.467 1.700 1.00 93.31 388 ASN A O 1
ATOM 3046 N N . GLY A 1 389 ? 19.451 23.930 0.154 1.00 89.62 389 GLY A N 1
ATOM 3047 C CA . GLY A 1 389 ? 18.852 22.985 1.105 1.00 89.62 389 GLY A CA 1
ATOM 3048 C C . GLY A 1 389 ? 17.368 23.199 1.365 1.00 89.62 389 GLY A C 1
ATOM 3049 O O . GLY A 1 389 ? 16.733 22.335 1.966 1.00 89.62 389 GLY A O 1
ATOM 3050 N N . SER A 1 390 ? 16.798 24.307 0.889 1.00 94.25 390 SER A N 1
ATOM 3051 C CA . SER A 1 390 ? 15.355 24.533 0.931 1.00 94.25 390 SER A CA 1
ATOM 3052 C C . SER A 1 390 ? 14.712 24.008 -0.349 1.00 94.25 390 SER A C 1
ATOM 3054 O O . SER A 1 390 ? 15.119 24.379 -1.452 1.00 94.25 390 SER A O 1
ATOM 3056 N N . LEU A 1 391 ? 13.714 23.142 -0.207 1.00 95.62 391 LEU A N 1
ATOM 3057 C CA . LEU A 1 391 ? 13.030 22.482 -1.313 1.00 95.62 391 LEU A CA 1
ATOM 3058 C C . LEU A 1 391 ? 11.722 23.200 -1.622 1.00 95.62 391 LEU A C 1
ATOM 3060 O O . LEU A 1 391 ? 10.896 23.405 -0.737 1.00 95.62 391 LEU A O 1
ATOM 3064 N N . PHE A 1 392 ? 11.511 23.546 -2.883 1.00 94.88 392 PHE A N 1
ATOM 3065 C CA . PHE A 1 392 ? 10.325 24.248 -3.350 1.00 94.88 392 PHE A CA 1
ATOM 3066 C C . PHE A 1 392 ? 9.601 23.381 -4.368 1.00 94.88 392 PHE A C 1
ATOM 3068 O O . PHE A 1 392 ? 10.175 23.040 -5.397 1.00 94.88 392 PHE A O 1
ATOM 3075 N N . TYR A 1 393 ? 8.334 23.062 -4.123 1.00 93.62 393 TYR A N 1
ATOM 3076 C CA . TYR A 1 393 ? 7.530 22.224 -5.013 1.00 93.62 393 TYR A CA 1
ATOM 3077 C C . TYR A 1 393 ? 6.396 23.037 -5.629 1.00 93.62 393 TYR A C 1
ATOM 3079 O O . TYR A 1 393 ? 5.703 23.791 -4.939 1.00 93.62 393 TYR A O 1
ATOM 3087 N N . ASN A 1 394 ? 6.204 22.888 -6.938 1.00 92.25 394 ASN A N 1
ATOM 3088 C CA . ASN A 1 394 ? 5.175 23.606 -7.672 1.00 92.25 394 ASN A CA 1
ATOM 3089 C C . ASN A 1 394 ? 3.823 22.902 -7.519 1.00 92.25 394 ASN A C 1
ATOM 3091 O O . ASN A 1 394 ? 3.596 21.816 -8.061 1.00 92.25 394 ASN A O 1
ATOM 3095 N N . LEU A 1 395 ? 2.895 23.563 -6.831 1.00 86.56 395 LEU A N 1
ATOM 3096 C CA . LEU A 1 395 ? 1.542 23.081 -6.579 1.00 86.56 395 LEU A CA 1
ATOM 3097 C C . LEU A 1 395 ? 0.772 22.779 -7.875 1.00 86.56 395 LEU A C 1
ATOM 3099 O O . LEU A 1 395 ? -0.075 21.891 -7.884 1.00 86.56 395 LEU A O 1
ATOM 3103 N N . ARG A 1 396 ? 1.089 23.455 -8.990 1.00 87.94 396 ARG A N 1
ATOM 3104 C CA . ARG A 1 396 ? 0.405 23.235 -10.273 1.00 87.94 396 ARG A CA 1
ATOM 3105 C C . ARG A 1 396 ? 0.486 21.781 -10.740 1.00 87.94 396 ARG A C 1
ATOM 3107 O O . ARG A 1 396 ? -0.490 21.261 -11.264 1.00 87.94 396 ARG A O 1
ATOM 3114 N N . TYR A 1 397 ? 1.632 21.124 -10.566 1.00 84.94 397 TYR A N 1
ATOM 3115 C CA . TYR A 1 397 ? 1.818 19.754 -11.055 1.00 84.94 397 TYR A CA 1
ATOM 3116 C C . TYR A 1 397 ? 0.998 18.745 -10.257 1.00 84.94 397 TYR A C 1
ATOM 3118 O O . TYR A 1 397 ? 0.409 17.836 -10.836 1.00 84.94 397 TYR A O 1
ATOM 3126 N N . PHE A 1 398 ? 0.881 18.959 -8.947 1.00 83.81 398 PHE A N 1
ATOM 3127 C CA . PHE A 1 398 ? -0.064 18.220 -8.122 1.00 83.81 398 PHE A CA 1
ATOM 3128 C C . PHE A 1 398 ? -1.502 18.417 -8.623 1.00 83.81 398 PHE A C 1
ATOM 3130 O O . PHE A 1 398 ? -2.224 17.449 -8.861 1.00 83.81 398 PHE A O 1
ATOM 3137 N N . GLU A 1 399 ? -1.892 19.684 -8.820 1.00 81.00 399 GLU A N 1
ATOM 3138 C CA . GLU A 1 399 ? -3.234 20.070 -9.264 1.00 81.00 399 GLU A CA 1
ATOM 3139 C C . GLU A 1 399 ? -3.600 19.457 -10.624 1.00 81.00 399 GLU A C 1
ATOM 3141 O O . GLU A 1 399 ? -4.729 19.029 -10.823 1.00 81.00 399 GLU A O 1
ATOM 3146 N N . GLN A 1 400 ? -2.657 19.406 -11.563 1.00 81.81 400 GLN A N 1
ATOM 3147 C CA . GLN A 1 400 ? -2.911 18.929 -12.922 1.00 81.81 400 GLN A CA 1
ATOM 3148 C C . GLN A 1 400 ? -2.935 17.408 -13.037 1.00 81.81 400 GLN A C 1
ATOM 3150 O O . GLN A 1 400 ? -3.727 16.875 -13.806 1.00 81.81 400 GLN A O 1
ATOM 3155 N N . VAL A 1 401 ? -2.043 16.718 -12.325 1.00 77.62 401 VAL A N 1
ATOM 3156 C CA . VAL A 1 401 ? -1.818 15.285 -12.553 1.00 77.62 401 VAL A CA 1
ATOM 3157 C C . VAL A 1 401 ? -2.649 14.422 -11.607 1.00 77.62 401 VAL A C 1
ATOM 3159 O O . VAL A 1 401 ? -3.046 13.329 -11.989 1.00 77.62 401 VAL A O 1
ATOM 3162 N N . TYR A 1 402 ? -2.931 14.898 -10.391 1.00 78.00 402 TYR A N 1
ATOM 3163 C CA . TYR A 1 402 ? -3.462 14.033 -9.334 1.00 78.00 402 TYR A CA 1
ATOM 3164 C C . TYR A 1 402 ? -4.731 14.552 -8.663 1.00 78.00 402 TYR A C 1
ATOM 3166 O O . TYR A 1 402 ? -5.402 13.797 -7.965 1.00 78.00 402 TYR A O 1
ATOM 3174 N N . TRP A 1 403 ? -5.089 15.824 -8.846 1.00 79.00 403 TRP A N 1
ATOM 3175 C CA . TRP A 1 403 ? -6.221 16.419 -8.131 1.00 79.00 403 TRP A CA 1
ATOM 3176 C C . TRP A 1 403 ? -7.562 15.792 -8.488 1.00 79.00 403 TRP A C 1
ATOM 3178 O O . TRP A 1 403 ? -8.349 15.479 -7.597 1.00 79.00 403 TRP A O 1
ATOM 3188 N N . ASP A 1 404 ? -7.828 15.606 -9.780 1.00 78.06 404 ASP A N 1
ATOM 3189 C CA . ASP A 1 404 ? -9.095 15.032 -10.233 1.00 78.06 404 ASP A CA 1
ATOM 3190 C C . ASP A 1 404 ? -9.231 13.563 -9.819 1.00 78.06 404 ASP A C 1
ATOM 3192 O O . ASP A 1 404 ? -10.311 13.146 -9.401 1.00 78.06 404 ASP A O 1
ATOM 3196 N N . ASP A 1 405 ? -8.116 12.837 -9.803 1.00 74.94 405 ASP A N 1
ATOM 3197 C CA . ASP A 1 405 ? -8.014 11.458 -9.327 1.00 74.94 405 ASP A CA 1
ATOM 3198 C C . ASP A 1 405 ? -8.202 11.359 -7.797 1.00 74.94 405 ASP A C 1
ATOM 3200 O O . ASP A 1 405 ? -8.845 10.438 -7.291 1.00 74.94 405 ASP A O 1
ATOM 3204 N N . LEU A 1 406 ? -7.716 12.344 -7.034 1.00 71.44 406 LEU A N 1
ATOM 3205 C CA . LEU A 1 406 ? -7.861 12.399 -5.574 1.00 71.44 406 LEU A CA 1
ATOM 3206 C C . LEU A 1 406 ? -9.234 12.896 -5.099 1.00 71.44 406 LEU A C 1
ATOM 3208 O O . LEU A 1 406 ? -9.635 12.586 -3.977 1.00 71.44 406 LEU A O 1
ATOM 3212 N N . LYS A 1 407 ? -9.980 13.663 -5.902 1.00 69.94 407 LYS A N 1
ATOM 3213 C CA . LYS A 1 407 ? -11.297 14.205 -5.503 1.00 69.94 407 LYS A CA 1
ATOM 3214 C C . LYS A 1 407 ? -12.285 13.125 -5.031 1.00 69.94 407 LYS A C 1
ATOM 3216 O O . LYS A 1 407 ? -12.877 13.317 -3.968 1.00 69.94 407 LYS A O 1
ATOM 3221 N N . PRO A 1 408 ? -12.490 12.005 -5.755 1.00 64.94 408 PRO A N 1
ATOM 3222 C CA . PRO A 1 408 ? -13.345 10.916 -5.289 1.00 64.94 408 PRO A CA 1
ATOM 3223 C C . PRO A 1 408 ? -12.901 10.357 -3.936 1.00 64.94 408 PRO A C 1
ATOM 3225 O O . PRO A 1 408 ? -13.746 10.141 -3.071 1.00 64.94 408 PRO A O 1
ATOM 3228 N N . PHE A 1 409 ? -11.590 10.203 -3.727 1.00 65.56 409 PHE A N 1
ATOM 3229 C CA . PHE A 1 409 ? -11.028 9.721 -2.466 1.00 65.56 409 PHE A CA 1
ATOM 3230 C C . PHE A 1 409 ? -11.335 10.666 -1.301 1.00 65.56 409 PHE A C 1
ATOM 3232 O O . PHE A 1 409 ? -11.855 10.234 -0.274 1.00 65.56 409 PHE A O 1
ATOM 3239 N N . LEU A 1 410 ? -11.108 11.970 -1.487 1.00 60.50 410 LEU A N 1
ATOM 3240 C CA . LEU A 1 410 ? -11.426 12.991 -0.482 1.00 60.50 410 LEU A CA 1
ATOM 3241 C C . LEU A 1 410 ? -12.928 13.051 -0.153 1.00 60.50 410 LEU A C 1
ATOM 3243 O O . LEU A 1 410 ? -13.301 13.470 0.942 1.00 60.50 410 LEU A O 1
ATOM 3247 N N . ASN A 1 411 ? -13.779 12.589 -1.072 1.00 60.97 411 ASN A N 1
ATOM 3248 C CA . ASN A 1 411 ? -15.227 12.485 -0.901 1.00 60.97 411 ASN A CA 1
ATOM 3249 C C . ASN A 1 411 ? -15.694 11.097 -0.410 1.00 60.97 411 ASN A C 1
ATOM 3251 O O . ASN A 1 411 ? -16.895 10.835 -0.387 1.00 60.97 411 ASN A O 1
ATOM 3255 N N . GLY A 1 412 ? -14.776 10.209 -0.008 1.00 52.38 412 GLY A N 1
ATOM 3256 C CA . GLY A 1 412 ? -15.094 8.896 0.566 1.00 52.38 412 GLY A CA 1
ATOM 3257 C C . GLY A 1 412 ? -15.365 7.778 -0.449 1.00 52.38 412 GLY A C 1
ATOM 3258 O O . GLY A 1 412 ? -15.940 6.757 -0.078 1.00 52.38 412 GLY A O 1
ATOM 3259 N N . ASN A 1 413 ? -14.975 7.947 -1.716 1.00 57.12 413 ASN A N 1
ATOM 3260 C CA . ASN A 1 413 ? -15.092 6.921 -2.752 1.00 57.12 413 ASN A CA 1
ATOM 3261 C C . ASN A 1 413 ? -13.746 6.183 -2.922 1.00 57.12 413 ASN A C 1
ATOM 3263 O O . ASN A 1 413 ? -12.806 6.716 -3.510 1.00 57.12 413 ASN A O 1
ATOM 3267 N N . CYS A 1 414 ? -13.640 4.976 -2.356 1.00 56.94 414 CYS A N 1
ATOM 3268 C CA . CYS A 1 414 ? -12.360 4.302 -2.079 1.00 56.94 414 CYS A CA 1
ATOM 3269 C C . CYS A 1 414 ? -11.912 3.254 -3.117 1.00 56.94 414 CYS A C 1
ATOM 3271 O O . CYS A 1 414 ? -10.867 2.635 -2.946 1.00 56.94 414 CYS A O 1
ATOM 3273 N N . SER A 1 415 ? -12.674 3.003 -4.186 1.00 52.81 415 SER A N 1
ATOM 3274 C CA . SER A 1 415 ? -12.394 1.873 -5.095 1.00 52.81 415 SER A CA 1
ATOM 3275 C C . SER A 1 415 ? -11.185 2.089 -6.020 1.00 52.81 415 SER A C 1
ATOM 3277 O O . SER A 1 415 ? -10.627 1.120 -6.522 1.00 52.81 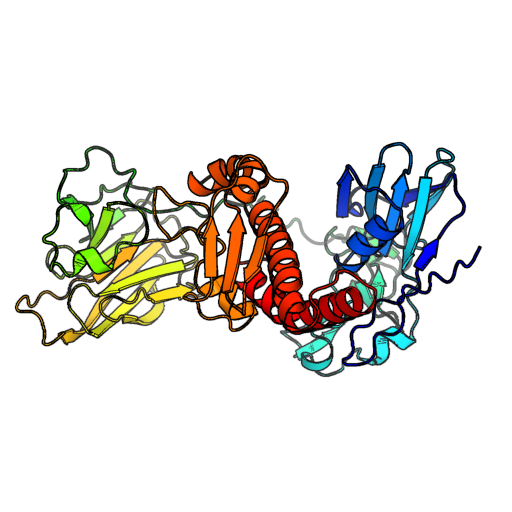415 SER A O 1
ATOM 3279 N N . SER A 1 416 ? -10.775 3.342 -6.246 1.00 56.19 416 SER A N 1
ATOM 3280 C CA . SER A 1 416 ? -9.648 3.723 -7.118 1.00 56.19 416 SER A CA 1
ATOM 3281 C C . SER A 1 416 ? -8.490 4.404 -6.376 1.00 56.19 416 SER A C 1
ATOM 3283 O O . SER A 1 416 ? -7.450 4.678 -6.969 1.00 56.19 416 SER A O 1
ATOM 3285 N N . SER A 1 417 ? -8.645 4.685 -5.081 1.00 62.06 417 SER A N 1
ATOM 3286 C CA . SER A 1 417 ? -7.820 5.661 -4.361 1.00 62.06 417 SER A CA 1
ATOM 3287 C C . SER A 1 417 ? -6.424 5.175 -3.983 1.00 62.06 417 SER A C 1
ATOM 3289 O O . SER A 1 417 ? -5.488 5.966 -3.920 1.00 62.06 417 SER A O 1
ATOM 3291 N N . ILE A 1 418 ? -6.274 3.876 -3.746 1.00 68.25 418 ILE A N 1
ATOM 3292 C CA . ILE A 1 418 ? -5.040 3.281 -3.223 1.00 68.25 418 ILE A CA 1
ATOM 3293 C C . ILE A 1 418 ? -3.902 3.394 -4.248 1.00 68.25 418 ILE A C 1
ATOM 3295 O O . ILE A 1 418 ? -2.810 3.866 -3.931 1.00 68.25 418 ILE A O 1
ATOM 3299 N N . GLU A 1 419 ? -4.170 3.049 -5.507 1.00 74.44 419 GLU A N 1
ATOM 3300 C CA . GLU A 1 419 ? -3.164 3.127 -6.571 1.00 74.44 419 GLU A CA 1
ATOM 3301 C C . GLU A 1 419 ? -2.788 4.579 -6.904 1.00 74.44 419 GLU A C 1
ATOM 3303 O O . GLU A 1 419 ? -1.632 4.880 -7.197 1.00 74.44 419 GLU A O 1
ATOM 3308 N N . ILE A 1 420 ? -3.738 5.510 -6.781 1.00 75.75 420 ILE A N 1
ATOM 3309 C CA . ILE A 1 420 ? -3.491 6.945 -6.967 1.00 75.75 420 ILE A CA 1
ATOM 3310 C C . ILE A 1 420 ? -2.519 7.461 -5.900 1.00 75.75 420 ILE A C 1
ATOM 3312 O O . ILE A 1 420 ? -1.544 8.132 -6.240 1.00 75.75 420 ILE A O 1
ATOM 3316 N N . VAL A 1 421 ? -2.730 7.104 -4.627 1.00 75.50 421 VAL A N 1
ATOM 3317 C CA . VAL A 1 421 ? -1.825 7.479 -3.526 1.00 75.50 421 VAL A CA 1
ATOM 3318 C C . VAL A 1 421 ? -0.428 6.898 -3.751 1.00 75.50 421 VAL A C 1
ATOM 3320 O O . VAL A 1 421 ? 0.555 7.628 -3.641 1.00 75.50 421 VAL A O 1
ATOM 3323 N N . ARG A 1 422 ? -0.316 5.623 -4.146 1.00 80.81 422 ARG A N 1
ATOM 3324 C CA . ARG A 1 422 ? 0.980 4.997 -4.456 1.00 80.81 422 ARG A CA 1
ATOM 3325 C C . ARG A 1 422 ? 1.717 5.722 -5.585 1.00 80.81 422 ARG A C 1
ATOM 3327 O O . ARG A 1 422 ? 2.888 6.068 -5.427 1.00 80.81 422 ARG A O 1
ATOM 3334 N N . ARG A 1 423 ? 1.048 5.975 -6.716 1.00 82.38 423 ARG A N 1
ATOM 3335 C CA . ARG A 1 423 ? 1.633 6.693 -7.867 1.00 82.38 423 ARG A CA 1
ATOM 3336 C C . ARG A 1 423 ? 2.133 8.076 -7.466 1.00 82.38 423 ARG A C 1
ATOM 3338 O O . ARG A 1 423 ? 3.210 8.494 -7.886 1.00 82.38 423 ARG A O 1
ATOM 3345 N N . LEU A 1 424 ? 1.373 8.750 -6.616 1.00 82.75 424 LEU A N 1
ATOM 3346 C CA . LEU A 1 424 ? 1.685 10.081 -6.133 1.00 82.75 424 LEU A CA 1
ATOM 3347 C C . LEU A 1 424 ? 2.890 10.113 -5.186 1.00 82.75 424 LEU A C 1
ATOM 3349 O O . LEU A 1 424 ? 3.773 10.952 -5.370 1.00 82.75 424 LEU A O 1
ATOM 3353 N N . ILE A 1 425 ? 2.979 9.166 -4.242 1.00 85.12 425 ILE A N 1
ATOM 3354 C CA . ILE A 1 425 ? 4.165 8.995 -3.386 1.00 85.12 425 ILE A CA 1
ATOM 3355 C C . ILE A 1 425 ? 5.392 8.726 -4.252 1.00 85.12 425 ILE A C 1
ATOM 3357 O O . ILE A 1 425 ? 6.412 9.383 -4.078 1.00 85.12 425 ILE A O 1
ATOM 3361 N N . ASN A 1 426 ? 5.291 7.810 -5.216 1.00 87.56 426 ASN A N 1
ATOM 3362 C CA . ASN A 1 426 ? 6.408 7.461 -6.094 1.00 87.56 426 ASN A CA 1
ATOM 3363 C C . ASN A 1 426 ? 6.887 8.649 -6.936 1.00 87.56 426 ASN A C 1
ATOM 3365 O O . ASN A 1 426 ? 8.093 8.850 -7.093 1.00 87.56 426 ASN A O 1
ATOM 3369 N N . PHE A 1 427 ? 5.956 9.458 -7.446 1.00 89.06 427 PHE A N 1
ATOM 3370 C CA . PHE A 1 427 ? 6.286 10.661 -8.199 1.00 89.06 427 PHE A CA 1
ATOM 3371 C C . PHE A 1 427 ? 7.046 11.671 -7.341 1.00 89.06 427 PHE A C 1
ATOM 3373 O O . PHE A 1 427 ? 8.158 12.064 -7.699 1.00 89.06 427 PHE A O 1
ATOM 3380 N N . TYR A 1 428 ? 6.487 12.065 -6.192 1.00 89.88 428 TYR A N 1
ATOM 3381 C CA . TYR A 1 428 ? 7.149 13.046 -5.334 1.00 89.88 428 TYR A CA 1
ATOM 3382 C C . TYR A 1 428 ? 8.431 12.507 -4.717 1.00 89.88 428 TYR A C 1
ATOM 3384 O O . TYR A 1 428 ? 9.362 13.286 -4.552 1.00 89.88 428 TYR A O 1
ATOM 3392 N N . TYR A 1 429 ? 8.533 11.201 -4.474 1.00 93.56 429 TYR A N 1
ATOM 3393 C CA . TYR A 1 429 ? 9.766 10.553 -4.030 1.00 93.56 429 TYR A CA 1
ATOM 3394 C C . TYR A 1 429 ? 10.908 10.816 -5.006 1.00 93.56 429 TYR A C 1
ATOM 3396 O O . TYR A 1 429 ? 11.949 11.335 -4.603 1.00 93.56 429 TYR A O 1
ATOM 3404 N N . MET A 1 430 ? 10.689 10.575 -6.300 1.00 94.62 430 MET A N 1
ATOM 3405 C CA . MET A 1 430 ? 11.716 10.842 -7.307 1.00 94.62 430 MET A CA 1
ATOM 3406 C C . MET A 1 430 ? 12.025 12.334 -7.449 1.00 94.62 430 MET A C 1
ATOM 3408 O O . MET A 1 430 ? 13.193 12.693 -7.602 1.00 94.62 430 MET A O 1
ATOM 3412 N N . VAL A 1 431 ? 11.016 13.206 -7.346 1.00 94.31 431 VAL A N 1
ATOM 3413 C CA . VAL A 1 431 ? 11.223 14.664 -7.346 1.00 94.31 431 VAL A CA 1
ATOM 3414 C C . VAL A 1 431 ? 12.072 15.086 -6.143 1.00 94.31 431 VAL A C 1
ATOM 3416 O O . VAL A 1 431 ? 13.064 15.784 -6.313 1.00 94.31 431 VAL A O 1
ATOM 3419 N N . THR A 1 432 ? 11.760 14.623 -4.932 1.00 95.06 432 THR A N 1
ATOM 3420 C CA . THR A 1 432 ? 12.542 14.928 -3.728 1.00 95.06 432 THR A CA 1
ATOM 3421 C C . THR A 1 432 ? 13.976 14.420 -3.857 1.00 95.06 432 THR A C 1
ATOM 3423 O O . THR A 1 432 ? 14.907 15.162 -3.554 1.00 95.06 432 THR A O 1
ATOM 3426 N N . CYS A 1 433 ? 14.192 13.200 -4.360 1.00 96.06 433 CYS A N 1
ATOM 3427 C CA . CYS A 1 433 ? 15.537 12.680 -4.617 1.00 96.06 433 CYS A CA 1
ATOM 3428 C C . CYS A 1 433 ? 16.313 13.543 -5.624 1.00 96.06 433 CYS A C 1
ATOM 3430 O O . CYS A 1 433 ? 17.500 13.807 -5.412 1.00 96.06 433 CYS A O 1
ATOM 3432 N N . HIS A 1 434 ? 15.652 13.996 -6.695 1.00 96.62 434 HIS A N 1
ATOM 3433 C CA . HIS A 1 434 ? 16.233 14.901 -7.689 1.00 96.62 434 HIS A CA 1
ATOM 3434 C C . HIS A 1 434 ? 16.696 16.197 -7.027 1.00 96.62 434 HIS A C 1
ATOM 3436 O O . HIS A 1 434 ? 17.872 16.552 -7.108 1.00 96.62 434 HIS A O 1
ATOM 3442 N N . GLU A 1 435 ? 15.806 16.850 -6.283 1.00 96.94 435 GLU A N 1
ATOM 3443 C CA . GLU A 1 435 ? 16.132 18.114 -5.634 1.00 96.94 435 GLU A CA 1
ATOM 3444 C C . GLU A 1 435 ? 17.193 17.951 -4.540 1.00 96.94 435 GLU A C 1
ATOM 3446 O O . GLU A 1 435 ? 18.105 18.766 -4.437 1.00 96.94 435 GLU A O 1
ATOM 3451 N N . LEU A 1 436 ? 17.171 16.872 -3.756 1.00 96.12 436 LEU A N 1
ATOM 3452 C CA . LEU A 1 436 ? 18.225 16.589 -2.777 1.00 96.12 436 LEU A CA 1
ATOM 3453 C C . LEU A 1 436 ? 19.597 16.363 -3.422 1.00 96.12 436 LEU A C 1
ATOM 3455 O O . LEU A 1 436 ? 20.616 16.664 -2.796 1.00 96.12 436 LEU A O 1
ATOM 3459 N N . SER A 1 437 ? 19.639 15.860 -4.656 1.00 96.50 437 SER A N 1
ATOM 3460 C CA . SER A 1 437 ? 20.890 15.641 -5.395 1.00 96.50 437 SER A CA 1
ATOM 3461 C C . SER A 1 437 ? 21.553 16.958 -5.800 1.00 96.50 437 SER A C 1
ATOM 3463 O O . SER A 1 437 ? 22.784 17.042 -5.802 1.00 96.50 437 SER A O 1
ATOM 3465 N N . HIS A 1 438 ? 20.761 18.023 -5.981 1.00 95.69 438 HIS A N 1
ATOM 3466 C CA . HIS A 1 438 ? 21.263 19.399 -6.090 1.00 95.69 438 HIS A CA 1
ATOM 3467 C C . HIS A 1 438 ? 21.950 19.918 -4.812 1.00 95.69 438 HIS A C 1
ATOM 3469 O O . HIS A 1 438 ? 22.737 20.857 -4.883 1.00 95.69 438 HIS A O 1
ATOM 3475 N N . ASN A 1 439 ? 21.763 19.214 -3.686 1.00 94.62 439 ASN A N 1
ATOM 3476 C CA . ASN A 1 439 ? 22.683 19.100 -2.543 1.00 94.62 439 ASN A CA 1
ATOM 3477 C C . ASN A 1 439 ? 24.172 19.152 -2.875 1.00 94.62 439 ASN A C 1
ATOM 3479 O O . ASN A 1 439 ? 24.980 19.710 -2.131 1.00 94.62 439 ASN A O 1
ATOM 3483 N N . ILE A 1 440 ? 24.537 18.443 -3.935 1.00 93.94 440 ILE A N 1
ATOM 3484 C CA . ILE A 1 440 ? 25.909 18.003 -4.112 1.00 93.94 440 ILE A CA 1
ATOM 3485 C C . ILE A 1 440 ? 26.429 18.300 -5.511 1.00 93.94 440 ILE A C 1
ATOM 3487 O O . ILE A 1 440 ? 27.585 18.695 -5.622 1.00 93.94 440 ILE A O 1
ATOM 3491 N N . ASP A 1 441 ? 25.585 18.179 -6.540 1.00 95.00 441 ASP A N 1
ATOM 3492 C CA . ASP A 1 441 ? 25.901 18.613 -7.903 1.00 95.00 441 ASP A CA 1
ATOM 3493 C C . ASP A 1 441 ? 24.773 19.493 -8.460 1.00 95.00 441 ASP A C 1
ATOM 3495 O O . ASP A 1 441 ? 23.609 19.099 -8.501 1.00 95.00 441 ASP A O 1
ATOM 3499 N N . SER A 1 442 ? 25.106 20.690 -8.942 1.00 93.69 442 SER A N 1
ATOM 3500 C CA . SER A 1 442 ? 24.119 21.606 -9.533 1.00 93.69 442 SER A CA 1
ATOM 3501 C C . SER A 1 442 ? 23.811 21.318 -11.006 1.00 93.69 442 SER A C 1
ATOM 3503 O O . SER A 1 442 ? 22.767 21.736 -11.497 1.00 93.69 442 SER A O 1
ATOM 3505 N N . ASN A 1 443 ? 24.705 20.627 -11.719 1.00 95.94 443 ASN A N 1
ATOM 3506 C CA . ASN A 1 443 ? 24.589 20.377 -13.158 1.00 95.94 443 ASN A CA 1
ATOM 3507 C C . ASN A 1 443 ? 24.011 18.986 -13.425 1.00 95.94 443 ASN A C 1
ATOM 3509 O O . ASN A 1 443 ? 24.502 18.024 -12.855 1.00 95.94 443 ASN A O 1
ATOM 3513 N N . HIS A 1 444 ? 23.047 18.855 -14.342 1.00 95.00 444 HIS A N 1
ATOM 3514 C CA . HIS A 1 444 ? 22.442 17.571 -14.741 1.00 95.00 444 HIS A CA 1
ATOM 3515 C C . HIS A 1 444 ? 23.346 16.723 -15.658 1.00 95.00 444 HIS A C 1
ATOM 3517 O O . HIS A 1 444 ? 22.948 16.333 -16.754 1.00 95.00 444 HIS A O 1
ATOM 3523 N N . ASP A 1 445 ? 24.583 16.466 -15.236 1.00 93.94 445 ASP A N 1
ATOM 3524 C CA . ASP A 1 445 ? 25.529 15.592 -15.934 1.00 93.94 445 ASP A CA 1
ATOM 3525 C C . ASP A 1 445 ? 25.508 14.149 -15.381 1.00 93.94 445 ASP A C 1
ATOM 3527 O O . ASP A 1 445 ? 24.669 13.777 -14.556 1.00 93.94 445 ASP A O 1
ATOM 3531 N N . LEU A 1 446 ? 26.437 13.304 -15.844 1.00 89.50 446 LEU A N 1
ATOM 3532 C CA . LEU A 1 446 ? 26.538 11.912 -15.396 1.00 89.50 446 LEU A CA 1
ATOM 3533 C C . LEU A 1 446 ? 26.796 11.788 -13.883 1.00 89.50 446 LEU A C 1
ATOM 3535 O O . LEU A 1 446 ? 26.341 10.825 -13.268 1.00 89.50 446 LEU A O 1
ATOM 3539 N N . ASN A 1 447 ? 27.500 12.743 -13.265 1.00 91.75 447 ASN A N 1
ATOM 3540 C CA . ASN A 1 447 ? 27.732 12.716 -11.822 1.00 91.75 447 ASN A CA 1
ATOM 3541 C C . ASN A 1 447 ? 26.430 12.973 -11.069 1.00 91.75 447 ASN A C 1
ATOM 3543 O O . ASN A 1 447 ? 26.112 12.217 -10.150 1.00 91.75 447 ASN A O 1
ATOM 3547 N N . PHE A 1 448 ? 25.641 13.953 -11.512 1.00 93.94 448 PHE A N 1
ATOM 3548 C CA . PHE A 1 448 ? 24.325 14.204 -10.934 1.00 93.94 448 PHE A CA 1
ATOM 3549 C C . PHE A 1 448 ? 23.412 12.986 -11.041 1.00 93.94 448 PHE A C 1
ATOM 3551 O O . PHE A 1 448 ? 22.799 12.608 -10.046 1.00 93.94 448 PHE A O 1
ATOM 3558 N N . ILE A 1 449 ? 23.361 12.336 -12.209 1.00 91.00 449 ILE A N 1
ATOM 3559 C CA . ILE A 1 449 ? 22.558 11.119 -12.398 1.00 91.00 449 ILE A CA 1
ATOM 3560 C C . ILE A 1 449 ? 23.015 10.038 -11.412 1.00 91.00 449 ILE A C 1
ATOM 3562 O O . ILE A 1 449 ? 22.207 9.563 -10.620 1.00 91.00 449 ILE A O 1
ATOM 3566 N N . ASN A 1 450 ? 24.318 9.744 -11.345 1.00 87.50 450 ASN A N 1
ATOM 3567 C CA . ASN A 1 450 ? 24.866 8.771 -10.394 1.00 87.50 450 ASN A CA 1
ATOM 3568 C C . ASN A 1 450 ? 24.527 9.104 -8.926 1.00 87.50 450 ASN A C 1
ATOM 3570 O O . ASN A 1 450 ? 24.377 8.202 -8.098 1.00 87.50 450 ASN A O 1
ATOM 3574 N N . ARG A 1 451 ? 24.435 10.390 -8.561 1.00 89.81 451 ARG A N 1
ATOM 3575 C CA . ARG A 1 451 ? 24.033 10.806 -7.208 1.00 89.81 451 ARG A CA 1
ATOM 3576 C C . ARG A 1 451 ? 22.542 10.651 -6.974 1.00 89.81 451 ARG A C 1
ATOM 3578 O O . ARG A 1 451 ? 22.178 10.145 -5.917 1.00 89.81 451 ARG A O 1
ATOM 3585 N N . LEU A 1 452 ? 21.712 11.028 -7.941 1.00 93.56 452 LEU A N 1
ATOM 3586 C CA . LEU A 1 452 ? 20.269 10.820 -7.899 1.00 93.56 452 LEU A CA 1
ATOM 3587 C C . LEU A 1 452 ? 19.934 9.346 -7.670 1.00 93.56 452 LEU A C 1
ATOM 3589 O O . LEU A 1 452 ? 19.148 9.032 -6.777 1.00 93.56 452 LEU A O 1
ATOM 3593 N N . GLU A 1 453 ? 20.603 8.442 -8.383 1.00 86.44 453 GLU A N 1
ATOM 3594 C CA . GLU A 1 453 ? 20.458 6.997 -8.187 1.00 86.44 453 GLU A CA 1
ATOM 3595 C C . GLU A 1 453 ? 20.741 6.588 -6.741 1.00 86.44 453 GLU A C 1
ATOM 3597 O O . GLU A 1 453 ? 19.897 5.981 -6.080 1.00 86.44 453 GLU A O 1
ATOM 3602 N N . ARG A 1 454 ? 21.893 7.000 -6.203 1.00 88.62 454 ARG A N 1
ATOM 3603 C CA . ARG A 1 454 ? 22.289 6.678 -4.825 1.00 88.62 454 ARG A CA 1
ATOM 3604 C C . ARG A 1 454 ? 21.347 7.275 -3.785 1.00 88.62 454 ARG A C 1
ATOM 3606 O O . ARG A 1 454 ? 21.043 6.609 -2.798 1.00 88.62 454 ARG A O 1
ATOM 3613 N N . VAL A 1 455 ? 20.911 8.522 -3.978 1.00 90.75 455 VAL A N 1
ATOM 3614 C CA . VAL A 1 455 ? 19.957 9.190 -3.083 1.00 90.75 455 VAL A CA 1
ATOM 3615 C C . VAL A 1 455 ? 18.625 8.457 -3.110 1.00 90.75 455 VAL A C 1
ATOM 3617 O O . VAL A 1 455 ? 18.086 8.192 -2.042 1.00 90.75 455 VAL A O 1
ATOM 3620 N N . SER A 1 456 ? 18.121 8.090 -4.292 1.00 92.81 456 SER A N 1
ATOM 3621 C CA . SER A 1 456 ? 16.877 7.331 -4.402 1.00 92.81 456 SER A CA 1
ATOM 3622 C C . SER A 1 456 ? 16.982 6.010 -3.644 1.00 92.81 456 SER A C 1
ATOM 3624 O O . SER A 1 456 ? 16.334 5.853 -2.612 1.00 92.81 456 SER A O 1
ATOM 3626 N N . ALA A 1 457 ? 17.891 5.115 -4.014 1.00 85.69 457 ALA A N 1
ATOM 3627 C CA . ALA A 1 457 ? 18.004 3.817 -3.354 1.00 85.69 457 ALA A CA 1
ATOM 3628 C C . ALA A 1 457 ? 18.184 3.864 -1.849 1.00 85.69 457 ALA A C 1
ATOM 3630 O O . ALA A 1 457 ? 17.571 3.075 -1.140 1.00 85.69 457 ALA A O 1
ATOM 3631 N N . ARG A 1 458 ? 18.971 4.822 -1.351 1.00 90.88 458 ARG A N 1
ATOM 3632 C CA . ARG A 1 458 ? 19.160 5.007 0.088 1.00 90.88 458 ARG A CA 1
ATOM 3633 C C . ARG A 1 458 ? 17.839 5.181 0.846 1.00 90.88 458 ARG A C 1
ATOM 3635 O O . ARG A 1 458 ? 17.782 4.812 2.016 1.00 90.88 458 ARG A O 1
ATOM 3642 N N . PHE A 1 459 ? 16.843 5.797 0.212 1.00 91.25 459 PHE A N 1
ATOM 3643 C CA . PHE A 1 459 ? 15.546 6.108 0.808 1.00 91.25 459 PHE A CA 1
ATOM 3644 C C . PHE A 1 459 ? 14.409 5.192 0.324 1.00 91.25 459 PHE A C 1
ATOM 3646 O O . PHE A 1 459 ? 13.244 5.438 0.642 1.00 91.25 459 PHE A O 1
ATOM 3653 N N . MET A 1 460 ? 14.721 4.171 -0.483 1.00 90.25 460 MET A N 1
ATOM 3654 C CA . MET A 1 460 ? 13.719 3.311 -1.117 1.00 90.25 460 MET A CA 1
ATOM 3655 C C . MET A 1 460 ? 12.955 2.473 -0.090 1.00 90.25 460 MET A C 1
ATOM 3657 O O . MET A 1 460 ? 11.728 2.499 -0.086 1.00 90.25 460 MET A O 1
ATOM 3661 N N . ASP A 1 461 ? 13.658 1.840 0.847 1.00 85.94 461 ASP A N 1
ATOM 3662 C CA . ASP A 1 461 ? 13.023 1.014 1.879 1.00 85.94 461 ASP A CA 1
ATOM 3663 C C . ASP A 1 461 ? 12.156 1.858 2.824 1.00 85.94 461 ASP A C 1
ATOM 3665 O O . ASP A 1 461 ? 11.069 1.442 3.221 1.00 85.94 461 ASP A O 1
ATOM 3669 N N . GLN A 1 462 ? 12.585 3.082 3.167 1.00 89.12 462 GLN A N 1
ATOM 3670 C CA . GLN A 1 462 ? 11.774 4.001 3.974 1.00 89.12 462 GLN A CA 1
ATOM 3671 C C . GLN A 1 462 ? 10.525 4.450 3.217 1.00 89.12 462 GLN A C 1
ATOM 3673 O O . GLN A 1 462 ? 9.465 4.582 3.830 1.00 89.12 462 GLN A O 1
ATOM 3678 N N . ARG A 1 463 ? 10.627 4.672 1.900 1.00 91.19 463 ARG A N 1
ATOM 3679 C CA . ARG A 1 463 ? 9.466 4.949 1.048 1.00 91.19 463 ARG A CA 1
ATOM 3680 C C . ARG A 1 463 ? 8.515 3.758 1.049 1.00 91.19 463 ARG A C 1
ATOM 3682 O O . ARG A 1 463 ? 7.326 3.967 1.247 1.00 91.19 463 ARG A O 1
ATOM 3689 N N . ASP A 1 464 ? 9.006 2.538 0.861 1.00 84.62 464 ASP A N 1
ATOM 3690 C CA . ASP A 1 464 ? 8.154 1.344 0.793 1.00 84.62 464 ASP A CA 1
ATOM 3691 C C . ASP A 1 464 ? 7.516 1.022 2.143 1.00 84.62 464 ASP A C 1
ATOM 3693 O O . ASP A 1 464 ? 6.327 0.716 2.216 1.00 84.62 464 ASP A O 1
ATOM 3697 N N . SER A 1 465 ? 8.259 1.224 3.230 1.00 80.25 465 SER A N 1
ATOM 3698 C CA . SER A 1 465 ? 7.729 1.198 4.589 1.00 80.25 465 SER A CA 1
ATOM 3699 C C . SER A 1 465 ? 6.632 2.251 4.779 1.00 80.25 465 SER A C 1
ATOM 3701 O O . SER A 1 465 ? 5.542 1.911 5.237 1.00 80.25 465 SER A O 1
ATOM 3703 N N . PHE A 1 466 ? 6.863 3.502 4.363 1.00 81.81 466 PHE A N 1
ATOM 3704 C CA . PHE A 1 466 ? 5.866 4.575 4.419 1.00 81.81 466 PHE A CA 1
ATOM 3705 C C . PHE A 1 466 ? 4.623 4.245 3.593 1.00 81.81 466 PHE A C 1
ATOM 3707 O O . PHE A 1 466 ? 3.517 4.371 4.111 1.00 81.81 466 PHE A O 1
ATOM 3714 N N . ILE A 1 467 ? 4.797 3.747 2.366 1.00 77.81 467 ILE A N 1
ATOM 3715 C CA . ILE A 1 467 ? 3.722 3.226 1.522 1.00 77.81 467 ILE A CA 1
ATOM 3716 C C . ILE A 1 467 ? 2.971 2.168 2.331 1.00 77.81 467 ILE A C 1
ATOM 3718 O O . ILE A 1 467 ? 1.809 2.383 2.621 1.00 77.81 467 ILE A O 1
ATOM 3722 N N . SER A 1 468 ? 3.605 1.110 2.837 1.00 74.69 468 SER A N 1
ATOM 3723 C CA . SER A 1 468 ? 2.924 0.033 3.583 1.00 74.69 468 SER A CA 1
ATOM 3724 C C . SER A 1 468 ? 2.086 0.495 4.787 1.00 74.69 468 SER A C 1
ATOM 3726 O O . SER A 1 468 ? 1.077 -0.142 5.099 1.00 74.69 468 SER A O 1
ATOM 3728 N N . THR A 1 469 ? 2.421 1.633 5.423 1.00 68.94 469 THR A N 1
ATOM 3729 C CA . THR A 1 469 ? 1.582 2.216 6.489 1.00 68.94 469 THR A CA 1
ATOM 3730 C C . THR A 1 469 ? 0.186 2.566 6.004 1.00 68.94 469 THR A C 1
ATOM 3732 O O . THR A 1 469 ? -0.726 2.619 6.830 1.00 68.94 469 THR A O 1
ATOM 3735 N N . PHE A 1 470 ? 0.011 2.707 4.684 1.00 64.44 470 PHE A N 1
ATOM 3736 C CA . PHE A 1 470 ? -1.273 2.917 4.058 1.00 64.44 470 PHE A CA 1
ATOM 3737 C C . PHE A 1 470 ? -2.071 1.626 3.755 1.00 64.44 470 PHE A C 1
ATOM 3739 O O . PHE A 1 470 ? -3.027 1.640 2.980 1.00 64.44 470 PHE A O 1
ATOM 3746 N N . GLY A 1 471 ? -1.707 0.499 4.375 1.00 53.59 471 GLY A N 1
ATOM 3747 C CA . GLY A 1 471 ? -2.477 -0.743 4.279 1.00 53.59 471 GLY A CA 1
ATOM 3748 C C . GLY A 1 471 ? -2.334 -1.465 2.938 1.00 53.59 471 GLY A C 1
ATOM 3749 O O . GLY A 1 471 ? -3.194 -2.271 2.592 1.00 53.59 471 GLY A O 1
ATOM 3750 N N . PHE A 1 472 ? -1.264 -1.196 2.182 1.00 52.53 472 PHE A N 1
ATOM 3751 C CA . PHE A 1 472 ? -0.925 -2.006 1.015 1.00 52.53 472 PHE A CA 1
ATOM 3752 C C . PHE A 1 472 ? -0.380 -3.359 1.498 1.00 52.53 472 PHE A C 1
ATOM 3754 O O . PHE A 1 472 ? 0.703 -3.407 2.083 1.00 52.53 472 PHE A O 1
ATOM 3761 N N . GLN A 1 473 ? -1.133 -4.435 1.266 1.00 40.19 473 GLN A N 1
ATOM 3762 C CA . GLN A 1 473 ? -0.617 -5.806 1.258 1.00 40.19 473 GLN A CA 1
ATOM 3763 C C . GLN A 1 473 ? -0.614 -6.328 -0.171 1.00 40.19 473 GLN A C 1
ATOM 3765 O O . GLN A 1 473 ? -1.605 -6.054 -0.889 1.00 40.19 473 GLN A O 1
#

InterPro domains:
  IPR003609 PAN/Apple domain [PF00024] (44-83)
  IPR003609 PAN/Apple domain [PS50948] (24-91)